Protein AF-A0A7Y2Y3T1-F1 (afdb_monomer)

Sequence (411 aa):
MVDDYSFNKFCELLSDEAILKTSTAFGVAKQFQTYIADIKSQVLKELMNRTENQDVYLDFLINEIEKQEYIKDAGLRYIERWLKEYDTTVEDILERADFSEPIYAVLARHYNDMEPFSEEKDKAFLVQSSFLSYFCKLYADELIDFLKSKKPKPKKQEVIPPTNNKPFKDEYLIAFCKEISNERAIKENTFMQLYDYGITHYGPYLESEITENLLLLNKDKKEDYLNYVLDKINKTPFASIPEDYIDKWLTKYKVDRNEFPNFKNQELNEVLETYYASEHITTYDKQHALLDIQIDFYCYAAMLEVKKIVTFIETKSGKQKETPLTVKQEKSKQLTVNQIVLLLQETGFFNHPNIENASKVKQSELISLLTGLNGKNIKTAIQKLDKKPSELGENYQKDNDKIERILDNLS

Solvent-accessible surface area (backbone atoms only — not comparable to full-atom values): 23590 Å² total; per-residue (Å²): 135,82,85,57,60,44,52,53,51,50,42,52,62,37,47,44,88,61,46,72,80,82,44,26,34,47,54,50,46,55,49,49,58,54,28,51,56,50,39,57,53,50,53,54,53,51,51,72,73,42,93,65,67,57,52,59,54,40,49,49,56,39,51,59,52,73,71,37,73,47,48,85,81,33,48,70,81,58,39,48,67,55,33,63,74,58,75,54,51,71,62,52,61,74,74,62,64,58,72,85,43,78,54,36,68,36,31,62,41,51,46,86,81,40,65,82,98,35,73,66,26,57,50,22,48,52,52,25,52,30,45,32,37,27,43,45,31,52,54,50,51,54,51,41,53,51,45,60,68,66,39,75,74,73,78,86,66,82,89,70,79,98,63,98,69,68,88,52,82,59,68,40,54,51,51,35,50,50,44,45,52,46,64,69,51,51,81,80,36,23,37,53,56,40,43,64,70,36,48,56,50,32,50,66,54,28,56,49,48,53,52,54,33,56,70,72,39,56,83,89,46,41,62,59,49,52,52,50,53,50,53,58,51,62,66,36,86,29,47,79,62,65,93,64,73,51,46,72,55,33,61,73,64,71,51,63,78,88,35,65,92,69,52,91,44,62,70,59,45,49,47,31,63,42,52,46,86,39,91,86,59,88,44,70,71,59,30,49,55,37,44,54,51,30,43,49,52,43,43,52,51,26,21,51,52,44,52,50,53,50,51,53,49,40,72,71,67,72,60,79,76,87,67,90,75,92,61,85,80,76,74,70,93,68,75,50,67,56,38,48,51,49,46,38,51,76,74,44,55,55,73,38,73,77,46,54,75,38,52,62,64,58,46,14,47,53,52,20,72,75,66,75,49,61,39,70,61,35,31,56,39,57,57,50,73,79,49,57,73,91,78,51,58,75,70,57,54,57,38,50,59,50,42,52,55,53,55,58,75,74,106

Secondary structure (DSSP, 8-state):
---THHHHHHHHHHH-TTGGGTS-HHHHHHHHHHHHHHHHHHHHHHHHH-SS-HHHHHHHHHHHHHTS-S-TT--GGGTHHHHHHTT--HHIIIII--TTSTTHHHHTS-GGGSPTT-HHHHHHHHHHHHHHHHHHHHHHHHHHHHHHHHSPPPP-PPP-------SS--HHHHHHHHHTT-GGGGGTS-HHHHIIIIITTSHHHHHHHHHHHHHHS-GGGHHHHHHHHHHHHHTSTTTT--TTTTHHHHHHHT--GGGTTS-S-HHHHHHHHS-TT-TT---HHHHHHHHHHHHHHHHHHHHHHHHHHHHHHHHHH---------S-----SSPPHHHHHHHHHHTTGGGSHHHHTS-HHHHHHHHHHHH---HHHHHHHHHHHTS-GGGS-HHHHHHHHHHHHHHHTT-

Mean predicted aligned error: 20.08 Å

Structure (mmCIF, N/CA/C/O backbone):
data_AF-A0A7Y2Y3T1-F1
#
_entry.id   AF-A0A7Y2Y3T1-F1
#
loop_
_atom_site.group_PDB
_atom_site.id
_atom_site.type_symbol
_atom_site.label_atom_id
_atom_site.label_alt_id
_atom_site.label_comp_id
_atom_site.label_asym_id
_atom_site.label_entity_id
_atom_site.label_seq_id
_atom_site.pdbx_PDB_ins_code
_atom_site.Cartn_x
_atom_site.Cartn_y
_atom_site.Cartn_z
_atom_site.occupancy
_atom_site.B_iso_or_equiv
_atom_site.auth_seq_id
_atom_site.auth_comp_id
_atom_site.auth_asym_id
_atom_site.auth_atom_id
_atom_site.pdbx_PDB_model_num
ATOM 1 N N . MET A 1 1 ? -15.135 15.183 -15.783 1.00 30.02 1 MET A N 1
ATOM 2 C CA . MET A 1 1 ? -13.988 14.304 -16.073 1.00 30.02 1 MET A CA 1
ATOM 3 C C . MET A 1 1 ? -12.773 15.203 -16.047 1.00 30.02 1 MET A C 1
ATOM 5 O O . MET A 1 1 ? -12.708 16.105 -16.871 1.00 30.02 1 MET A O 1
ATOM 9 N N . VAL A 1 2 ? -11.958 15.085 -15.001 1.00 37.22 2 VAL A N 1
ATOM 10 C CA . VAL A 1 2 ? -10.727 15.868 -14.831 1.00 37.22 2 VAL A CA 1
ATOM 11 C C . VAL A 1 2 ? -9.674 15.219 -15.726 1.00 37.22 2 VAL A C 1
ATOM 13 O O . VAL A 1 2 ? -9.600 13.994 -15.790 1.00 37.22 2 VAL A O 1
ATOM 16 N N . ASP A 1 3 ? -8.958 16.023 -16.502 1.00 49.47 3 ASP A N 1
ATOM 17 C CA . ASP A 1 3 ? -7.975 15.541 -17.470 1.00 49.47 3 ASP A CA 1
ATOM 18 C C . ASP A 1 3 ? -6.640 15.272 -16.752 1.00 49.47 3 ASP A C 1
ATOM 20 O O . ASP A 1 3 ? -5.690 16.046 -16.860 1.00 49.47 3 ASP A O 1
ATOM 24 N N . ASP A 1 4 ? -6.592 14.186 -15.970 1.00 60.81 4 ASP A N 1
ATOM 25 C CA . ASP A 1 4 ? -5.420 13.736 -15.190 1.00 60.81 4 ASP A CA 1
ATOM 26 C C . ASP A 1 4 ? -4.299 13.147 -16.077 1.00 60.81 4 ASP A C 1
ATOM 28 O O . ASP A 1 4 ? -3.375 12.486 -15.599 1.00 60.81 4 ASP A O 1
ATOM 32 N N . TYR A 1 5 ? -4.369 13.369 -17.394 1.00 75.56 5 TYR A N 1
ATOM 33 C CA . TYR A 1 5 ? -3.465 12.795 -18.385 1.00 75.56 5 TYR A CA 1
ATOM 34 C C . TYR A 1 5 ? -1.993 13.116 -18.089 1.00 75.56 5 TYR A C 1
ATOM 36 O O . TYR A 1 5 ? -1.168 12.205 -18.051 1.00 75.56 5 TYR A O 1
ATOM 44 N N . SER A 1 6 ? -1.659 14.383 -17.813 1.00 85.12 6 SER A N 1
ATOM 45 C CA . SER A 1 6 ? -0.270 14.794 -17.554 1.00 85.12 6 SER A CA 1
ATOM 46 C C . SER A 1 6 ? 0.275 14.242 -16.232 1.00 85.12 6 SER A C 1
ATOM 48 O O . SER A 1 6 ? 1.450 13.888 -16.171 1.00 85.12 6 SER A O 1
ATOM 50 N N . PHE A 1 7 ? -0.560 14.112 -15.193 1.00 86.75 7 PHE A N 1
ATOM 51 C CA . PHE A 1 7 ? -0.146 13.536 -13.908 1.00 86.75 7 PHE A CA 1
ATOM 52 C C . PHE A 1 7 ? 0.124 12.034 -14.023 1.00 86.75 7 PHE A C 1
ATOM 54 O O . PHE A 1 7 ? 1.184 11.561 -13.619 1.00 86.75 7 PHE A O 1
ATOM 61 N N . ASN A 1 8 ? -0.784 11.295 -14.664 1.00 86.12 8 ASN A N 1
ATOM 62 C CA . ASN A 1 8 ? -0.601 9.864 -14.891 1.00 86.12 8 ASN A CA 1
ATOM 63 C C . ASN A 1 8 ? 0.631 9.592 -15.760 1.00 86.12 8 ASN A C 1
ATOM 65 O O . ASN A 1 8 ? 1.433 8.728 -15.422 1.00 86.12 8 ASN A O 1
ATOM 69 N N . LYS A 1 9 ? 0.841 10.377 -16.827 1.00 91.00 9 LYS A N 1
ATOM 70 C CA . LYS A 1 9 ? 2.032 10.263 -17.684 1.00 91.00 9 LYS A CA 1
ATOM 71 C C . LYS A 1 9 ? 3.327 10.580 -16.945 1.00 91.00 9 LYS A C 1
ATOM 73 O O . LYS A 1 9 ? 4.326 9.905 -17.168 1.00 91.00 9 LYS A O 1
ATOM 78 N N . PHE A 1 10 ? 3.310 11.565 -16.050 1.00 94.00 10 PHE A N 1
ATOM 79 C CA . PHE A 1 10 ? 4.444 11.860 -15.179 1.00 94.00 10 PHE A CA 1
ATOM 80 C C . PHE A 1 10 ? 4.786 10.667 -14.275 1.00 94.00 10 PHE A C 1
ATOM 82 O O . PHE A 1 10 ? 5.941 10.251 -14.221 1.00 94.00 10 PHE A O 1
ATOM 89 N N . CYS A 1 11 ? 3.786 10.078 -13.614 1.00 88.69 11 CYS A N 1
ATOM 90 C CA . CYS A 1 11 ? 3.970 8.908 -12.754 1.00 88.69 11 CYS A CA 1
ATOM 91 C C . CYS A 1 11 ? 4.418 7.658 -13.529 1.00 88.69 11 CYS A C 1
ATOM 93 O O . CYS A 1 11 ? 5.308 6.953 -13.064 1.00 88.69 11 CYS A O 1
ATOM 95 N N . GLU A 1 12 ? 3.847 7.400 -14.711 1.00 90.25 12 GLU A N 1
ATOM 96 C CA . GLU A 1 12 ? 4.283 6.320 -15.610 1.00 90.25 12 GLU A CA 1
ATOM 97 C C . GLU A 1 12 ? 5.767 6.470 -15.965 1.00 90.25 12 GLU A C 1
ATOM 99 O O . GLU A 1 12 ? 6.525 5.510 -15.859 1.00 90.25 12 GLU A O 1
ATOM 104 N N . LEU A 1 13 ? 6.195 7.686 -16.316 1.00 92.12 13 LEU A N 1
ATOM 105 C CA . LEU A 1 13 ? 7.572 7.968 -16.718 1.00 92.12 13 LEU A CA 1
ATOM 106 C C . LEU A 1 13 ? 8.577 7.813 -15.565 1.00 92.12 13 LEU A C 1
ATOM 108 O O . LEU A 1 13 ? 9.720 7.437 -15.803 1.00 92.12 13 LEU A O 1
ATOM 112 N N . LEU A 1 14 ? 8.160 8.064 -14.318 1.00 91.69 14 LEU A N 1
ATOM 113 C CA . LEU A 1 14 ? 8.987 7.809 -13.131 1.00 91.69 14 LEU A CA 1
ATOM 114 C C . LEU A 1 14 ? 9.231 6.315 -12.873 1.00 91.69 14 LEU A C 1
ATOM 116 O O . LEU A 1 14 ? 10.244 5.976 -12.266 1.00 91.69 14 LEU A O 1
ATOM 120 N N . SER A 1 15 ? 8.317 5.443 -13.299 1.00 84.50 15 SER A N 1
ATOM 121 C CA . SER A 1 15 ? 8.386 3.994 -13.057 1.00 84.50 15 SER A CA 1
ATOM 122 C C . SER A 1 15 ? 8.847 3.190 -14.276 1.00 84.50 15 SER A C 1
ATOM 124 O O . SER A 1 15 ? 8.927 1.968 -14.208 1.00 84.50 15 SER A O 1
ATOM 126 N N . ASP A 1 16 ? 9.143 3.841 -15.403 1.00 87.44 16 ASP A N 1
ATOM 127 C CA . ASP A 1 16 ? 9.579 3.147 -16.614 1.00 87.44 16 ASP A CA 1
ATOM 128 C C . ASP A 1 16 ? 11.091 2.868 -16.593 1.00 87.44 16 ASP A C 1
ATOM 130 O O . ASP A 1 16 ? 11.912 3.648 -17.081 1.00 87.44 16 ASP A O 1
ATOM 134 N N . GLU A 1 17 ? 11.461 1.703 -16.061 1.00 76.88 17 GLU A N 1
ATOM 135 C CA . GLU A 1 17 ? 12.846 1.210 -16.041 1.00 76.88 17 GLU A CA 1
ATOM 136 C C . GLU A 1 17 ? 13.438 0.989 -17.445 1.00 76.88 17 GLU A C 1
ATOM 138 O O . GLU A 1 17 ? 14.657 0.927 -17.623 1.00 76.88 17 GLU A O 1
ATOM 143 N N . ALA A 1 18 ? 12.586 0.857 -18.465 1.00 86.12 18 ALA A N 1
ATOM 144 C CA . ALA A 1 18 ? 12.976 0.567 -19.836 1.00 86.12 18 ALA A CA 1
ATOM 145 C C . ALA A 1 18 ? 12.906 1.794 -20.754 1.00 86.12 18 ALA A C 1
ATOM 147 O O . ALA A 1 18 ? 13.165 1.650 -21.953 1.00 86.12 18 ALA A O 1
ATOM 148 N N . ILE A 1 19 ? 12.624 2.990 -20.225 1.00 89.62 19 ILE A N 1
ATOM 149 C CA . ILE A 1 19 ? 12.388 4.197 -21.028 1.00 89.62 19 ILE A CA 1
ATOM 150 C C . ILE A 1 19 ? 13.560 4.526 -21.958 1.00 89.62 19 ILE A C 1
ATOM 152 O O . ILE A 1 19 ? 13.359 4.946 -23.099 1.00 89.62 19 ILE A O 1
ATOM 156 N N . LEU A 1 20 ? 14.794 4.222 -21.539 1.00 88.12 20 LEU A N 1
ATOM 157 C CA . LEU A 1 20 ? 15.994 4.417 -22.358 1.00 88.12 20 LEU A CA 1
ATOM 158 C C . LEU A 1 20 ? 16.054 3.512 -23.597 1.00 88.12 20 LEU A C 1
ATOM 160 O O . LEU A 1 20 ? 16.905 3.697 -24.453 1.00 88.12 20 LEU A O 1
ATOM 164 N N . LYS A 1 21 ? 15.184 2.509 -23.743 1.00 87.25 21 LYS A N 1
ATOM 165 C CA . LYS A 1 21 ? 15.086 1.738 -24.996 1.00 87.25 21 LYS A CA 1
ATOM 166 C C . LYS A 1 21 ? 14.426 2.533 -26.121 1.00 87.25 21 LYS A C 1
ATOM 168 O O . LYS A 1 21 ? 14.582 2.154 -27.281 1.00 87.25 21 LYS A O 1
ATOM 173 N N . THR A 1 22 ? 13.653 3.561 -25.773 1.00 87.56 22 THR A N 1
ATOM 174 C CA . THR A 1 22 ? 12.800 4.307 -26.711 1.00 87.56 22 THR A CA 1
ATOM 175 C C . THR A 1 22 ? 12.986 5.823 -26.643 1.00 87.56 22 THR A C 1
ATOM 177 O O . THR A 1 22 ? 12.526 6.530 -27.537 1.00 87.56 22 THR A O 1
ATOM 180 N N . SER A 1 23 ? 13.661 6.332 -25.613 1.00 90.88 23 SER A N 1
ATOM 181 C CA . SER A 1 23 ? 13.887 7.755 -25.375 1.00 90.88 23 SER A CA 1
ATOM 182 C C . SER A 1 23 ? 15.289 7.997 -24.818 1.00 90.88 23 SER A C 1
ATOM 184 O O . SER A 1 23 ? 15.989 7.072 -24.417 1.00 90.88 23 SER A O 1
ATOM 186 N N . THR A 1 24 ? 15.704 9.259 -24.780 1.00 92.31 24 THR A N 1
ATOM 187 C CA . THR A 1 24 ? 16.965 9.672 -24.158 1.00 92.31 24 THR A CA 1
ATOM 188 C C . THR A 1 24 ? 16.716 10.291 -22.794 1.00 92.31 24 THR A C 1
ATOM 190 O O . THR A 1 24 ? 15.641 10.837 -22.541 1.00 92.31 24 THR A O 1
ATOM 193 N N . ALA A 1 25 ? 17.723 10.283 -21.919 1.00 91.00 25 ALA A N 1
ATOM 194 C CA . ALA A 1 25 ? 17.622 10.953 -20.620 1.00 91.00 25 ALA A CA 1
ATOM 195 C C . ALA A 1 25 ? 17.252 12.443 -20.764 1.00 91.00 25 ALA A C 1
ATOM 197 O O . ALA A 1 25 ? 16.439 12.959 -19.998 1.00 91.00 25 ALA A O 1
ATOM 198 N N . PHE A 1 26 ? 17.788 13.124 -21.786 1.00 91.00 26 PHE A N 1
ATOM 199 C CA . PHE A 1 26 ? 17.416 14.508 -22.084 1.00 91.00 26 PHE A CA 1
ATOM 200 C C . PHE A 1 26 ? 15.965 14.643 -22.566 1.00 91.00 26 PHE A C 1
ATOM 202 O O . PHE A 1 26 ? 15.249 15.550 -22.142 1.00 91.00 26 PHE A O 1
ATOM 209 N N . GLY A 1 27 ? 15.514 13.732 -23.435 1.00 90.38 27 GLY A N 1
ATOM 210 C CA . GLY A 1 27 ? 14.132 13.695 -23.915 1.00 90.38 27 GLY A CA 1
ATOM 211 C C . GLY A 1 27 ? 13.135 13.514 -22.770 1.00 90.38 27 GLY A C 1
ATOM 212 O O . GLY A 1 27 ? 12.155 14.253 -22.682 1.00 90.38 27 GLY A O 1
ATOM 213 N N . VAL A 1 28 ? 13.439 12.602 -21.846 1.00 92.50 28 VAL A N 1
ATOM 214 C CA . VAL A 1 28 ? 12.663 12.372 -20.619 1.00 92.50 28 VAL A CA 1
ATOM 215 C C . VAL A 1 28 ? 12.631 13.625 -19.735 1.00 92.50 28 VAL A C 1
ATOM 217 O O . VAL A 1 28 ? 11.558 14.036 -19.297 1.00 92.50 28 VAL A O 1
ATOM 220 N N . ALA A 1 29 ? 13.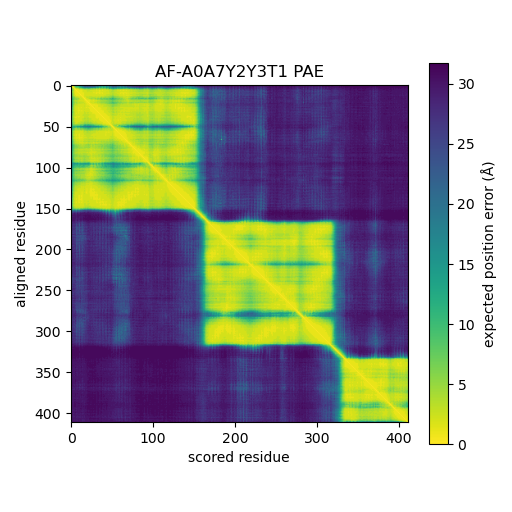763 14.310 -19.540 1.00 92.88 29 ALA A N 1
ATOM 221 C CA . ALA A 1 29 ? 13.795 15.569 -18.791 1.00 92.88 29 ALA A CA 1
ATOM 222 C C . ALA A 1 29 ? 12.873 16.644 -19.401 1.00 92.88 29 ALA A C 1
ATOM 224 O O . ALA A 1 29 ? 12.147 17.326 -18.678 1.00 92.88 29 ALA A O 1
ATOM 225 N N . LYS A 1 30 ? 12.836 16.774 -20.735 1.00 90.81 30 LYS A N 1
ATOM 226 C CA . LYS A 1 30 ? 11.929 17.712 -21.423 1.00 90.81 30 LYS A CA 1
ATOM 227 C C . LYS A 1 30 ? 10.453 17.328 -21.294 1.00 90.81 30 LYS A C 1
ATOM 229 O O . LYS A 1 30 ? 9.603 18.213 -21.155 1.00 90.81 30 LYS A O 1
ATOM 234 N N . GLN A 1 31 ? 10.142 16.033 -21.287 1.00 92.25 31 GLN A N 1
ATOM 235 C CA . GLN A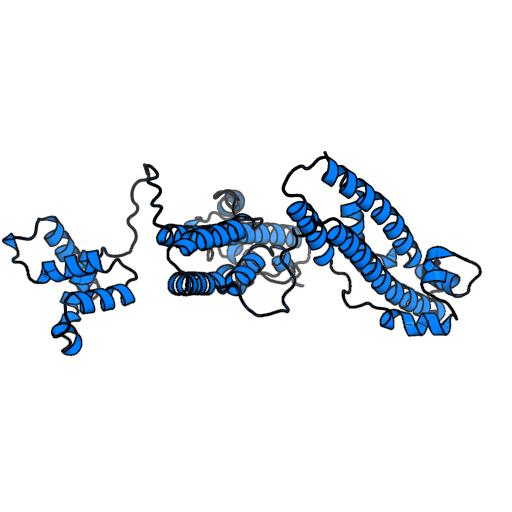 1 31 ? 8.793 15.551 -20.985 1.00 92.25 31 GLN A CA 1
ATOM 236 C C . GLN A 1 31 ? 8.386 15.913 -19.550 1.00 92.25 31 GLN A C 1
ATOM 238 O O . GLN A 1 31 ? 7.317 16.493 -19.361 1.00 92.25 31 GLN A O 1
ATOM 243 N N . PHE A 1 32 ? 9.260 15.693 -18.561 1.00 94.31 32 PHE A N 1
ATOM 244 C CA . PHE A 1 32 ? 9.003 16.097 -17.175 1.00 94.31 32 PHE A CA 1
ATOM 245 C C . PHE A 1 32 ? 8.748 17.600 -17.030 1.00 94.31 32 PHE A C 1
ATOM 247 O O . PHE A 1 32 ? 7.769 17.981 -16.390 1.00 94.31 32 PHE A O 1
ATOM 254 N N . GLN A 1 33 ? 9.558 18.455 -17.669 1.00 91.44 33 GLN A N 1
ATOM 255 C CA . GLN A 1 33 ? 9.355 19.914 -17.660 1.00 91.44 33 GLN A CA 1
ATOM 256 C C . GLN A 1 33 ? 7.957 20.302 -18.166 1.00 91.44 33 GLN A C 1
ATOM 258 O O . GLN A 1 33 ? 7.298 21.167 -17.586 1.00 91.44 33 GLN A O 1
ATOM 263 N N . THR A 1 34 ? 7.490 19.631 -19.222 1.00 90.88 34 THR A N 1
ATOM 264 C CA . THR A 1 34 ? 6.167 19.873 -19.811 1.00 90.88 34 THR A CA 1
ATOM 265 C C . THR A 1 34 ? 5.058 19.417 -18.862 1.00 90.88 34 THR A C 1
ATOM 267 O O . THR A 1 34 ? 4.167 20.199 -18.531 1.00 90.88 34 THR A O 1
ATOM 270 N N . TYR A 1 35 ? 5.141 18.184 -18.349 1.00 92.81 35 TYR A N 1
ATOM 271 C CA . TYR A 1 35 ? 4.124 17.642 -17.449 1.00 92.81 35 TYR A CA 1
ATOM 272 C C . TYR A 1 35 ? 4.032 18.415 -16.138 1.00 92.81 35 TYR A C 1
ATOM 274 O O . TYR A 1 35 ? 2.929 18.717 -15.694 1.00 92.81 35 TYR A O 1
ATOM 282 N N . ILE A 1 36 ? 5.157 18.799 -15.533 1.00 92.56 36 ILE A N 1
ATOM 283 C CA . ILE A 1 36 ? 5.152 19.568 -14.285 1.00 92.56 36 ILE A CA 1
ATOM 284 C C . ILE A 1 36 ? 4.439 20.908 -14.458 1.00 92.56 36 ILE A C 1
ATOM 286 O O . ILE A 1 36 ? 3.665 21.294 -13.579 1.00 92.56 36 ILE A O 1
ATOM 290 N N . ALA A 1 37 ? 4.669 21.621 -15.562 1.00 91.12 37 ALA A N 1
ATOM 291 C CA . ALA A 1 37 ? 3.997 22.893 -15.816 1.00 91.12 37 ALA A CA 1
ATOM 292 C C . ALA A 1 37 ? 2.468 22.718 -15.882 1.00 91.12 37 ALA A C 1
ATOM 294 O O . ALA A 1 37 ? 1.726 23.466 -15.230 1.00 91.12 37 ALA A O 1
ATOM 295 N N . ASP A 1 38 ? 2.007 21.689 -16.594 1.00 92.00 38 ASP A N 1
ATOM 296 C CA . ASP A 1 38 ? 0.587 21.360 -16.721 1.00 92.00 38 ASP A CA 1
ATOM 297 C C . ASP A 1 38 ? -0.023 20.925 -15.384 1.00 92.00 38 ASP A C 1
ATOM 299 O O . ASP A 1 38 ? -1.042 21.480 -14.963 1.00 92.00 38 ASP A O 1
ATOM 303 N N . ILE A 1 39 ? 0.627 19.999 -14.670 1.00 91.88 39 ILE A N 1
ATOM 304 C CA . ILE A 1 39 ? 0.179 19.490 -13.366 1.00 91.88 39 ILE A CA 1
ATOM 305 C C . ILE A 1 39 ? 0.067 20.640 -12.366 1.00 91.88 39 ILE A C 1
ATOM 307 O O . ILE A 1 39 ? -0.963 20.791 -11.711 1.00 91.88 39 ILE A O 1
ATOM 311 N N . LYS A 1 40 ? 1.087 21.504 -12.267 1.00 92.81 40 LYS A N 1
ATOM 312 C CA . LYS A 1 40 ? 1.056 22.673 -11.373 1.00 92.81 40 LYS A CA 1
ATOM 313 C C . LYS A 1 40 ? -0.153 23.565 -11.669 1.00 92.81 40 LYS A C 1
ATOM 315 O O . LYS A 1 40 ? -0.817 24.021 -10.738 1.00 92.81 40 LYS A O 1
ATOM 320 N N . SER A 1 41 ? -0.467 23.790 -12.945 1.00 90.69 41 SER A N 1
ATOM 321 C CA . SER A 1 41 ? -1.633 24.574 -13.371 1.00 90.69 41 SER A CA 1
ATOM 322 C C . SER A 1 41 ? -2.960 23.900 -13.000 1.00 90.69 41 SER A C 1
ATOM 324 O O . SER A 1 41 ? -3.855 24.550 -12.452 1.00 90.69 41 SER A O 1
ATOM 326 N N . GLN A 1 42 ? -3.087 22.594 -13.250 1.00 87.12 42 GLN A N 1
ATOM 327 C CA . GLN A 1 42 ? -4.279 21.805 -12.923 1.00 87.12 42 GLN A CA 1
ATOM 328 C C . GLN A 1 42 ? -4.531 21.750 -11.414 1.00 87.12 42 GLN A C 1
ATOM 330 O O . GLN A 1 42 ? -5.638 22.044 -10.966 1.00 87.12 42 GLN A O 1
ATOM 335 N N . VAL A 1 43 ? -3.493 21.476 -10.621 1.00 87.38 43 VAL A N 1
ATOM 336 C CA . VAL A 1 43 ? -3.573 21.453 -9.156 1.00 87.38 43 VAL A CA 1
ATOM 337 C C . VAL A 1 43 ? -4.060 22.794 -8.618 1.00 87.38 43 VAL A C 1
ATOM 339 O O . VAL A 1 43 ? -4.952 22.821 -7.777 1.00 87.38 43 VAL A O 1
ATOM 342 N N . LEU A 1 44 ? -3.536 23.918 -9.118 1.00 88.69 44 LEU A N 1
ATOM 343 C CA . LEU A 1 44 ? -3.995 25.240 -8.684 1.00 88.69 44 LEU A CA 1
ATOM 344 C C . LEU A 1 44 ? -5.478 25.477 -9.002 1.00 88.69 44 LEU A C 1
ATOM 346 O O . LEU A 1 44 ? -6.195 25.997 -8.149 1.00 88.69 44 LEU A O 1
ATOM 350 N N . LYS A 1 45 ? -5.953 25.068 -10.185 1.00 85.19 45 LYS A N 1
ATOM 351 C CA . LYS A 1 45 ? -7.377 25.161 -10.555 1.00 85.19 45 LYS A CA 1
ATOM 352 C C . LYS A 1 45 ? -8.257 24.298 -9.647 1.00 85.19 45 LYS A C 1
ATOM 354 O O . LYS A 1 45 ? -9.284 24.771 -9.170 1.00 85.19 45 LYS A O 1
ATOM 359 N N . GLU A 1 46 ? -7.842 23.065 -9.371 1.00 80.88 46 GLU A N 1
ATOM 360 C CA . GLU A 1 46 ? -8.560 22.153 -8.474 1.00 80.88 46 GLU A CA 1
ATOM 361 C C . GLU A 1 46 ? -8.633 22.696 -7.045 1.00 80.88 46 GLU A C 1
ATOM 363 O O . GLU A 1 46 ? -9.698 22.684 -6.431 1.00 80.88 46 GLU A O 1
ATOM 368 N N . LEU A 1 47 ? -7.536 23.255 -6.530 1.00 80.38 47 LEU A N 1
ATOM 369 C CA . LEU A 1 47 ? -7.521 23.892 -5.213 1.00 80.38 47 LEU A CA 1
ATOM 370 C C . LEU A 1 47 ? -8.450 25.110 -5.140 1.00 80.38 47 LEU A C 1
ATOM 372 O O . LEU A 1 47 ? -9.065 25.335 -4.105 1.00 80.38 47 LEU A O 1
ATOM 376 N N . MET A 1 48 ? -8.593 25.883 -6.220 1.00 79.12 48 MET A N 1
ATOM 377 C CA . MET A 1 48 ? -9.552 26.994 -6.262 1.00 79.12 48 MET A CA 1
ATOM 378 C C . MET A 1 48 ? -11.011 26.519 -6.243 1.00 79.12 48 MET A C 1
ATOM 380 O O . MET A 1 48 ? -11.862 27.197 -5.671 1.00 79.12 48 MET A O 1
ATOM 384 N N . ASN A 1 49 ? -11.299 25.368 -6.855 1.00 74.25 49 ASN A N 1
ATOM 385 C CA . ASN A 1 49 ? -12.649 24.807 -6.927 1.00 74.25 49 ASN A CA 1
ATOM 386 C C . ASN A 1 49 ? -13.045 24.031 -5.659 1.00 74.25 49 ASN A C 1
ATOM 388 O O . ASN A 1 49 ? -14.233 23.871 -5.379 1.00 74.25 49 ASN A O 1
ATOM 392 N N . ARG A 1 50 ? -12.068 23.541 -4.888 1.00 67.81 50 ARG A N 1
ATOM 393 C CA . ARG A 1 50 ? -12.286 22.765 -3.659 1.00 67.81 50 ARG A CA 1
ATOM 394 C C . ARG A 1 50 ? -12.284 23.677 -2.440 1.00 67.81 50 ARG A C 1
ATOM 396 O O . ARG A 1 50 ? -11.273 24.296 -2.135 1.00 67.81 50 ARG A O 1
ATOM 403 N N . THR A 1 51 ? -13.389 23.725 -1.702 1.00 54.22 51 THR A N 1
ATOM 404 C CA . THR A 1 51 ? -13.502 24.517 -0.462 1.00 54.22 51 THR A CA 1
ATOM 405 C C . THR A 1 51 ? -13.074 23.752 0.795 1.00 54.22 51 THR A C 1
ATOM 407 O O . THR A 1 51 ? -12.769 24.375 1.807 1.00 54.22 51 THR A O 1
ATOM 410 N N . GLU A 1 52 ? -13.021 22.417 0.736 1.00 55.94 52 GLU A N 1
ATOM 411 C CA . GLU A 1 52 ? -12.675 21.512 1.843 1.00 55.94 52 GLU A CA 1
ATOM 412 C C . GLU A 1 52 ? -11.758 20.374 1.344 1.00 55.94 52 GLU A C 1
ATOM 414 O O . GLU A 1 52 ? -11.730 20.083 0.147 1.00 55.94 52 GLU A O 1
ATOM 419 N N . ASN A 1 53 ? -11.012 19.725 2.250 1.00 61.81 53 ASN A N 1
ATOM 420 C CA . ASN A 1 53 ? -10.144 18.560 1.975 1.00 61.81 53 ASN A CA 1
ATOM 421 C C . ASN A 1 53 ? -9.034 18.789 0.923 1.00 61.81 53 ASN A C 1
ATOM 423 O O . ASN A 1 53 ? -8.621 17.868 0.215 1.00 61.81 53 ASN A O 1
ATOM 427 N N . GLN A 1 54 ? -8.549 20.027 0.801 1.00 69.44 54 GLN A N 1
ATOM 428 C CA . GLN A 1 54 ? -7.436 20.380 -0.089 1.00 69.44 54 GLN A CA 1
ATOM 429 C C . GLN A 1 54 ? -6.131 19.668 0.296 1.00 69.44 54 GLN A C 1
ATOM 431 O O . GLN A 1 54 ? -5.359 19.264 -0.567 1.00 69.44 54 GLN A O 1
ATOM 436 N N . ASP A 1 55 ? -5.897 19.501 1.594 1.00 72.69 55 ASP A N 1
ATOM 437 C CA . ASP A 1 55 ? -4.788 18.748 2.173 1.00 72.69 55 ASP A CA 1
ATOM 438 C C . ASP A 1 55 ? -4.832 17.268 1.780 1.00 72.69 55 ASP A C 1
ATOM 440 O O . ASP A 1 55 ? -3.823 16.752 1.312 1.00 72.69 55 ASP A O 1
ATOM 444 N N . VAL A 1 56 ? -6.005 16.630 1.855 1.00 67.75 56 VAL A N 1
ATOM 445 C CA . VAL A 1 56 ? -6.207 15.226 1.449 1.00 67.75 56 VAL A CA 1
ATOM 446 C C . VAL A 1 56 ? -5.914 15.023 -0.039 1.00 67.75 56 VAL A C 1
ATOM 448 O O . VAL A 1 56 ? -5.277 14.045 -0.418 1.00 67.75 56 VAL A O 1
ATOM 451 N N . TYR A 1 57 ? -6.346 15.956 -0.890 1.00 76.44 57 TYR A N 1
ATOM 452 C CA . TYR A 1 57 ? -6.049 15.916 -2.324 1.00 76.44 57 TYR A CA 1
ATOM 453 C C . TYR A 1 57 ? -4.546 16.060 -2.610 1.00 76.44 57 TYR A C 1
ATOM 455 O O . TYR A 1 57 ? -3.991 15.315 -3.414 1.00 76.44 57 TYR A O 1
ATOM 463 N N . LEU A 1 58 ? -3.869 16.986 -1.929 1.00 78.19 58 LEU A N 1
ATOM 464 C CA . LEU A 1 58 ? -2.425 17.172 -2.080 1.00 78.19 58 LEU A CA 1
ATOM 465 C C . LEU A 1 58 ? -1.632 15.980 -1.528 1.00 78.19 58 LEU A C 1
ATOM 467 O O . LEU A 1 58 ? -0.634 15.598 -2.130 1.00 78.19 58 LEU A O 1
ATOM 471 N N . ASP A 1 59 ? -2.077 15.382 -0.421 1.00 77.81 59 ASP A N 1
ATOM 472 C CA . ASP A 1 59 ? -1.506 14.152 0.136 1.00 77.81 59 ASP A CA 1
ATOM 473 C C . ASP A 1 59 ? -1.652 12.974 -0.821 1.00 77.81 59 ASP A C 1
ATOM 475 O O . ASP A 1 59 ? -0.693 12.233 -1.016 1.00 77.81 59 ASP A O 1
ATOM 479 N N . PHE A 1 60 ? -2.815 12.832 -1.463 1.00 78.31 60 PHE A N 1
ATOM 480 C CA . PHE A 1 60 ? -3.021 11.832 -2.505 1.00 78.31 60 PHE A CA 1
ATOM 481 C C . PHE A 1 60 ? -1.981 11.983 -3.621 1.00 78.31 60 PHE A C 1
ATOM 483 O O . PHE A 1 60 ? -1.255 11.035 -3.895 1.00 78.31 60 PHE A O 1
ATOM 490 N N . LEU A 1 61 ? -1.827 13.178 -4.201 1.00 77.38 61 LEU A N 1
ATOM 491 C CA . LEU A 1 61 ? -0.863 13.398 -5.286 1.00 77.38 61 LEU A CA 1
ATOM 492 C C . LEU A 1 61 ? 0.592 13.164 -4.855 1.00 77.38 61 LEU A C 1
ATOM 494 O O . LEU A 1 61 ? 1.373 12.614 -5.623 1.00 77.38 61 LEU A O 1
ATOM 498 N N . ILE A 1 62 ? 0.964 13.560 -3.634 1.00 82.19 62 ILE A N 1
ATOM 499 C CA . ILE A 1 62 ? 2.305 13.293 -3.094 1.00 82.19 62 ILE A CA 1
ATOM 500 C C . ILE A 1 62 ? 2.530 11.784 -2.973 1.00 82.19 62 ILE A C 1
ATOM 502 O O . ILE A 1 62 ? 3.538 11.287 -3.467 1.00 82.19 62 ILE A O 1
ATOM 506 N N . ASN A 1 63 ? 1.577 11.053 -2.390 1.00 75.56 63 ASN A N 1
ATOM 507 C CA . ASN A 1 63 ? 1.668 9.601 -2.246 1.00 75.56 63 ASN A CA 1
ATOM 508 C C . ASN A 1 63 ? 1.742 8.898 -3.610 1.00 75.56 63 ASN A C 1
ATOM 510 O O . ASN A 1 63 ? 2.499 7.944 -3.775 1.00 75.56 63 ASN A O 1
ATOM 514 N N . GLU A 1 64 ? 0.992 9.384 -4.603 1.00 80.81 64 GLU A N 1
ATOM 515 C CA . GLU A 1 64 ? 1.031 8.869 -5.972 1.00 80.81 64 GLU A CA 1
ATOM 516 C C . GLU A 1 64 ? 2.399 9.063 -6.643 1.00 80.81 64 GLU A C 1
ATOM 518 O O . GLU A 1 64 ? 2.770 8.247 -7.482 1.00 80.81 64 GLU A O 1
ATOM 523 N N . ILE A 1 65 ? 3.171 10.090 -6.276 1.00 85.94 65 ILE A N 1
ATOM 524 C CA . ILE A 1 65 ? 4.548 10.280 -6.756 1.00 85.94 65 ILE A CA 1
ATOM 525 C C . ILE A 1 65 ? 5.518 9.415 -5.941 1.00 85.94 65 ILE A C 1
ATOM 527 O O . ILE A 1 65 ? 6.312 8.676 -6.517 1.00 85.94 65 ILE A O 1
ATOM 531 N N . GLU A 1 66 ? 5.443 9.461 -4.607 1.00 86.19 66 GLU A N 1
ATOM 532 C CA . GLU A 1 66 ? 6.376 8.763 -3.706 1.00 86.19 66 GLU A CA 1
ATOM 533 C C . GLU A 1 66 ? 6.332 7.230 -3.868 1.00 86.19 66 GLU A C 1
ATOM 535 O O . GLU A 1 66 ? 7.338 6.555 -3.634 1.00 86.19 66 GLU A O 1
ATOM 540 N N . LYS A 1 67 ? 5.200 6.673 -4.325 1.00 84.06 67 LYS A N 1
ATOM 541 C CA . LYS A 1 67 ? 5.039 5.234 -4.597 1.00 84.06 67 LYS A CA 1
ATOM 542 C C . LYS A 1 67 ? 5.675 4.744 -5.906 1.00 84.06 67 LYS A C 1
ATOM 544 O O . LYS A 1 67 ? 5.652 3.541 -6.152 1.00 84.06 67 LYS A O 1
ATOM 549 N N . GLN A 1 68 ? 6.163 5.636 -6.771 1.00 88.94 68 GLN A N 1
ATOM 550 C CA . GLN A 1 68 ? 6.769 5.254 -8.053 1.00 88.94 68 GLN A CA 1
ATOM 551 C C . GLN A 1 68 ? 8.162 4.630 -7.852 1.00 88.94 68 GLN A C 1
ATOM 553 O O . GLN A 1 68 ? 8.831 4.865 -6.840 1.00 88.94 68 GLN A O 1
ATOM 558 N N . GLU A 1 69 ? 8.617 3.823 -8.808 1.00 86.75 69 GLU A N 1
ATOM 559 C CA . GLU A 1 69 ? 9.800 2.952 -8.661 1.00 86.75 69 GLU A CA 1
ATOM 560 C C . GLU A 1 69 ? 11.144 3.641 -8.974 1.00 86.75 69 GLU A C 1
ATOM 562 O O . GLU A 1 69 ? 12.196 3.011 -8.928 1.00 86.75 69 GLU A O 1
ATOM 567 N N . TYR A 1 70 ? 11.159 4.965 -9.163 1.00 91.12 70 TYR A N 1
ATOM 568 C CA . TYR A 1 70 ? 12.406 5.722 -9.315 1.00 91.12 70 TYR A CA 1
ATOM 569 C C . TYR A 1 70 ? 13.327 5.634 -8.082 1.00 91.12 70 TYR A C 1
ATOM 571 O O . TYR A 1 70 ? 12.904 5.413 -6.937 1.00 91.12 70 TYR A O 1
ATOM 579 N N . ILE A 1 71 ? 14.621 5.865 -8.320 1.00 88.44 71 ILE A N 1
ATOM 580 C CA . ILE A 1 71 ? 15.682 5.817 -7.309 1.00 88.44 71 ILE A CA 1
ATOM 581 C C . ILE A 1 71 ? 15.629 7.079 -6.430 1.00 88.44 71 ILE A C 1
ATOM 583 O O . ILE A 1 71 ? 16.143 8.141 -6.788 1.00 88.44 71 ILE A O 1
ATOM 587 N N . LYS A 1 72 ? 15.014 6.966 -5.247 1.00 89.25 72 LYS A N 1
ATOM 588 C CA . LYS A 1 72 ? 14.769 8.098 -4.332 1.00 89.25 72 LYS A CA 1
ATOM 589 C C . LYS A 1 72 ? 16.039 8.737 -3.777 1.00 89.25 72 LYS A C 1
ATOM 591 O O . LYS A 1 72 ? 15.987 9.870 -3.313 1.00 89.25 72 LYS A O 1
ATOM 596 N N . ASP A 1 73 ? 17.182 8.061 -3.794 1.00 89.75 73 ASP A N 1
ATOM 597 C CA . ASP A 1 73 ? 18.469 8.573 -3.313 1.00 89.75 73 ASP A CA 1
ATOM 598 C C . ASP A 1 73 ? 19.404 9.046 -4.444 1.00 89.75 73 ASP A C 1
ATOM 600 O O . ASP A 1 73 ? 20.530 9.461 -4.157 1.00 89.75 73 ASP A O 1
ATOM 604 N N . ALA A 1 74 ? 18.925 9.095 -5.698 1.00 89.31 74 ALA A N 1
ATOM 605 C CA . ALA A 1 74 ? 19.672 9.524 -6.888 1.00 89.31 74 ALA A CA 1
ATOM 606 C C . ALA A 1 74 ? 20.006 11.029 -6.937 1.00 89.31 74 ALA A C 1
ATOM 608 O O . ALA A 1 74 ? 19.598 11.759 -7.834 1.00 89.31 74 ALA A O 1
ATOM 609 N N . GLY A 1 75 ? 20.733 11.530 -5.937 1.00 87.94 75 GLY A N 1
ATOM 610 C CA . GLY A 1 75 ? 21.199 12.917 -5.877 1.00 87.94 75 GLY A CA 1
ATOM 611 C C . GLY A 1 75 ? 22.409 13.192 -6.778 1.00 87.94 75 GLY A C 1
ATOM 612 O O . GLY A 1 75 ? 22.853 12.334 -7.537 1.00 87.94 75 GLY A O 1
ATOM 613 N N . LEU A 1 76 ? 23.006 14.381 -6.631 1.00 89.44 76 LEU A N 1
ATOM 614 C CA . LEU A 1 76 ? 24.146 14.867 -7.435 1.00 89.44 76 LEU A CA 1
ATOM 615 C C . LEU A 1 76 ? 25.289 13.852 -7.618 1.00 89.44 76 LEU A C 1
ATOM 617 O O . LEU A 1 76 ? 25.888 13.796 -8.688 1.00 89.44 76 LEU A O 1
ATOM 621 N N . ARG A 1 77 ? 25.552 13.000 -6.618 1.00 91.31 77 ARG A N 1
ATOM 622 C CA . ARG A 1 77 ? 26.590 11.952 -6.671 1.00 91.31 77 ARG A CA 1
ATOM 623 C C . ARG A 1 77 ? 26.451 10.998 -7.864 1.00 91.31 77 ARG A C 1
ATOM 625 O O . ARG A 1 77 ? 27.456 10.460 -8.315 1.00 91.31 77 ARG A O 1
ATOM 632 N N . TYR A 1 78 ? 25.236 10.787 -8.377 1.00 90.44 78 TYR A N 1
ATOM 633 C CA . TYR A 1 78 ? 24.987 9.902 -9.522 1.00 90.44 78 TYR A CA 1
ATOM 634 C C . TYR A 1 78 ? 25.545 10.459 -10.834 1.00 90.44 78 TYR A C 1
ATOM 636 O O . TYR A 1 78 ? 25.904 9.687 -11.722 1.00 90.44 78 TYR A O 1
ATOM 644 N N . ILE A 1 79 ? 25.634 11.785 -10.951 1.00 94.69 79 ILE A N 1
ATOM 645 C CA . ILE A 1 79 ? 26.056 12.476 -12.175 1.00 94.69 79 ILE A CA 1
ATOM 646 C C . ILE A 1 79 ? 27.355 13.266 -12.006 1.00 94.69 79 ILE A C 1
ATOM 648 O O . ILE A 1 79 ? 27.938 13.674 -13.000 1.00 94.69 79 ILE A O 1
ATOM 652 N N . GLU A 1 80 ? 27.852 13.438 -10.779 1.00 93.75 80 GLU A N 1
ATOM 653 C CA . GLU A 1 80 ? 29.035 14.248 -10.453 1.00 93.75 80 GLU A CA 1
ATOM 654 C C . GLU A 1 80 ? 30.268 13.887 -11.291 1.00 93.75 80 GLU A C 1
ATOM 656 O O . GLU A 1 80 ? 30.951 14.772 -11.809 1.00 93.75 80 GLU A O 1
ATOM 661 N N . ARG A 1 81 ? 30.528 12.586 -11.491 1.00 94.94 81 ARG A N 1
ATOM 662 C CA . ARG A 1 81 ? 31.622 12.128 -12.361 1.00 94.94 81 ARG A CA 1
ATOM 663 C C . ARG A 1 81 ? 31.462 12.658 -13.785 1.00 94.94 81 ARG A C 1
ATOM 665 O O . ARG A 1 81 ? 32.438 13.118 -14.366 1.00 94.94 81 ARG A O 1
ATOM 672 N N . TRP A 1 82 ? 30.252 12.585 -14.330 1.00 94.38 82 TRP A N 1
ATOM 673 C CA . TRP A 1 82 ? 29.956 12.992 -15.700 1.00 94.38 82 TRP A CA 1
ATOM 674 C C . TRP A 1 82 ? 29.976 14.508 -15.858 1.00 94.38 82 TRP A C 1
ATOM 676 O O . TRP A 1 82 ? 30.592 15.003 -16.791 1.00 94.38 82 TRP A O 1
ATOM 686 N N . LEU A 1 83 ? 29.391 15.249 -14.915 1.00 93.00 83 LEU A N 1
ATOM 687 C CA . LEU A 1 83 ? 29.463 16.712 -14.899 1.00 93.00 83 LEU A CA 1
ATOM 688 C C . LEU A 1 83 ? 30.916 17.198 -14.940 1.00 93.00 83 LEU A C 1
ATOM 690 O O . LEU A 1 83 ? 31.254 18.078 -15.724 1.00 93.00 83 LEU A O 1
ATOM 694 N N . LYS A 1 84 ? 31.794 16.566 -14.150 1.00 93.94 84 LYS A N 1
ATOM 695 C CA . LYS A 1 84 ? 33.228 16.871 -14.137 1.00 93.94 84 LYS A CA 1
ATOM 696 C C . LYS A 1 84 ? 33.935 16.481 -15.435 1.00 93.94 84 LYS A C 1
ATOM 698 O O . LYS A 1 84 ? 34.840 17.183 -15.868 1.00 93.94 84 LYS A O 1
ATOM 703 N N . GLU A 1 85 ? 33.575 15.345 -16.020 1.00 93.94 85 GLU A N 1
ATOM 704 C CA . GLU A 1 85 ? 34.185 14.857 -17.258 1.00 93.94 85 GLU A CA 1
ATOM 705 C C . GLU A 1 85 ? 33.854 15.742 -18.464 1.00 93.94 85 GLU A C 1
ATOM 707 O O . GLU A 1 85 ? 34.711 15.957 -19.317 1.00 93.94 85 GLU A O 1
ATOM 712 N N . TYR A 1 86 ? 32.630 16.265 -18.513 1.00 91.94 86 TYR A N 1
ATOM 713 C CA . TYR A 1 86 ? 32.137 17.109 -19.600 1.00 91.94 86 TYR A CA 1
ATOM 714 C C . TYR A 1 86 ? 32.236 18.616 -19.314 1.00 91.94 86 TYR A C 1
ATOM 716 O O . TYR A 1 86 ? 31.737 19.395 -20.117 1.00 91.94 86 TYR A O 1
ATOM 724 N N . ASP A 1 87 ? 32.855 19.014 -18.196 1.00 91.69 87 ASP A N 1
ATOM 725 C CA . ASP A 1 87 ? 33.014 20.411 -17.756 1.00 91.69 87 ASP A CA 1
ATOM 726 C C . ASP A 1 87 ? 31.708 21.227 -17.831 1.00 91.69 87 ASP A C 1
ATOM 728 O O . ASP A 1 87 ? 31.630 22.288 -18.443 1.00 91.69 87 ASP A O 1
ATOM 732 N N . THR A 1 88 ? 30.637 20.686 -17.240 1.00 90.81 88 THR A N 1
ATOM 733 C CA . THR A 1 88 ? 29.284 21.252 -17.340 1.00 90.81 88 THR A CA 1
ATOM 734 C C . THR A 1 88 ? 28.532 21.208 -16.008 1.00 90.81 88 THR A C 1
ATOM 736 O O . THR A 1 88 ? 28.963 20.568 -15.045 1.00 90.81 88 THR A O 1
ATOM 739 N N . THR A 1 89 ? 27.386 21.887 -15.943 1.00 90.62 89 THR A N 1
ATOM 740 C CA . THR A 1 89 ? 26.517 21.961 -14.760 1.00 90.62 89 THR A CA 1
ATOM 741 C C . THR A 1 89 ? 25.107 21.462 -15.071 1.00 90.62 89 THR A C 1
ATOM 743 O O . THR A 1 89 ? 24.700 21.372 -16.229 1.00 90.62 89 THR A O 1
ATOM 746 N N . VAL A 1 90 ? 24.335 21.124 -14.035 1.00 89.69 90 VAL A N 1
ATOM 747 C CA . VAL A 1 90 ? 22.934 20.707 -14.217 1.00 89.69 90 VAL A CA 1
ATOM 748 C C . VAL A 1 90 ? 22.110 21.855 -14.797 1.00 89.69 90 VAL A C 1
ATOM 750 O O . VAL A 1 90 ? 21.280 21.642 -15.677 1.00 89.69 90 VAL A O 1
ATOM 753 N N . GLU A 1 91 ? 22.369 23.073 -14.334 1.00 86.94 91 GLU A N 1
ATOM 754 C CA . GLU A 1 91 ? 21.712 24.295 -14.779 1.00 86.94 91 GLU A CA 1
ATOM 755 C C . GLU A 1 91 ? 21.964 24.544 -16.272 1.00 86.94 91 GLU A C 1
ATOM 757 O O . GLU A 1 91 ? 21.019 24.770 -17.029 1.00 86.94 91 GLU A O 1
ATOM 762 N N . ASP A 1 92 ? 23.213 24.405 -16.729 1.00 86.81 92 ASP A N 1
ATOM 763 C CA . ASP A 1 92 ? 23.556 24.534 -18.150 1.00 86.81 92 ASP A CA 1
ATOM 764 C C . ASP A 1 92 ? 22.848 23.472 -19.009 1.00 86.81 92 ASP A C 1
ATOM 766 O O . ASP A 1 92 ? 22.386 23.769 -20.118 1.00 86.81 92 ASP A O 1
ATOM 770 N N . ILE A 1 93 ? 22.697 22.249 -18.484 1.00 87.31 93 ILE A N 1
ATOM 771 C CA . ILE A 1 93 ? 21.988 21.160 -19.167 1.00 87.31 93 ILE A CA 1
ATOM 772 C C . ILE A 1 93 ? 20.484 21.457 -19.292 1.00 87.31 93 ILE A C 1
ATOM 774 O O . ILE A 1 93 ? 19.871 21.226 -20.335 1.00 87.31 93 ILE A O 1
ATOM 778 N N . LEU A 1 94 ? 19.852 21.955 -18.230 1.00 84.12 94 LEU A N 1
ATOM 779 C CA . LEU A 1 94 ? 18.396 22.106 -18.188 1.00 84.12 94 LEU A CA 1
ATOM 780 C C . LEU A 1 94 ? 17.898 23.407 -18.833 1.00 84.12 94 LEU A C 1
ATOM 782 O O . LEU A 1 94 ? 16.841 23.384 -19.478 1.00 84.12 94 LEU A O 1
ATOM 786 N N . GLU A 1 95 ? 18.642 24.509 -18.681 1.00 78.94 95 GLU A N 1
ATOM 787 C CA . GLU A 1 95 ? 18.208 25.860 -19.063 1.00 78.94 95 GLU A CA 1
ATOM 788 C C . GLU A 1 95 ? 18.730 26.321 -20.428 1.00 78.94 95 GLU A C 1
ATOM 790 O O . GLU A 1 95 ? 18.000 26.991 -21.160 1.00 78.94 95 GLU A O 1
ATOM 795 N N . ARG A 1 96 ? 19.978 25.987 -20.787 1.00 68.38 96 ARG A N 1
ATOM 796 C CA . ARG A 1 96 ? 20.648 26.580 -21.960 1.00 68.38 96 ARG A CA 1
ATOM 797 C C . ARG A 1 96 ? 20.582 25.719 -23.215 1.00 68.38 96 ARG A C 1
ATOM 799 O O . ARG A 1 96 ? 20.604 26.286 -24.302 1.00 68.38 96 ARG A O 1
ATOM 806 N N . ALA A 1 97 ? 20.441 24.397 -23.074 1.00 68.06 97 ALA A N 1
ATOM 807 C CA . ALA A 1 97 ? 20.278 23.456 -24.190 1.00 68.06 97 ALA A CA 1
ATOM 808 C C . ALA A 1 97 ? 21.229 23.734 -25.374 1.00 68.06 97 ALA A C 1
ATOM 810 O O . ALA A 1 97 ? 20.803 23.736 -26.531 1.00 68.06 97 ALA A O 1
ATOM 811 N N . ASP A 1 98 ? 22.509 24.006 -25.092 1.00 75.00 98 ASP A N 1
ATOM 812 C CA . ASP A 1 98 ? 23.504 24.227 -26.140 1.00 75.00 98 ASP A CA 1
ATOM 813 C C . ASP A 1 98 ? 23.938 22.883 -26.734 1.00 75.00 98 ASP A C 1
ATOM 815 O O . ASP A 1 98 ? 24.877 22.244 -26.269 1.00 75.00 98 ASP A O 1
ATOM 819 N N . PHE A 1 99 ? 23.243 22.445 -27.783 1.00 76.62 99 PHE A N 1
ATOM 820 C CA . PHE A 1 99 ? 23.521 21.182 -28.471 1.00 76.62 99 PHE A CA 1
ATOM 821 C C . PHE A 1 99 ? 24.917 21.102 -29.118 1.00 76.62 99 PHE A C 1
ATOM 823 O O . PHE A 1 99 ? 25.263 20.044 -29.645 1.00 76.62 99 PHE A O 1
ATOM 830 N N . SER A 1 100 ? 25.707 22.185 -29.109 1.00 73.44 100 SER A N 1
ATOM 831 C CA . SER A 1 100 ? 27.114 22.148 -29.516 1.00 73.44 100 SER A CA 1
ATOM 832 C C . SER A 1 100 ? 28.051 21.626 -28.416 1.00 73.44 100 SER A C 1
ATOM 834 O O . SER A 1 100 ? 29.158 21.188 -28.732 1.00 73.44 100 SER A O 1
ATOM 836 N N . GLU A 1 101 ? 27.600 21.592 -27.156 1.00 82.12 101 GLU A N 1
ATOM 837 C CA . GLU A 1 101 ? 28.384 21.078 -26.032 1.00 82.12 101 GLU A CA 1
ATOM 838 C C . GLU A 1 101 ? 28.550 19.544 -26.097 1.00 82.12 101 GLU A C 1
ATOM 840 O O . GLU A 1 101 ? 27.581 18.820 -26.380 1.00 82.12 101 GLU A O 1
ATOM 845 N N . PRO A 1 102 ? 29.741 18.994 -25.773 1.00 84.31 102 PRO A N 1
ATOM 846 C CA . PRO A 1 102 ? 30.042 17.570 -25.948 1.00 84.31 102 PRO A CA 1
ATOM 847 C C . PRO A 1 102 ? 29.112 16.617 -25.189 1.00 84.31 102 PRO A C 1
ATOM 849 O O . PRO A 1 102 ? 28.913 15.477 -25.612 1.00 84.31 102 PRO A O 1
ATOM 852 N N . ILE A 1 103 ? 28.516 17.064 -24.081 1.00 87.06 103 ILE A N 1
ATOM 853 C CA . ILE A 1 103 ? 27.592 16.237 -23.303 1.00 87.06 103 ILE A CA 1
ATOM 854 C C . ILE A 1 103 ? 26.313 15.897 -24.079 1.00 87.06 103 ILE A C 1
ATOM 856 O O . ILE A 1 103 ? 25.799 14.787 -23.946 1.00 87.06 103 ILE A O 1
ATOM 860 N N . TYR A 1 104 ? 25.815 16.784 -24.948 1.00 84.81 104 TYR A N 1
ATOM 861 C CA . TYR A 1 104 ? 24.574 16.542 -25.696 1.00 84.81 104 TYR A CA 1
ATOM 862 C C . TYR A 1 104 ? 24.736 15.520 -26.814 1.00 84.81 104 TYR A C 1
ATOM 864 O O . TYR A 1 104 ? 23.770 14.823 -27.132 1.00 84.81 104 TYR A O 1
ATOM 872 N N . ALA A 1 105 ? 25.955 15.342 -27.333 1.00 83.31 105 ALA A N 1
ATOM 873 C CA . ALA A 1 105 ? 26.269 14.241 -28.244 1.00 83.31 105 ALA A CA 1
ATOM 874 C C . ALA A 1 105 ? 25.966 12.867 -27.617 1.00 83.31 105 ALA A C 1
ATOM 876 O O . ALA A 1 105 ? 25.744 11.893 -28.334 1.00 83.31 105 ALA A O 1
ATOM 877 N N . VAL A 1 106 ? 25.911 12.809 -26.282 1.00 87.19 106 VAL A N 1
ATOM 878 C CA . VAL A 1 106 ? 25.687 11.599 -25.497 1.00 87.19 106 VAL A CA 1
ATOM 879 C C . VAL A 1 106 ? 24.332 11.613 -24.781 1.00 87.19 106 VAL A C 1
ATOM 881 O O . VAL A 1 106 ? 23.688 10.573 -24.694 1.00 87.19 106 VAL A O 1
ATOM 884 N N . LEU A 1 107 ? 23.863 12.768 -24.296 1.00 86.38 107 LEU A N 1
ATOM 885 C CA . LEU A 1 107 ? 22.598 12.893 -23.556 1.00 86.38 107 LEU A CA 1
ATOM 886 C C . LEU A 1 107 ? 21.361 12.964 -24.460 1.00 86.38 107 LEU A C 1
ATOM 888 O O . LEU A 1 107 ? 20.286 12.537 -24.041 1.00 86.38 107 LEU A O 1
ATOM 892 N N . ALA A 1 108 ? 21.496 13.548 -25.657 1.00 83.69 108 ALA A N 1
ATOM 893 C CA . ALA A 1 108 ? 20.382 13.819 -26.568 1.00 83.69 108 ALA A CA 1
ATOM 894 C C . ALA A 1 108 ? 20.330 12.864 -27.771 1.00 83.69 108 ALA A C 1
ATOM 896 O O . ALA A 1 108 ? 19.270 12.718 -28.379 1.00 83.69 108 ALA A O 1
ATOM 897 N N . ARG A 1 109 ? 21.435 12.181 -28.093 1.00 87.00 109 ARG A N 1
ATOM 898 C CA . ARG A 1 109 ? 21.471 11.110 -29.098 1.00 87.00 109 ARG A CA 1
ATOM 899 C C . ARG A 1 109 ? 21.079 9.780 -28.462 1.00 87.00 109 ARG A C 1
ATOM 901 O O . ARG A 1 109 ? 21.595 9.427 -27.405 1.00 87.00 109 ARG A O 1
ATOM 908 N N . HIS A 1 110 ? 20.196 9.016 -29.096 1.00 89.06 110 HIS A N 1
ATOM 909 C CA . HIS A 1 110 ? 19.831 7.697 -28.590 1.00 89.06 110 HIS A CA 1
ATOM 910 C C . HIS A 1 110 ? 21.015 6.730 -28.752 1.00 89.06 110 HIS A C 1
ATOM 912 O O . HIS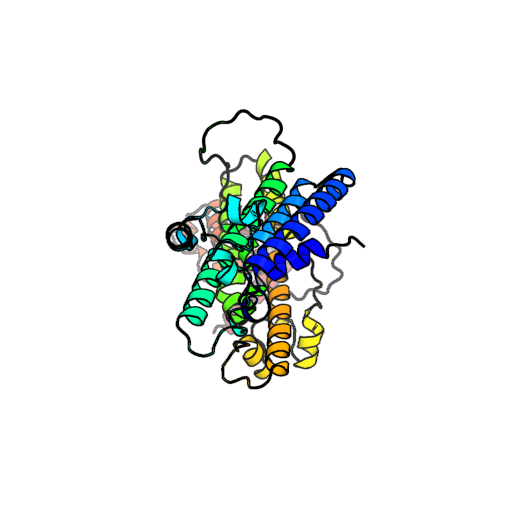 A 1 110 ? 21.597 6.638 -29.831 1.00 89.06 110 HIS A O 1
ATOM 918 N N . TYR A 1 111 ? 21.391 5.986 -27.706 1.00 84.75 111 TYR A N 1
ATOM 919 C CA . TYR A 1 111 ? 22.582 5.116 -27.764 1.00 84.75 111 TYR A CA 1
ATOM 920 C C . TYR A 1 111 ? 22.435 3.970 -28.786 1.00 84.75 111 TYR A C 1
ATOM 922 O O . TYR A 1 111 ? 23.427 3.439 -29.276 1.00 84.75 111 TYR A O 1
ATOM 930 N N . ASN A 1 112 ? 21.205 3.581 -29.144 1.00 85.00 112 ASN A N 1
ATOM 931 C CA . ASN A 1 112 ? 20.964 2.633 -30.246 1.00 85.00 112 ASN A CA 1
ATOM 932 C C . ASN A 1 112 ? 21.294 3.194 -31.637 1.00 85.00 112 ASN A C 1
ATOM 934 O O . ASN A 1 112 ? 21.497 2.397 -32.548 1.00 85.00 112 ASN A O 1
ATOM 938 N N . ASP A 1 113 ? 21.410 4.515 -31.787 1.00 87.00 113 ASP A N 1
ATOM 939 C CA . ASP A 1 113 ? 21.833 5.159 -33.037 1.00 87.00 113 ASP A CA 1
ATOM 940 C C . ASP A 1 113 ? 23.365 5.247 -33.151 1.00 87.00 113 ASP A C 1
ATOM 942 O O . ASP A 1 113 ? 23.894 5.836 -34.098 1.00 87.00 113 ASP A O 1
ATOM 946 N N . MET A 1 114 ? 24.094 4.741 -32.151 1.00 87.69 114 MET A N 1
ATOM 947 C CA . MET A 1 114 ? 25.554 4.660 -32.134 1.00 87.69 114 MET A CA 1
ATOM 948 C C . MET A 1 114 ? 26.031 3.297 -32.644 1.00 87.69 114 MET A C 1
ATOM 950 O O . MET A 1 114 ? 25.284 2.315 -32.635 1.00 87.69 114 MET A O 1
ATOM 954 N N . GLU A 1 115 ? 27.298 3.237 -33.062 1.00 87.88 115 GLU A N 1
ATOM 955 C CA . GLU A 1 115 ? 27.915 2.014 -33.583 1.00 87.88 115 GLU A CA 1
ATOM 956 C C . GLU A 1 115 ? 27.763 0.841 -32.590 1.00 87.88 115 GLU A C 1
ATOM 958 O O . GLU A 1 115 ? 28.102 0.986 -31.404 1.00 87.88 115 GLU A O 1
ATOM 963 N N . PRO A 1 116 ? 27.244 -0.324 -33.029 1.00 87.00 116 PRO A N 1
ATOM 964 C CA . PRO A 1 116 ? 27.119 -1.502 -32.179 1.00 87.00 116 PRO A CA 1
ATOM 965 C C . PRO A 1 116 ? 28.465 -1.939 -31.590 1.00 87.00 116 PRO A C 1
ATOM 967 O O . PRO A 1 116 ? 29.470 -1.976 -32.292 1.00 87.00 116 PRO A O 1
ATOM 970 N N . PHE A 1 117 ? 28.463 -2.331 -30.310 1.00 80.88 117 PHE A N 1
ATOM 971 C CA . PHE A 1 117 ? 29.651 -2.806 -29.581 1.00 80.88 117 PHE A CA 1
ATOM 972 C C . PHE A 1 117 ? 30.809 -1.789 -29.513 1.00 80.88 117 PHE A C 1
ATOM 974 O O . PHE A 1 117 ? 31.973 -2.181 -29.448 1.00 80.88 117 PHE A O 1
ATOM 981 N N . SER A 1 118 ? 30.501 -0.488 -29.541 1.00 87.44 118 SER A N 1
ATOM 982 C CA . SER A 1 118 ? 31.487 0.585 -29.381 1.00 87.44 118 SER A CA 1
ATOM 983 C C . SER A 1 118 ? 31.575 1.084 -27.936 1.00 87.44 118 SER A C 1
ATOM 985 O O . SER A 1 118 ? 30.570 1.151 -27.226 1.00 87.44 118 SER A O 1
ATOM 987 N N . GLU A 1 119 ? 32.769 1.524 -27.524 1.00 87.06 119 GLU A N 1
ATOM 988 C CA . GLU A 1 119 ? 32.974 2.178 -26.221 1.00 87.06 119 GLU A CA 1
ATOM 989 C C . GLU A 1 119 ? 32.101 3.436 -26.066 1.00 87.06 119 GLU A C 1
ATOM 991 O O . GLU A 1 119 ? 31.643 3.754 -24.969 1.00 87.06 119 GLU A O 1
ATOM 996 N N . GLU A 1 120 ? 31.833 4.139 -27.171 1.00 86.75 120 GLU A N 1
ATOM 997 C CA . GLU A 1 120 ? 30.966 5.319 -27.203 1.00 86.75 120 GLU A CA 1
ATOM 998 C C . GLU A 1 120 ? 29.517 4.966 -26.845 1.00 86.75 120 GLU A C 1
ATOM 1000 O O . GLU A 1 120 ? 28.902 5.657 -26.032 1.00 86.75 120 GLU A O 1
ATOM 1005 N N . LYS A 1 121 ? 28.995 3.854 -27.382 1.00 87.38 121 LYS A N 1
ATOM 1006 C CA . LYS A 1 121 ? 27.651 3.356 -27.070 1.00 87.38 121 LYS A CA 1
ATOM 1007 C C . LYS A 1 121 ? 27.514 2.969 -25.599 1.00 87.38 121 LYS A C 1
ATOM 1009 O O . LYS A 1 121 ? 26.549 3.380 -24.951 1.00 87.38 121 LYS A O 1
ATOM 1014 N N . ASP A 1 122 ? 28.470 2.209 -25.071 1.00 86.56 122 ASP A N 1
ATOM 1015 C CA . ASP A 1 122 ? 28.449 1.769 -23.671 1.00 86.56 122 ASP A CA 1
ATOM 1016 C C . ASP A 1 122 ? 28.530 2.968 -22.723 1.00 86.56 122 ASP A C 1
ATOM 1018 O O . ASP A 1 122 ? 27.757 3.087 -21.768 1.00 86.56 122 ASP A O 1
ATOM 1022 N N . LYS A 1 123 ? 29.412 3.923 -23.035 1.00 89.56 123 LYS A N 1
ATOM 1023 C CA . LYS A 1 123 ? 29.513 5.183 -22.304 1.00 89.56 123 LYS A CA 1
ATOM 1024 C C . LYS A 1 123 ? 28.206 5.970 -22.359 1.00 89.56 123 LYS A C 1
ATOM 1026 O O . LYS A 1 123 ? 27.762 6.466 -21.324 1.00 89.56 123 LYS A O 1
ATOM 1031 N N . ALA A 1 124 ? 27.566 6.056 -23.524 1.00 90.06 124 ALA A N 1
ATOM 1032 C CA . ALA A 1 124 ? 26.312 6.778 -23.676 1.00 90.06 124 ALA A CA 1
ATOM 1033 C C . ALA A 1 124 ? 25.174 6.183 -22.861 1.00 90.06 124 ALA A C 1
ATOM 1035 O O . ALA A 1 124 ? 24.449 6.922 -22.194 1.00 90.06 124 ALA A O 1
ATOM 1036 N N . PHE A 1 125 ? 25.067 4.858 -22.843 1.00 90.12 125 PHE A N 1
ATOM 1037 C CA . PHE A 1 125 ? 24.109 4.171 -21.993 1.00 90.12 125 PHE A CA 1
ATOM 1038 C C . PHE A 1 125 ? 24.335 4.484 -20.506 1.00 90.12 125 PHE A C 1
ATOM 1040 O O . PHE A 1 125 ? 23.382 4.804 -19.794 1.00 90.12 125 PHE A O 1
ATOM 1047 N N . LEU A 1 126 ? 25.587 4.455 -20.034 1.00 91.25 126 LEU A N 1
ATOM 1048 C CA . LEU A 1 126 ? 25.908 4.746 -18.634 1.00 91.25 126 LEU A CA 1
ATOM 1049 C C . LEU A 1 126 ? 25.625 6.206 -18.257 1.00 91.25 126 LEU A C 1
ATOM 1051 O O . LEU A 1 126 ? 25.054 6.459 -17.197 1.00 91.25 126 LEU A O 1
ATOM 1055 N N . VAL A 1 127 ? 25.992 7.160 -19.118 1.00 92.50 127 VAL A N 1
ATOM 1056 C CA . VAL A 1 127 ? 25.689 8.585 -18.918 1.00 92.50 127 VAL A CA 1
ATOM 1057 C C . VAL A 1 127 ? 24.176 8.787 -18.852 1.00 92.50 127 VAL A C 1
ATOM 1059 O O . VAL A 1 127 ? 23.676 9.336 -17.872 1.00 92.50 127 VAL A O 1
ATOM 1062 N N . GLN A 1 128 ? 23.427 8.292 -19.840 1.00 93.56 128 GLN A N 1
ATOM 1063 C CA . GLN A 1 128 ? 21.973 8.449 -19.869 1.00 93.56 128 GLN A CA 1
ATOM 1064 C C . GLN A 1 128 ? 21.288 7.765 -18.682 1.00 93.56 128 GLN A C 1
ATOM 1066 O O . GLN A 1 128 ? 20.377 8.349 -18.108 1.00 93.56 128 GLN A O 1
ATOM 1071 N N . SER A 1 129 ? 21.753 6.592 -18.249 1.00 92.00 129 SER A N 1
ATOM 1072 C CA . SER A 1 129 ? 21.213 5.908 -17.064 1.00 92.00 129 SER A CA 1
ATOM 1073 C C . SER A 1 129 ? 21.426 6.722 -15.786 1.00 92.00 129 SER A C 1
ATOM 1075 O O . SER A 1 129 ? 20.488 6.934 -15.022 1.00 92.00 129 SER A O 1
ATOM 1077 N N . SER A 1 130 ? 22.640 7.244 -15.572 1.00 92.81 130 SER A N 1
ATOM 1078 C CA . SER A 1 130 ? 22.944 8.109 -14.427 1.00 92.81 130 SER A CA 1
ATOM 1079 C C . SER A 1 130 ? 22.075 9.369 -14.405 1.00 92.81 130 SER A C 1
ATOM 1081 O O . SER A 1 130 ? 21.534 9.730 -13.359 1.00 92.81 130 SER A O 1
ATOM 1083 N N . PHE A 1 131 ? 21.943 10.035 -15.554 1.00 94.25 131 PHE A N 1
ATOM 1084 C CA . PHE A 1 131 ? 21.158 11.262 -15.669 1.00 94.25 131 PHE A CA 1
ATOM 1085 C C . PHE A 1 131 ? 19.656 11.015 -15.583 1.00 94.25 131 PHE A C 1
ATOM 1087 O O . PHE A 1 131 ? 18.967 11.820 -14.970 1.00 94.25 131 PHE A O 1
ATOM 1094 N N . LEU A 1 132 ? 19.145 9.905 -16.118 1.00 94.38 132 LEU A N 1
ATOM 1095 C CA . LEU A 1 132 ? 17.740 9.534 -15.979 1.00 94.38 132 LEU A CA 1
ATOM 1096 C C . LEU A 1 132 ? 17.357 9.395 -14.505 1.00 94.38 132 LEU A C 1
ATOM 1098 O O . LEU A 1 132 ? 16.419 10.052 -14.064 1.00 94.38 132 LEU A O 1
ATOM 1102 N N . SER A 1 133 ? 18.109 8.608 -13.729 1.00 92.88 133 SER A N 1
ATOM 1103 C CA . SER A 1 133 ? 17.836 8.427 -12.298 1.00 92.88 133 SER A CA 1
ATOM 1104 C C . SER A 1 133 ? 17.864 9.756 -11.544 1.00 92.88 133 SER A C 1
ATOM 1106 O O . SER A 1 133 ? 16.989 10.023 -10.719 1.00 92.88 133 SER A O 1
ATOM 1108 N N . TYR A 1 134 ? 18.836 10.615 -11.869 1.00 95.38 134 TYR A N 1
ATOM 1109 C CA . TYR A 1 134 ? 18.924 11.958 -11.305 1.00 95.38 134 TYR A CA 1
ATOM 1110 C C . TYR A 1 134 ? 17.719 12.831 -11.681 1.00 95.38 134 TYR A C 1
ATOM 1112 O O . TYR A 1 134 ? 17.132 13.461 -10.804 1.00 95.38 134 TYR A O 1
ATOM 1120 N N . PHE A 1 135 ? 17.311 12.855 -12.953 1.00 94.94 135 PHE A N 1
ATOM 1121 C CA . PHE A 1 135 ? 16.173 13.650 -13.415 1.00 94.94 135 PHE A CA 1
ATOM 1122 C C . PHE A 1 135 ? 14.849 13.164 -12.829 1.00 94.94 135 PHE A C 1
ATOM 1124 O O . PHE A 1 135 ? 14.058 13.996 -12.392 1.00 94.94 135 PHE A O 1
ATOM 1131 N N . CYS A 1 136 ? 14.620 11.849 -12.757 1.00 94.69 136 CYS A N 1
ATOM 1132 C CA . CYS A 1 136 ? 13.434 11.288 -12.111 1.00 94.69 136 CYS A CA 1
ATOM 1133 C C . CYS A 1 136 ? 13.323 11.773 -10.664 1.00 94.69 136 CYS A C 1
ATOM 1135 O O . CYS A 1 136 ? 12.277 12.281 -10.265 1.00 94.69 136 CYS A O 1
ATOM 1137 N N . LYS A 1 137 ? 14.420 11.699 -9.896 1.00 95.06 137 LYS A N 1
ATOM 1138 C CA . LYS A 1 137 ? 14.441 12.231 -8.533 1.00 95.06 137 LYS A CA 1
ATOM 1139 C C . LYS A 1 137 ? 14.208 13.743 -8.504 1.00 95.06 137 LYS A C 1
ATOM 1141 O O . LYS A 1 137 ? 13.339 14.196 -7.770 1.00 95.06 137 LYS A O 1
ATOM 1146 N N . LEU A 1 138 ? 14.974 14.510 -9.282 1.00 95.38 138 LEU A N 1
ATOM 1147 C CA . LEU A 1 138 ? 14.915 15.973 -9.304 1.00 95.38 138 LEU A CA 1
ATOM 1148 C C . LEU A 1 138 ? 13.483 16.470 -9.531 1.00 95.38 138 LEU A C 1
ATOM 1150 O O . LEU A 1 138 ? 12.996 17.324 -8.794 1.00 95.38 138 LEU A O 1
ATOM 1154 N N . TYR A 1 139 ? 12.807 15.914 -10.535 1.00 95.69 139 TYR A N 1
ATOM 1155 C CA . TYR A 1 139 ? 11.467 16.337 -10.920 1.00 95.69 139 TYR A CA 1
ATOM 1156 C C . TYR A 1 139 ? 10.374 15.793 -9.996 1.00 95.69 139 TYR A C 1
ATOM 1158 O O . TYR A 1 139 ? 9.386 16.492 -9.755 1.00 95.69 139 TYR A O 1
ATOM 1166 N N . ALA A 1 140 ? 10.549 14.595 -9.431 1.00 95.88 140 ALA A N 1
ATOM 1167 C CA . ALA A 1 140 ? 9.672 14.104 -8.373 1.00 95.88 140 ALA A CA 1
ATOM 1168 C C . ALA A 1 140 ? 9.740 15.009 -7.133 1.00 95.88 140 ALA A C 1
ATOM 1170 O O . ALA A 1 140 ? 8.700 15.464 -6.657 1.00 95.88 140 ALA A O 1
ATOM 1171 N N . ASP A 1 141 ? 10.949 15.336 -6.665 1.00 95.69 141 ASP A N 1
ATOM 1172 C CA . ASP A 1 141 ? 11.173 16.224 -5.521 1.00 95.69 141 ASP A CA 1
ATOM 1173 C C . ASP A 1 141 ? 10.605 17.628 -5.796 1.00 95.69 141 ASP A C 1
ATOM 1175 O O . ASP A 1 141 ? 9.872 18.165 -4.967 1.00 95.69 141 ASP A O 1
ATOM 1179 N N . GLU A 1 142 ? 10.840 18.195 -6.987 1.00 95.44 142 GLU A N 1
ATOM 1180 C CA . GLU A 1 142 ? 10.292 19.500 -7.385 1.00 95.44 142 GLU A CA 1
ATOM 1181 C C . GLU A 1 142 ? 8.757 19.536 -7.293 1.00 95.44 142 GLU A C 1
ATOM 1183 O O . GLU A 1 142 ? 8.165 20.504 -6.792 1.00 95.44 142 GLU A O 1
ATOM 1188 N N . LEU A 1 143 ? 8.092 18.492 -7.796 1.00 95.56 143 LEU A N 1
ATOM 1189 C CA . LEU A 1 143 ? 6.637 18.422 -7.786 1.00 95.56 143 LEU A CA 1
ATOM 1190 C C . LEU A 1 143 ? 6.101 18.176 -6.371 1.00 95.56 143 LEU A C 1
ATOM 1192 O O . LEU A 1 143 ? 5.149 18.842 -5.962 1.00 95.56 143 LEU A O 1
ATOM 1196 N N . ILE A 1 144 ? 6.732 17.292 -5.596 1.00 94.62 144 ILE A N 1
ATOM 1197 C CA . ILE A 1 144 ? 6.388 17.040 -4.191 1.00 94.62 144 ILE A CA 1
ATOM 1198 C C . ILE A 1 144 ? 6.521 18.322 -3.362 1.00 94.62 144 ILE A C 1
ATOM 1200 O O . ILE A 1 144 ? 5.608 18.661 -2.603 1.00 94.62 144 ILE A O 1
ATOM 1204 N N . ASP A 1 145 ? 7.614 19.066 -3.519 1.00 96.56 145 ASP A N 1
ATOM 1205 C CA . ASP A 1 145 ? 7.846 20.323 -2.809 1.00 96.56 145 ASP A CA 1
ATOM 1206 C C . ASP A 1 145 ? 6.812 21.378 -3.192 1.00 96.56 145 ASP A C 1
ATOM 1208 O O . ASP A 1 145 ? 6.259 22.067 -2.325 1.00 96.56 145 ASP A O 1
ATOM 1212 N N . PHE A 1 146 ? 6.467 21.462 -4.479 1.00 96.25 146 PHE A N 1
ATOM 1213 C CA . PHE A 1 146 ? 5.364 22.298 -4.928 1.00 96.25 146 PHE A CA 1
ATOM 1214 C C . PHE A 1 146 ? 4.053 21.913 -4.230 1.00 96.25 146 PHE A C 1
ATOM 1216 O O . PHE A 1 146 ? 3.408 22.788 -3.651 1.00 96.25 146 PHE A O 1
ATOM 1223 N N . LEU A 1 147 ? 3.669 20.635 -4.225 1.00 91.12 147 LEU A N 1
ATOM 1224 C CA . LEU A 1 147 ? 2.430 20.160 -3.599 1.00 91.12 147 LEU A CA 1
ATOM 1225 C C . LEU A 1 147 ? 2.417 20.440 -2.088 1.00 91.12 147 LEU A C 1
ATOM 1227 O O . LEU A 1 147 ? 1.446 20.994 -1.567 1.00 91.12 147 LEU A O 1
ATOM 1231 N N . LYS A 1 148 ? 3.525 20.161 -1.388 1.00 91.12 148 LYS A N 1
ATOM 1232 C CA . LYS A 1 148 ? 3.711 20.478 0.038 1.00 91.12 148 LYS A CA 1
ATOM 1233 C C . LYS A 1 148 ? 3.569 21.979 0.300 1.00 91.12 148 LYS A C 1
ATOM 1235 O O . LYS A 1 148 ? 2.923 22.362 1.273 1.00 91.12 148 LYS A O 1
ATOM 1240 N N . SER A 1 149 ? 4.086 22.834 -0.586 1.00 93.56 149 SER A N 1
ATOM 1241 C CA . SER A 1 149 ? 3.975 24.297 -0.464 1.00 93.56 149 SER A CA 1
ATOM 1242 C C . SER A 1 149 ? 2.541 24.830 -0.587 1.00 93.56 149 SER A C 1
ATOM 1244 O O . SER A 1 149 ? 2.257 25.932 -0.109 1.00 93.56 149 SER A O 1
ATOM 1246 N N . LYS A 1 150 ? 1.642 24.075 -1.237 1.00 90.56 150 LYS A N 1
ATOM 1247 C CA . LYS A 1 150 ? 0.226 24.436 -1.413 1.00 90.56 150 LYS A CA 1
ATOM 1248 C C . LYS A 1 150 ? -0.672 23.942 -0.295 1.00 90.56 150 LYS A C 1
ATOM 1250 O O . LYS A 1 150 ? -1.817 24.385 -0.225 1.00 90.56 150 LYS A O 1
ATOM 1255 N N . LYS A 1 151 ? -0.168 23.082 0.592 1.00 84.19 151 LYS A N 1
ATOM 1256 C CA . LYS A 1 151 ? -0.928 22.683 1.772 1.00 84.19 151 LYS A CA 1
ATOM 1257 C C . LYS A 1 151 ? -1.273 23.930 2.588 1.00 84.19 151 LYS A C 1
ATOM 1259 O O . LYS A 1 151 ? -0.412 24.805 2.752 1.00 84.19 151 LYS A O 1
ATOM 1264 N N . PRO A 1 152 ? -2.513 24.042 3.094 1.00 74.44 152 PRO A N 1
ATOM 1265 C CA . PRO A 1 152 ? -2.882 25.158 3.944 1.00 74.44 152 PRO A CA 1
ATOM 1266 C C . PRO A 1 152 ? -1.884 25.230 5.095 1.00 74.44 152 PRO A C 1
ATOM 1268 O O . PRO A 1 152 ? -1.676 24.250 5.813 1.00 74.44 152 PRO A O 1
ATOM 1271 N N . LYS A 1 153 ? -1.217 26.384 5.237 1.00 60.75 153 LYS A N 1
ATOM 1272 C CA . LYS A 1 153 ? -0.276 26.590 6.339 1.00 60.75 153 LYS A CA 1
ATOM 1273 C C . LYS A 1 153 ? -1.027 26.265 7.629 1.00 60.75 153 LYS A C 1
ATOM 1275 O O . LYS A 1 153 ? -2.111 26.828 7.823 1.00 60.75 153 LYS A O 1
ATOM 1280 N N . PRO A 1 154 ? -0.488 25.396 8.501 1.00 45.19 154 PRO A N 1
ATOM 1281 C CA . PRO A 1 154 ? -1.107 25.171 9.792 1.00 45.19 154 PRO A CA 1
ATOM 1282 C C . PRO A 1 154 ? -1.303 26.542 10.436 1.00 45.19 154 PRO A C 1
ATOM 1284 O O . PRO A 1 154 ? -0.381 27.367 10.448 1.00 45.19 154 PRO A O 1
ATOM 1287 N N . LYS A 1 155 ? -2.525 26.830 10.907 1.00 40.75 155 LYS A N 1
ATOM 1288 C CA . LYS A 1 155 ? -2.753 27.989 11.775 1.00 40.75 155 LYS A CA 1
ATOM 1289 C C . LYS A 1 155 ? -1.664 27.925 12.837 1.00 40.75 155 LYS A C 1
ATOM 1291 O O . LYS A 1 155 ? -1.564 26.896 13.495 1.00 40.75 155 LYS A O 1
ATOM 1296 N N . LYS A 1 156 ? -0.829 28.969 12.928 1.00 33.97 156 LYS A N 1
ATOM 1297 C CA . LYS A 1 156 ? 0.301 29.053 13.862 1.00 33.97 156 LYS A CA 1
ATOM 1298 C C . LYS A 1 156 ? -0.146 28.584 15.250 1.00 33.97 156 LYS A C 1
ATOM 1300 O O . LYS A 1 156 ? -0.751 29.347 15.994 1.00 33.97 156 LYS A O 1
ATOM 1305 N N . GLN A 1 157 ? 0.149 27.337 15.574 1.00 36.53 157 GLN A N 1
ATOM 1306 C CA . GLN A 1 157 ? 0.499 26.941 16.921 1.00 36.53 157 GLN A CA 1
ATOM 1307 C C . GLN A 1 157 ? 2.018 27.024 16.946 1.00 36.53 157 GLN A C 1
ATOM 1309 O O . GLN A 1 157 ? 2.688 26.570 16.017 1.00 36.53 157 GLN A O 1
ATOM 1314 N N . GLU A 1 158 ? 2.531 27.760 17.922 1.00 32.81 158 GLU A N 1
ATOM 1315 C CA . GLU A 1 158 ? 3.951 28.043 18.066 1.00 32.81 158 GLU A CA 1
ATOM 1316 C C . GLU A 1 158 ? 4.774 26.752 18.023 1.00 32.81 158 GLU A C 1
ATOM 1318 O O . GLU A 1 158 ? 4.418 25.735 18.618 1.00 32.81 158 GLU A O 1
ATOM 1323 N N . VAL A 1 159 ? 5.867 26.807 17.264 1.00 33.03 159 VAL A N 1
ATOM 1324 C CA . VAL A 1 159 ? 6.820 25.714 17.090 1.00 33.03 159 VAL A CA 1
ATOM 1325 C C . VAL A 1 159 ? 7.475 25.414 18.437 1.00 33.03 159 VAL A C 1
ATOM 1327 O O . VAL A 1 159 ? 8.164 26.266 18.993 1.00 33.03 159 VAL A O 1
ATOM 1330 N N . ILE A 1 160 ? 7.304 24.186 18.923 1.00 30.70 160 ILE A N 1
ATOM 1331 C CA . ILE A 1 160 ? 8.133 23.578 19.970 1.00 30.70 160 ILE A CA 1
ATOM 1332 C C . ILE A 1 160 ? 8.885 22.400 19.307 1.00 30.70 160 ILE A C 1
ATOM 1334 O O . ILE A 1 160 ? 8.306 21.751 18.433 1.00 30.70 160 ILE A O 1
ATOM 1338 N N . PRO A 1 161 ? 10.169 22.145 19.641 1.00 29.73 161 PRO A N 1
ATOM 1339 C CA . PRO A 1 161 ? 11.005 21.112 19.009 1.00 29.73 161 PRO A CA 1
ATOM 1340 C C . PRO A 1 161 ? 10.401 19.704 19.158 1.00 29.73 161 PRO A C 1
ATOM 1342 O O . PRO A 1 161 ? 9.511 19.526 19.990 1.00 29.73 161 PRO A O 1
ATOM 1345 N N . PRO A 1 162 ? 10.881 18.685 18.411 1.00 35.81 162 PRO A N 1
ATOM 1346 C CA . PRO A 1 162 ? 10.267 17.365 18.406 1.00 35.81 162 PRO A CA 1
ATOM 1347 C C . PRO A 1 162 ? 10.437 16.711 19.779 1.00 35.81 162 PRO A C 1
ATOM 1349 O O . PRO A 1 162 ? 11.487 16.171 20.115 1.00 35.81 162 PRO A O 1
ATOM 1352 N N . THR A 1 163 ? 9.381 16.760 20.580 1.00 34.31 163 THR A N 1
ATOM 1353 C CA . THR A 1 163 ? 9.165 15.861 21.705 1.00 34.31 163 THR A CA 1
ATOM 1354 C C . THR A 1 163 ? 8.003 14.949 21.348 1.00 34.31 163 THR A C 1
ATOM 1356 O O . THR A 1 163 ? 6.921 15.407 20.985 1.00 34.31 163 THR A O 1
ATOM 1359 N N . ASN A 1 164 ? 8.249 13.640 21.435 1.00 42.88 164 ASN A N 1
ATOM 1360 C CA . ASN A 1 164 ? 7.222 12.607 21.536 1.00 42.88 164 ASN A CA 1
ATOM 1361 C C . ASN A 1 164 ? 6.175 13.039 22.570 1.00 42.88 164 ASN A C 1
ATOM 1363 O O . ASN A 1 164 ? 6.409 12.897 23.762 1.00 42.88 164 ASN A O 1
ATOM 1367 N N . ASN A 1 165 ? 5.058 13.600 22.114 1.00 39.97 165 ASN A N 1
ATOM 1368 C CA . ASN A 1 165 ? 3.934 14.008 22.957 1.00 39.97 165 ASN A CA 1
ATOM 1369 C C . ASN A 1 165 ? 2.594 13.806 22.223 1.00 39.97 165 ASN A C 1
ATOM 1371 O O . ASN A 1 165 ? 1.636 14.546 22.442 1.00 39.97 165 ASN A O 1
ATOM 1375 N N . LYS A 1 166 ? 2.480 12.785 21.359 1.00 53.59 166 LYS A N 1
ATOM 1376 C CA . LYS A 1 166 ? 1.154 12.183 21.162 1.00 53.59 166 LYS A CA 1
ATOM 1377 C C . LYS A 1 166 ? 0.809 11.462 22.474 1.00 53.59 166 LYS A C 1
ATOM 1379 O O . LYS A 1 166 ? 1.642 10.700 22.958 1.00 53.59 166 LYS A O 1
ATOM 1384 N N . PRO A 1 167 ? -0.371 11.685 23.079 1.00 64.75 167 PRO A N 1
ATOM 1385 C CA . PRO A 1 167 ? -0.739 11.040 24.343 1.00 64.75 167 PRO A CA 1
ATOM 1386 C C . PRO A 1 167 ? -1.087 9.547 24.182 1.00 64.75 167 PRO A C 1
ATOM 1388 O O . PRO A 1 167 ? -1.567 8.926 25.126 1.00 64.75 167 PRO A O 1
ATOM 1391 N N . PHE A 1 168 ? -0.892 8.987 22.987 1.00 73.94 168 PHE A N 1
ATOM 1392 C CA . PHE A 1 168 ? -1.209 7.617 22.608 1.00 73.94 168 PHE A CA 1
ATOM 1393 C C . PHE A 1 168 ? -0.230 7.133 21.527 1.00 73.94 168 PHE A C 1
ATOM 1395 O O . PHE A 1 168 ? 0.319 7.943 20.776 1.00 73.94 168 PHE A O 1
ATOM 1402 N N . LYS A 1 169 ? -0.017 5.819 21.463 1.00 80.06 169 LYS A N 1
ATOM 1403 C CA . LYS A 1 169 ? 0.771 5.131 20.429 1.00 80.06 169 LYS A CA 1
ATOM 1404 C C . LYS A 1 169 ? -0.037 5.016 19.131 1.00 80.06 169 LYS A C 1
ATOM 1406 O O . LYS A 1 169 ? -1.258 4.914 19.199 1.00 80.06 169 LYS A O 1
ATOM 1411 N N . ASP A 1 170 ? 0.609 5.024 17.972 1.00 89.75 170 ASP A N 1
ATOM 1412 C CA . ASP A 1 170 ? -0.050 4.793 16.675 1.00 89.75 170 ASP A CA 1
ATOM 1413 C C . ASP A 1 170 ? 0.804 3.970 15.697 1.00 89.75 170 ASP A C 1
ATOM 1415 O O . ASP A 1 170 ? 0.583 3.992 14.486 1.00 89.75 170 ASP A O 1
ATOM 1419 N N . GLU A 1 171 ? 1.792 3.244 16.219 1.00 90.19 171 GLU A N 1
ATOM 1420 C CA . GLU A 1 171 ? 2.767 2.480 15.440 1.00 90.19 171 GLU A CA 1
ATOM 1421 C C . GLU A 1 171 ? 2.077 1.339 14.685 1.00 90.19 171 GLU A C 1
ATOM 1423 O O . GLU A 1 171 ? 2.248 1.192 13.470 1.00 90.19 171 GLU A O 1
ATOM 1428 N N . TYR A 1 172 ? 1.239 0.572 15.386 1.00 90.44 172 TYR A N 1
ATOM 1429 C CA . TYR A 1 172 ? 0.512 -0.546 14.798 1.00 90.44 172 TYR A CA 1
ATOM 1430 C C . TYR A 1 172 ? -0.682 -0.094 13.972 1.00 90.44 172 TYR A C 1
ATOM 1432 O O . TYR A 1 172 ? -1.016 -0.768 13.002 1.00 90.44 172 TYR A O 1
ATOM 1440 N N . LEU A 1 173 ? -1.285 1.060 14.271 1.00 94.69 173 LEU A N 1
ATOM 1441 C CA . LEU A 1 173 ? -2.284 1.657 13.385 1.00 94.69 173 LEU A CA 1
ATOM 1442 C C . LEU A 1 173 ? -1.683 1.990 12.017 1.00 94.69 173 LEU A C 1
ATOM 1444 O O . LEU A 1 173 ? -2.280 1.669 10.987 1.00 94.69 173 LEU A O 1
ATOM 1448 N N . ILE A 1 174 ? -0.503 2.613 12.002 1.00 91.31 174 ILE A N 1
ATOM 1449 C CA . ILE A 1 174 ? 0.204 2.959 10.766 1.00 91.31 174 ILE A CA 1
ATOM 1450 C C . ILE A 1 174 ? 0.596 1.690 10.004 1.00 91.31 174 ILE A C 1
ATOM 1452 O O . ILE A 1 174 ? 0.314 1.598 8.809 1.00 91.31 174 ILE A O 1
ATOM 1456 N N . ALA A 1 175 ? 1.201 0.711 10.686 1.00 90.00 175 ALA A N 1
ATOM 1457 C CA . ALA A 1 175 ? 1.605 -0.553 10.071 1.00 90.00 175 ALA A CA 1
ATOM 1458 C C . ALA A 1 175 ? 0.403 -1.316 9.497 1.00 90.00 175 ALA A C 1
ATOM 1460 O O . ALA A 1 175 ? 0.425 -1.699 8.331 1.00 90.00 175 ALA A O 1
ATOM 1461 N N . PHE A 1 176 ? -0.678 -1.443 10.271 1.00 95.44 176 PHE A N 1
ATOM 1462 C CA . PHE A 1 176 ? -1.911 -2.083 9.825 1.00 95.44 176 PHE A CA 1
ATOM 1463 C C . PHE A 1 176 ? -2.462 -1.410 8.569 1.00 95.44 176 PHE A C 1
ATOM 1465 O O . PHE A 1 176 ? -2.630 -2.082 7.558 1.00 95.44 176 PHE A O 1
ATOM 1472 N N . CYS A 1 177 ? -2.671 -0.085 8.591 1.00 94.56 177 CYS A N 1
ATOM 1473 C CA . CYS A 1 177 ? -3.214 0.647 7.440 1.00 94.56 177 CYS A CA 1
ATOM 1474 C C . CYS A 1 177 ? -2.340 0.497 6.192 1.00 94.56 177 CYS A C 1
ATOM 1476 O O . CYS A 1 177 ? -2.869 0.402 5.086 1.00 94.56 177 CYS A O 1
ATOM 1478 N N . LYS A 1 178 ? -1.014 0.482 6.365 1.00 93.06 178 LYS A N 1
ATOM 1479 C CA . LYS A 1 178 ? -0.063 0.282 5.274 1.00 93.06 178 LYS A CA 1
ATOM 1480 C C . LYS A 1 178 ? -0.219 -1.108 4.659 1.00 93.06 178 LYS A C 1
ATOM 1482 O O . LYS A 1 178 ? -0.389 -1.205 3.447 1.00 93.06 178 LYS A O 1
ATOM 1487 N N . GLU A 1 179 ? -0.197 -2.156 5.479 1.00 91.94 179 GLU A N 1
ATOM 1488 C CA . GLU A 1 179 ? -0.229 -3.535 4.987 1.00 91.94 179 GLU A CA 1
ATOM 1489 C C . GLU A 1 179 ? -1.542 -3.911 4.319 1.00 91.94 179 GLU A C 1
ATOM 1491 O O . GLU A 1 179 ? -1.506 -4.665 3.355 1.00 91.94 179 GLU A O 1
ATOM 1496 N N . ILE A 1 180 ? -2.682 -3.381 4.773 1.00 94.44 180 ILE A N 1
ATOM 1497 C CA . ILE A 1 180 ? -3.984 -3.648 4.139 1.00 94.44 180 ILE A CA 1
ATOM 1498 C C . ILE A 1 180 ? -4.251 -2.777 2.905 1.00 94.44 180 ILE A C 1
ATOM 1500 O O . ILE A 1 180 ? -5.263 -2.970 2.243 1.00 94.44 180 ILE A O 1
ATOM 1504 N N . SER A 1 181 ? -3.391 -1.796 2.608 1.00 93.94 181 SER A N 1
ATOM 1505 C CA . SER A 1 181 ? -3.538 -0.899 1.448 1.00 93.94 181 SER A CA 1
ATOM 1506 C C . SER A 1 181 ? -2.576 -1.227 0.301 1.00 93.94 181 SER A C 1
ATOM 1508 O O . SER A 1 181 ? -2.614 -0.551 -0.721 1.00 93.94 181 SER A O 1
ATOM 1510 N N . ASN A 1 182 ? -1.694 -2.213 0.472 1.00 92.06 182 ASN A N 1
ATOM 1511 C CA . ASN A 1 182 ? -0.604 -2.540 -0.445 1.00 92.06 182 ASN A CA 1
ATOM 1512 C C . ASN A 1 182 ? -0.928 -3.762 -1.326 1.00 92.06 182 ASN A C 1
ATOM 1514 O O . ASN A 1 182 ? -0.256 -4.791 -1.250 1.00 92.06 182 ASN A O 1
ATOM 1518 N N . GLU A 1 183 ? -1.944 -3.665 -2.187 1.00 91.44 183 GLU A N 1
ATOM 1519 C CA . GLU A 1 183 ? -2.337 -4.767 -3.081 1.00 91.44 183 GLU A CA 1
ATOM 1520 C C . GLU A 1 183 ? -1.228 -5.146 -4.063 1.00 91.44 183 GLU A C 1
ATOM 1522 O O . GLU A 1 183 ? -1.099 -6.303 -4.464 1.00 91.44 183 GLU A O 1
ATOM 1527 N N . ARG A 1 184 ? -0.379 -4.172 -4.418 1.00 86.38 184 ARG A N 1
ATOM 1528 C CA . ARG A 1 184 ? 0.760 -4.377 -5.320 1.00 86.38 184 ARG A CA 1
ATOM 1529 C C . ARG A 1 184 ? 1.788 -5.353 -4.775 1.00 86.38 184 ARG A C 1
ATOM 1531 O O . ARG A 1 184 ? 2.524 -5.914 -5.580 1.00 86.38 184 ARG A O 1
ATOM 1538 N N . ALA A 1 185 ? 1.812 -5.618 -3.469 1.00 87.75 185 ALA A N 1
ATOM 1539 C CA . ALA A 1 185 ? 2.690 -6.632 -2.895 1.00 87.75 185 ALA A CA 1
ATOM 1540 C C . ALA A 1 185 ? 2.450 -8.035 -3.488 1.00 87.75 185 ALA A C 1
ATOM 1542 O O . ALA A 1 185 ? 3.364 -8.859 -3.461 1.00 87.75 185 ALA A O 1
ATOM 1543 N N . ILE A 1 186 ? 1.276 -8.294 -4.087 1.00 88.44 186 ILE A N 1
ATOM 1544 C CA . ILE A 1 186 ? 0.969 -9.525 -4.842 1.00 88.44 186 ILE A CA 1
ATOM 1545 C C . ILE A 1 186 ? 1.887 -9.691 -6.075 1.00 88.44 186 ILE A C 1
ATOM 1547 O O . ILE A 1 186 ? 2.083 -10.791 -6.586 1.00 88.44 186 ILE A O 1
ATOM 1551 N N . LYS A 1 187 ? 2.513 -8.610 -6.560 1.00 86.38 187 LYS A N 1
ATOM 1552 C CA . LYS A 1 187 ? 3.519 -8.679 -7.631 1.00 86.38 187 LYS A CA 1
ATOM 1553 C C . LYS A 1 187 ? 4.881 -9.190 -7.169 1.00 86.38 187 LYS A C 1
ATOM 1555 O O . LYS A 1 187 ? 5.742 -9.435 -8.003 1.00 86.38 187 LYS A O 1
ATOM 1560 N N . GLU A 1 188 ? 5.102 -9.324 -5.873 1.00 85.94 188 GLU A N 1
ATOM 1561 C CA . GLU A 1 188 ? 6.369 -9.809 -5.316 1.00 85.94 188 GLU A CA 1
ATOM 1562 C C . GLU A 1 188 ? 6.156 -11.022 -4.403 1.00 85.94 188 GLU A C 1
ATOM 1564 O O . GLU A 1 188 ? 7.107 -11.707 -4.041 1.00 85.94 188 GLU A O 1
ATOM 1569 N N . ASN A 1 189 ? 4.902 -11.308 -4.047 1.00 87.69 189 ASN A N 1
ATOM 1570 C CA . ASN A 1 189 ? 4.508 -12.332 -3.091 1.00 87.69 189 ASN A CA 1
ATOM 1571 C C . ASN A 1 189 ? 3.222 -13.017 -3.548 1.00 87.69 189 ASN A C 1
ATOM 1573 O O . ASN A 1 189 ? 2.470 -12.502 -4.366 1.00 87.69 189 ASN A O 1
ATOM 1577 N N . THR A 1 190 ? 2.940 -14.174 -2.971 1.00 90.94 190 THR A N 1
ATOM 1578 C CA . THR A 1 190 ? 1.657 -14.858 -3.162 1.00 90.94 190 THR A CA 1
ATOM 1579 C C . THR A 1 190 ? 0.596 -14.271 -2.234 1.00 90.94 190 THR A C 1
ATOM 1581 O O . THR A 1 190 ? 0.921 -13.738 -1.167 1.00 90.94 190 THR A O 1
ATOM 1584 N N . PHE A 1 191 ? -0.682 -14.409 -2.591 1.00 95.00 191 PHE A N 1
ATOM 1585 C CA . PHE A 1 191 ? -1.783 -14.030 -1.708 1.00 95.00 191 PHE A CA 1
ATOM 1586 C C . PHE A 1 191 ? -1.654 -14.693 -0.335 1.00 95.00 191 PHE A C 1
ATOM 1588 O O . PHE A 1 191 ? -1.748 -13.995 0.671 1.00 95.00 191 PHE A O 1
ATOM 1595 N N . MET A 1 192 ? -1.389 -16.002 -0.279 1.00 93.38 192 MET A N 1
ATOM 1596 C CA . MET A 1 192 ? -1.305 -16.716 1.001 1.00 93.38 192 MET A CA 1
ATOM 1597 C C . MET A 1 192 ? -0.171 -16.195 1.894 1.00 93.38 192 MET A C 1
ATOM 1599 O O . MET A 1 192 ? -0.376 -15.996 3.088 1.00 93.38 192 MET A O 1
ATOM 1603 N N . GLN A 1 193 ? 0.996 -15.871 1.324 1.00 89.81 193 GLN A N 1
ATOM 1604 C CA . GLN A 1 193 ? 2.086 -15.254 2.091 1.00 89.81 193 GLN A CA 1
ATOM 1605 C C . GLN A 1 193 ? 1.690 -13.888 2.658 1.00 89.81 193 GLN A C 1
ATOM 1607 O O . GLN A 1 193 ? 1.947 -13.606 3.828 1.00 89.81 193 GLN A O 1
ATOM 1612 N N . LEU A 1 194 ? 1.054 -13.034 1.854 1.00 91.62 194 LEU A N 1
ATOM 1613 C CA . LEU A 1 194 ? 0.609 -11.726 2.333 1.00 91.62 194 LEU A CA 1
ATOM 1614 C C . LEU A 1 194 ? -0.518 -11.839 3.350 1.00 91.62 194 LEU A C 1
ATOM 1616 O O . LEU A 1 194 ? -0.570 -11.045 4.285 1.00 91.62 194 LEU A O 1
ATOM 1620 N N . TYR A 1 195 ? -1.405 -12.817 3.192 1.00 92.12 195 TYR A N 1
ATOM 1621 C CA . TYR A 1 195 ? -2.476 -13.075 4.138 1.00 92.12 195 TYR A CA 1
ATOM 1622 C C . TYR A 1 195 ? -1.917 -13.408 5.528 1.00 92.12 195 TYR A C 1
ATOM 1624 O O . TYR A 1 195 ? -2.307 -12.771 6.511 1.00 92.12 195 TYR A O 1
ATOM 1632 N N . ASP A 1 196 ? -0.954 -14.331 5.600 1.00 85.62 196 ASP A N 1
ATOM 1633 C CA . ASP A 1 196 ? -0.371 -14.804 6.861 1.00 85.62 196 ASP A CA 1
ATOM 1634 C C . ASP A 1 196 ? 0.590 -13.792 7.506 1.00 85.62 196 ASP A C 1
ATOM 1636 O O . ASP A 1 196 ? 0.574 -13.604 8.725 1.00 85.62 196 ASP A O 1
ATOM 1640 N N . TYR A 1 197 ? 1.432 -13.127 6.707 1.00 82.44 197 TYR A N 1
ATOM 1641 C CA . TYR A 1 197 ? 2.533 -12.303 7.228 1.00 82.44 197 TYR A CA 1
ATOM 1642 C C . TYR A 1 197 ? 2.304 -10.791 7.128 1.00 82.44 197 TYR A C 1
ATOM 1644 O O . TYR A 1 197 ? 3.012 -10.035 7.790 1.00 82.44 197 TYR A O 1
ATOM 1652 N N . GLY A 1 198 ? 1.324 -10.344 6.341 1.00 85.12 198 GLY A N 1
ATOM 1653 C CA . GLY A 1 198 ? 0.990 -8.929 6.167 1.00 85.12 198 GLY A CA 1
ATOM 1654 C C . GLY A 1 198 ? -0.388 -8.592 6.729 1.00 85.12 198 GLY A C 1
ATOM 1655 O O . GLY A 1 198 ? -0.508 -7.999 7.802 1.00 85.12 198 GLY A O 1
ATOM 1656 N N . ILE A 1 199 ? -1.436 -9.008 6.012 1.00 89.88 199 ILE A N 1
ATOM 1657 C CA . ILE A 1 199 ? -2.834 -8.600 6.223 1.00 89.88 199 ILE A CA 1
ATOM 1658 C C . ILE A 1 199 ? -3.313 -8.939 7.638 1.00 89.88 199 ILE A C 1
ATOM 1660 O O . ILE A 1 199 ? -3.824 -8.070 8.342 1.00 89.88 199 ILE A O 1
ATOM 1664 N N . THR A 1 200 ? -3.135 -10.188 8.080 1.00 89.25 200 THR A N 1
ATOM 1665 C CA . THR A 1 200 ? -3.624 -10.635 9.398 1.00 89.25 200 THR A CA 1
ATOM 1666 C C . THR A 1 200 ? -2.626 -10.404 10.532 1.00 89.25 200 THR A C 1
ATOM 1668 O O . THR A 1 200 ? -3.009 -10.419 11.705 1.00 89.25 200 THR A O 1
ATOM 1671 N N . HIS A 1 201 ? -1.357 -10.144 10.202 1.00 88.75 201 HIS A N 1
ATOM 1672 C CA . HIS A 1 201 ? -0.274 -10.053 11.176 1.00 88.75 201 HIS A CA 1
ATOM 1673 C C . HIS A 1 201 ? -0.469 -8.888 12.151 1.00 88.75 201 HIS A C 1
ATOM 1675 O O . HIS A 1 201 ? -0.352 -9.069 13.361 1.00 88.75 201 HIS A O 1
ATOM 1681 N N . TYR A 1 202 ? -0.811 -7.697 11.645 1.00 87.38 202 TYR A N 1
ATOM 1682 C CA . TYR A 1 202 ? -0.859 -6.475 12.456 1.00 87.38 202 TYR A CA 1
ATOM 1683 C C . TYR A 1 202 ? -2.162 -6.265 13.241 1.00 87.38 202 TYR A C 1
ATOM 1685 O O . TYR A 1 202 ? -2.177 -5.469 14.183 1.00 87.38 202 TYR A O 1
ATOM 1693 N N . GLY A 1 203 ? -3.236 -6.991 12.918 1.00 89.31 203 GLY A N 1
ATOM 1694 C CA . GLY A 1 203 ? -4.543 -6.846 13.572 1.00 89.31 203 GLY A CA 1
ATOM 1695 C C . GLY A 1 203 ? -4.496 -7.003 15.104 1.00 89.31 203 GLY A C 1
ATOM 1696 O O . GLY A 1 203 ? -4.895 -6.079 15.815 1.00 89.31 203 GLY A O 1
ATOM 1697 N N . PRO A 1 204 ? -3.952 -8.109 15.652 1.00 88.00 204 PRO A N 1
ATOM 1698 C CA . PRO A 1 204 ? -3.857 -8.316 17.103 1.00 88.00 204 PRO A CA 1
ATOM 1699 C C . PRO A 1 204 ? -3.009 -7.262 17.833 1.00 88.00 204 PRO A C 1
ATOM 1701 O O . PRO A 1 204 ? -3.309 -6.880 18.971 1.00 88.00 204 PRO A O 1
ATOM 1704 N N . TYR A 1 205 ? -1.951 -6.767 17.186 1.00 84.69 205 TYR A N 1
ATOM 1705 C CA . TYR A 1 205 ? -1.107 -5.717 17.755 1.00 84.69 205 TYR A CA 1
ATOM 1706 C C . TYR A 1 205 ? -1.834 -4.374 17.788 1.00 84.69 205 TYR A C 1
ATOM 1708 O O . TYR A 1 205 ? -1.749 -3.663 18.786 1.00 84.69 205 TYR A O 1
ATOM 1716 N N . LEU A 1 206 ? -2.621 -4.064 16.754 1.00 94.12 206 LEU A N 1
ATOM 1717 C CA . LEU A 1 206 ? -3.476 -2.884 16.737 1.00 94.12 206 LEU A CA 1
ATOM 1718 C C . LEU A 1 206 ? -4.578 -2.958 17.807 1.00 94.12 206 LEU A C 1
ATOM 1720 O O . LEU A 1 206 ? -4.810 -1.982 18.516 1.00 94.12 206 LEU A O 1
ATOM 1724 N N . GLU A 1 207 ? -5.224 -4.111 17.998 1.00 89.44 207 GLU A N 1
ATOM 1725 C CA . GLU A 1 207 ? -6.191 -4.299 19.095 1.00 89.44 207 GLU A CA 1
ATOM 1726 C C . GLU A 1 207 ? -5.557 -4.048 20.475 1.00 89.44 207 GLU A C 1
ATOM 1728 O O . GLU A 1 207 ? -6.163 -3.413 21.354 1.00 89.44 207 GLU A O 1
ATOM 1733 N N . SER A 1 208 ? -4.317 -4.512 20.655 1.00 78.94 208 SER A N 1
ATOM 1734 C CA . SER A 1 208 ? -3.528 -4.298 21.872 1.00 78.94 208 SER A CA 1
ATOM 1735 C C . SER A 1 208 ? -3.176 -2.821 22.053 1.00 78.94 208 SER A C 1
ATOM 1737 O O . SER A 1 208 ? -3.452 -2.257 23.111 1.00 78.94 208 SER A O 1
ATOM 1739 N N . GLU A 1 209 ? -2.677 -2.162 21.004 1.00 88.00 209 GLU A N 1
ATOM 1740 C CA . GLU A 1 209 ? -2.366 -0.727 20.983 1.00 88.00 209 GLU A CA 1
ATOM 1741 C C . GLU A 1 209 ? -3.593 0.130 21.325 1.00 88.00 209 GLU A C 1
ATOM 1743 O O . GLU A 1 209 ? -3.529 1.005 22.189 1.00 88.00 209 GLU A O 1
ATOM 1748 N N . ILE A 1 210 ? -4.749 -0.166 20.721 1.00 87.00 210 ILE A N 1
ATOM 1749 C CA . ILE A 1 210 ? -6.023 0.496 21.031 1.00 87.00 210 ILE A CA 1
ATOM 1750 C C . ILE A 1 210 ? -6.383 0.304 22.502 1.00 87.00 210 ILE A C 1
ATOM 1752 O O . ILE A 1 210 ? -6.762 1.266 23.168 1.00 87.00 210 ILE A O 1
ATOM 1756 N N . THR A 1 211 ? -6.259 -0.915 23.025 1.00 82.56 211 THR A N 1
ATOM 1757 C CA . THR A 1 211 ? -6.579 -1.205 24.427 1.00 82.56 211 THR A CA 1
ATOM 1758 C C . THR A 1 211 ? -5.659 -0.446 25.379 1.00 82.56 211 THR A C 1
ATOM 1760 O O . THR A 1 211 ? -6.148 0.183 26.318 1.00 82.56 211 THR A O 1
ATOM 1763 N N . GLU A 1 212 ? -4.351 -0.446 25.127 1.00 75.88 212 GLU A N 1
ATOM 1764 C CA . GLU A 1 212 ? -3.367 0.295 25.919 1.00 75.88 212 GLU A CA 1
ATOM 1765 C C . GLU A 1 212 ? -3.653 1.798 25.908 1.00 75.88 212 GLU A C 1
ATOM 1767 O O . GLU A 1 212 ? -3.738 2.429 26.964 1.00 75.88 212 GLU A O 1
ATOM 1772 N N . ASN A 1 213 ? -3.895 2.369 24.730 1.00 82.62 213 ASN A N 1
ATOM 1773 C CA . ASN A 1 213 ? -4.215 3.784 24.593 1.00 82.62 213 ASN A CA 1
ATOM 1774 C C . ASN A 1 213 ? -5.509 4.147 25.331 1.00 82.62 213 ASN A C 1
ATOM 1776 O O . ASN A 1 213 ? -5.564 5.149 26.043 1.00 82.62 213 ASN A O 1
ATOM 1780 N N . LEU A 1 214 ? -6.540 3.302 25.258 1.00 80.00 214 LEU A N 1
ATOM 1781 C CA . LEU A 1 214 ? -7.776 3.500 26.014 1.00 80.00 214 LEU A CA 1
ATOM 1782 C C . LEU A 1 214 ? -7.584 3.417 27.534 1.00 80.00 214 LEU A C 1
ATOM 1784 O O . LEU A 1 214 ? -8.403 3.980 28.264 1.00 80.00 214 LEU A O 1
ATOM 1788 N N . LEU A 1 215 ? -6.563 2.718 28.034 1.00 69.06 215 LEU A N 1
ATOM 1789 C CA . LEU A 1 215 ? -6.239 2.680 29.464 1.00 69.06 215 LEU A CA 1
ATOM 1790 C C . LEU A 1 215 ? -5.524 3.956 29.920 1.00 69.06 215 LEU A C 1
ATOM 1792 O O . LEU A 1 215 ? -5.798 4.434 31.020 1.00 69.06 215 LEU A O 1
ATOM 1796 N N . LEU A 1 216 ? -4.648 4.506 29.077 1.00 73.94 216 LEU A N 1
ATOM 1797 C CA . LEU A 1 216 ? -3.831 5.682 29.390 1.00 73.94 216 LEU A CA 1
ATOM 1798 C C . LEU A 1 216 ? -4.585 7.006 29.209 1.00 73.94 216 LEU A C 1
ATOM 1800 O O . LEU A 1 216 ? -4.322 7.972 29.924 1.00 73.94 216 LEU A O 1
ATOM 1804 N N . LEU A 1 217 ? -5.524 7.066 28.264 1.00 72.44 217 LEU A N 1
ATOM 1805 C CA . LEU A 1 217 ? -6.245 8.293 27.942 1.00 72.44 217 LEU A CA 1
ATOM 1806 C C . LEU A 1 217 ? -7.308 8.657 28.988 1.00 72.44 217 LEU A C 1
ATOM 1808 O O . LEU A 1 217 ? -8.051 7.811 29.501 1.00 72.44 217 LEU A O 1
ATOM 1812 N N . ASN A 1 218 ? -7.455 9.964 29.224 1.00 71.44 218 ASN A N 1
ATOM 1813 C CA . ASN A 1 218 ? -8.553 10.513 30.016 1.00 71.44 218 ASN A CA 1
ATOM 1814 C C . ASN A 1 218 ? -9.909 10.171 29.380 1.00 71.44 218 ASN A C 1
ATOM 1816 O O . ASN A 1 218 ? -10.035 10.052 28.160 1.00 71.44 218 ASN A O 1
ATOM 1820 N N . LYS A 1 219 ? -10.949 10.024 30.211 1.00 73.81 219 LYS A N 1
ATOM 1821 C CA . LYS A 1 219 ? -12.287 9.575 29.782 1.00 73.81 219 LYS A CA 1
ATOM 1822 C C . LYS A 1 219 ? -12.884 10.429 28.656 1.00 73.81 219 LYS A C 1
ATOM 1824 O O . LYS A 1 219 ? -13.543 9.880 27.782 1.00 73.81 219 LYS A O 1
ATOM 1829 N N . ASP A 1 220 ? -12.637 11.734 28.670 1.00 73.94 220 ASP A N 1
ATOM 1830 C CA . ASP A 1 220 ? -13.086 12.702 27.665 1.00 73.94 220 ASP A CA 1
ATOM 1831 C C . ASP A 1 220 ? -12.360 12.578 26.313 1.00 73.94 220 ASP A C 1
ATOM 1833 O O . ASP A 1 220 ? -12.850 13.107 25.325 1.00 73.94 220 ASP A O 1
ATOM 1837 N N . LYS A 1 221 ? -11.230 11.858 26.247 1.00 75.94 221 LYS A N 1
ATOM 1838 C CA . LYS A 1 221 ? -10.410 11.676 25.032 1.00 75.94 221 LYS A CA 1
ATOM 1839 C C . LYS A 1 221 ? -10.519 10.301 24.387 1.00 75.94 221 LYS A C 1
ATOM 1841 O O . LYS A 1 221 ? -10.026 10.107 23.280 1.00 75.94 221 LYS A O 1
ATOM 1846 N N . LYS A 1 222 ? -11.168 9.345 25.055 1.00 80.81 222 LYS A N 1
ATOM 1847 C CA . LYS A 1 222 ? -11.303 7.970 24.548 1.00 80.81 222 LYS A CA 1
ATOM 1848 C C . LYS A 1 222 ? -12.121 7.912 23.263 1.00 80.81 222 LYS A C 1
ATOM 1850 O O . LYS A 1 222 ? -11.723 7.238 22.324 1.00 80.81 222 LYS A O 1
ATOM 1855 N N . GLU A 1 223 ? -13.231 8.642 23.215 1.00 84.06 223 GLU A N 1
ATOM 1856 C CA . GLU A 1 223 ? -14.106 8.677 22.041 1.00 84.06 223 GLU A CA 1
ATOM 1857 C C . GLU A 1 223 ? -13.422 9.361 20.847 1.00 84.06 223 GLU A C 1
ATOM 1859 O O . GLU A 1 223 ? -13.468 8.841 19.736 1.00 84.06 223 GLU A O 1
ATOM 1864 N N . ASP A 1 224 ? -12.722 10.476 21.080 1.00 82.44 224 ASP A N 1
ATOM 1865 C CA . ASP A 1 224 ? -11.927 11.162 20.052 1.00 82.44 224 ASP A CA 1
ATOM 1866 C C . ASP A 1 224 ? -10.865 10.226 19.456 1.00 82.44 224 ASP A C 1
ATOM 1868 O O . ASP A 1 224 ? -10.709 10.153 18.238 1.00 82.44 224 ASP A O 1
ATOM 1872 N N . TYR A 1 225 ? -10.170 9.467 20.310 1.00 87.12 225 TYR A N 1
ATOM 1873 C CA . TYR A 1 225 ? -9.184 8.479 19.881 1.00 87.12 225 TYR A CA 1
ATOM 1874 C C . TYR A 1 225 ? -9.814 7.349 19.059 1.00 87.12 225 TYR A C 1
ATOM 1876 O O . TYR A 1 225 ? -9.320 7.033 17.981 1.00 87.12 225 TYR A O 1
ATOM 1884 N N . LEU A 1 226 ? -10.925 6.762 19.512 1.00 88.56 226 LEU A N 1
ATOM 1885 C CA . LEU A 1 226 ? -11.597 5.704 18.752 1.00 88.56 226 LEU A CA 1
ATOM 1886 C C . LEU A 1 226 ? -12.079 6.194 17.384 1.00 88.56 226 LEU A C 1
ATOM 1888 O O . LEU A 1 226 ? -11.904 5.491 16.391 1.00 88.56 226 LEU A O 1
ATOM 1892 N N . ASN A 1 227 ? -12.625 7.410 17.311 1.00 87.25 227 ASN A N 1
ATOM 1893 C CA . ASN A 1 227 ? -13.023 8.015 16.041 1.00 87.25 227 ASN A CA 1
ATOM 1894 C C . ASN A 1 227 ? -11.813 8.305 15.142 1.00 87.25 227 ASN A C 1
ATOM 1896 O O . ASN A 1 227 ? -11.908 8.113 13.934 1.00 87.25 227 ASN A O 1
ATOM 1900 N N . TYR A 1 228 ? -10.672 8.704 15.711 1.00 89.56 228 TYR A N 1
ATOM 1901 C CA . TYR A 1 228 ? -9.417 8.856 14.970 1.00 89.56 228 TYR A CA 1
ATOM 1902 C C . TYR A 1 228 ? -8.954 7.532 14.345 1.00 89.56 228 TYR A C 1
ATOM 1904 O O . TYR A 1 228 ? -8.626 7.497 13.159 1.00 89.56 228 TYR A O 1
ATOM 1912 N N . VAL A 1 229 ? -8.972 6.437 15.111 1.00 92.12 229 VAL A N 1
ATOM 1913 C CA . VAL A 1 229 ? -8.605 5.108 14.601 1.00 92.12 229 VAL A CA 1
ATOM 1914 C C . VAL A 1 229 ? -9.577 4.667 13.501 1.00 92.12 229 VAL A C 1
ATOM 1916 O O . VAL A 1 229 ? -9.142 4.250 12.429 1.00 92.12 229 VAL A O 1
ATOM 1919 N N . LEU A 1 230 ? -10.889 4.811 13.726 1.00 92.12 230 LEU A N 1
ATOM 1920 C CA . LEU A 1 230 ? -11.916 4.486 12.730 1.00 92.12 230 LEU A CA 1
ATOM 1921 C C . LEU A 1 230 ? -11.749 5.290 11.440 1.00 92.12 230 LEU A C 1
ATOM 1923 O O . LEU A 1 230 ? -11.855 4.724 10.357 1.00 92.12 230 LEU A O 1
ATOM 1927 N N . ASP A 1 231 ? -11.497 6.594 11.541 1.00 90.38 231 ASP A N 1
ATOM 1928 C CA . ASP A 1 231 ? -11.284 7.464 10.383 1.00 90.38 231 ASP A CA 1
ATOM 1929 C C . ASP A 1 231 ? -10.093 6.989 9.544 1.00 90.38 231 ASP A C 1
ATOM 1931 O O . ASP A 1 231 ? -10.193 6.896 8.322 1.00 90.38 231 ASP A O 1
ATOM 1935 N N . LYS A 1 232 ? -8.986 6.618 10.195 1.00 90.62 232 LYS A N 1
ATOM 1936 C CA . LYS A 1 232 ? -7.789 6.115 9.512 1.00 90.62 232 LYS A CA 1
ATOM 1937 C C . LYS A 1 232 ? -8.044 4.804 8.780 1.00 90.62 232 LYS A C 1
ATOM 1939 O O . LYS A 1 232 ? -7.700 4.696 7.607 1.00 90.62 232 LYS A O 1
ATOM 1944 N N . ILE A 1 233 ? -8.681 3.844 9.443 1.00 94.00 233 ILE A N 1
ATOM 1945 C CA . ILE A 1 233 ? -8.939 2.522 8.864 1.00 94.00 233 ILE A CA 1
ATOM 1946 C C . ILE A 1 233 ? -9.969 2.611 7.731 1.00 94.00 233 ILE A C 1
ATOM 1948 O O . ILE A 1 233 ? -9.760 2.035 6.666 1.00 94.00 233 ILE A O 1
ATOM 1952 N N . ASN A 1 234 ? -11.052 3.372 7.911 1.00 89.62 234 ASN A N 1
ATOM 1953 C CA . ASN A 1 234 ? -12.104 3.506 6.895 1.00 89.62 234 ASN A CA 1
ATOM 1954 C C . ASN A 1 234 ? -11.648 4.265 5.640 1.00 89.62 234 ASN A C 1
ATOM 1956 O O . ASN A 1 234 ? -12.297 4.167 4.602 1.00 89.62 234 ASN A O 1
ATOM 1960 N N . LYS A 1 235 ? -10.545 5.016 5.723 1.00 91.12 235 LYS A N 1
ATOM 1961 C CA . LYS A 1 235 ? -9.917 5.684 4.576 1.00 91.12 235 LYS A CA 1
ATOM 1962 C C . LYS A 1 235 ? -9.003 4.770 3.758 1.00 91.12 235 LYS A C 1
ATOM 1964 O O . LYS A 1 235 ? -8.489 5.218 2.736 1.00 91.12 235 LYS A O 1
ATOM 1969 N N . THR A 1 236 ? -8.781 3.524 4.180 1.00 90.19 236 THR A N 1
ATOM 1970 C CA . THR A 1 236 ? -8.006 2.568 3.377 1.00 90.19 236 THR A CA 1
ATOM 1971 C C . THR A 1 236 ? -8.782 2.149 2.120 1.00 90.19 236 THR A C 1
ATOM 1973 O O . THR A 1 236 ? -10.016 2.094 2.157 1.00 90.19 236 THR A O 1
ATOM 1976 N N . PRO A 1 237 ? -8.101 1.850 0.994 1.00 88.06 237 PRO A N 1
ATOM 1977 C CA . PRO A 1 237 ? -8.749 1.689 -0.313 1.00 88.06 237 PRO A CA 1
ATOM 1978 C C . PRO A 1 237 ? -9.817 0.592 -0.360 1.00 88.06 237 PRO A C 1
ATOM 1980 O O . PRO A 1 237 ? -10.788 0.699 -1.109 1.00 88.06 237 PRO A O 1
ATOM 1983 N N . PHE A 1 238 ? -9.653 -0.453 0.454 1.00 91.81 238 PHE A N 1
ATOM 1984 C CA . PHE A 1 238 ? -10.495 -1.648 0.413 1.00 91.81 238 PHE A CA 1
ATOM 1985 C C . PHE A 1 238 ? -11.488 -1.738 1.578 1.00 91.81 238 PHE A C 1
ATOM 1987 O O . PHE A 1 238 ? -12.247 -2.697 1.660 1.00 91.81 238 PHE A O 1
ATOM 1994 N N . ALA A 1 239 ? -11.558 -0.728 2.452 1.00 89.06 239 ALA A N 1
ATOM 1995 C CA . ALA A 1 239 ? -12.434 -0.744 3.627 1.00 89.06 239 ALA A CA 1
ATOM 1996 C C . ALA A 1 239 ? -13.929 -0.929 3.300 1.00 89.06 239 ALA A C 1
ATOM 1998 O O . ALA A 1 239 ? -14.681 -1.457 4.116 1.00 89.06 239 ALA A O 1
ATOM 1999 N N . SER A 1 240 ? -14.367 -0.469 2.122 1.00 91.44 240 SER A N 1
ATOM 2000 C CA . SER A 1 240 ? -15.786 -0.390 1.737 1.00 91.44 240 SER A CA 1
ATOM 2001 C C . SER A 1 240 ? -16.144 -1.206 0.491 1.00 91.44 240 SER A C 1
ATOM 2003 O O . SER A 1 240 ? -17.163 -0.927 -0.143 1.00 91.44 240 SER A O 1
ATOM 2005 N N . ILE A 1 241 ? -15.331 -2.195 0.108 1.00 89.75 241 ILE A N 1
ATOM 2006 C CA . ILE A 1 241 ? -15.701 -3.067 -1.016 1.00 89.75 241 ILE A CA 1
ATOM 2007 C C . ILE A 1 241 ? -16.868 -4.003 -0.632 1.00 89.75 241 ILE A C 1
ATOM 2009 O O . ILE A 1 241 ? -17.033 -4.337 0.548 1.00 89.75 241 ILE A O 1
ATOM 2013 N N . PRO A 1 242 ? -17.689 -4.437 -1.605 1.00 90.44 242 PRO A N 1
ATOM 2014 C CA . PRO A 1 242 ? -18.814 -5.339 -1.355 1.00 90.44 242 PRO A CA 1
ATOM 2015 C C . PRO A 1 242 ? -18.406 -6.713 -0.790 1.00 90.44 242 PRO A C 1
ATOM 2017 O O . PRO A 1 242 ? -17.306 -7.204 -1.029 1.00 90.44 242 PRO A O 1
ATOM 2020 N N . GLU A 1 243 ? -19.301 -7.382 -0.056 1.00 88.12 243 GLU A N 1
ATOM 2021 C CA . GLU A 1 243 ? -19.029 -8.735 0.472 1.00 88.12 243 GLU A CA 1
ATOM 2022 C C . GLU A 1 243 ? -19.025 -9.828 -0.599 1.00 88.12 243 GLU A C 1
ATOM 2024 O O . GLU A 1 243 ? -18.431 -10.883 -0.393 1.00 88.12 243 GLU A O 1
ATOM 2029 N N . ASP A 1 244 ? -19.690 -9.580 -1.722 1.00 91.25 244 ASP A N 1
ATOM 2030 C CA . ASP A 1 244 ? -19.762 -10.443 -2.901 1.00 91.25 244 ASP A CA 1
ATOM 2031 C C . ASP A 1 244 ? -18.608 -10.210 -3.891 1.00 91.25 244 ASP A C 1
ATOM 2033 O O . ASP A 1 244 ? -18.596 -10.783 -4.979 1.00 91.25 244 ASP A O 1
ATOM 2037 N N . TYR A 1 245 ? -17.599 -9.414 -3.515 1.00 92.44 245 TYR A N 1
ATOM 2038 C CA . TYR A 1 245 ? -16.491 -9.017 -4.391 1.00 92.44 245 TYR A CA 1
ATOM 2039 C C . TYR A 1 245 ? -15.749 -10.203 -5.042 1.00 92.44 245 TYR A C 1
ATOM 2041 O O . TYR A 1 245 ? -15.343 -10.124 -6.202 1.00 92.44 245 TYR A O 1
ATOM 2049 N N . ILE A 1 246 ? -15.635 -11.335 -4.336 1.00 96.50 246 ILE A N 1
ATOM 2050 C CA . ILE A 1 246 ? -14.969 -12.555 -4.829 1.00 96.50 246 ILE A CA 1
ATOM 2051 C C . ILE A 1 246 ? -15.936 -13.629 -5.354 1.00 96.50 246 ILE A C 1
ATOM 2053 O O . ILE A 1 246 ? -15.492 -14.709 -5.746 1.00 96.50 246 ILE A O 1
ATOM 2057 N N . ASP A 1 247 ? -17.247 -13.371 -5.415 1.00 96.31 247 ASP A N 1
ATOM 2058 C CA . ASP A 1 247 ? -18.254 -14.400 -5.727 1.00 96.31 247 ASP A CA 1
ATOM 2059 C C . ASP A 1 247 ? -18.090 -14.997 -7.126 1.00 96.31 247 ASP A C 1
ATOM 2061 O O . ASP A 1 247 ? -18.381 -16.179 -7.343 1.00 96.31 247 ASP A O 1
ATOM 2065 N N . LYS A 1 248 ? -17.550 -14.217 -8.072 1.00 96.12 248 LYS A N 1
ATOM 2066 C CA . LYS A 1 248 ? -17.185 -14.721 -9.404 1.00 96.12 248 LYS A CA 1
ATOM 2067 C C . LYS A 1 248 ? -16.165 -15.866 -9.313 1.00 96.12 248 LYS A C 1
ATOM 2069 O O . LYS A 1 248 ? -16.284 -16.852 -10.041 1.00 96.12 248 LYS A O 1
ATOM 2074 N N . TRP A 1 249 ? -15.208 -15.779 -8.387 1.00 96.31 249 TRP A N 1
ATOM 2075 C CA . TRP A 1 249 ? -14.193 -16.806 -8.161 1.00 96.31 249 TRP A CA 1
ATOM 2076 C C . TRP A 1 249 ? -14.744 -17.974 -7.354 1.00 96.31 249 TRP A C 1
ATOM 2078 O O . TRP A 1 249 ? -14.542 -19.121 -7.748 1.00 96.31 249 TRP A O 1
ATOM 2088 N N . LEU A 1 250 ? -15.524 -17.700 -6.306 1.00 96.12 250 LEU A N 1
ATOM 2089 C CA . LEU A 1 250 ? -16.191 -18.752 -5.532 1.00 96.12 250 LEU A CA 1
ATOM 2090 C C . LEU A 1 250 ? -17.076 -19.630 -6.432 1.00 96.12 250 LEU A C 1
ATOM 2092 O O . LEU A 1 250 ? -17.016 -20.858 -6.370 1.00 96.12 250 LEU A O 1
ATOM 2096 N N . THR A 1 251 ? -17.814 -19.005 -7.355 1.00 96.81 251 THR A N 1
ATOM 2097 C CA . THR A 1 251 ? -18.636 -19.698 -8.357 1.00 96.81 251 THR A CA 1
ATOM 2098 C C . THR A 1 251 ? -17.780 -20.495 -9.343 1.00 96.81 251 THR A C 1
ATOM 2100 O O . THR A 1 251 ? -18.083 -21.659 -9.613 1.00 96.81 251 THR A O 1
ATOM 2103 N N . LYS A 1 252 ? -16.695 -19.901 -9.868 1.00 95.75 252 LYS A N 1
ATOM 2104 C CA . LYS A 1 252 ? -15.778 -20.556 -10.819 1.00 95.75 252 LYS A CA 1
ATOM 2105 C C . LYS A 1 252 ? -15.171 -21.835 -10.236 1.00 95.75 252 LYS A C 1
ATOM 2107 O O . LYS A 1 252 ? -15.177 -22.866 -10.905 1.00 95.75 252 LYS A O 1
ATOM 2112 N N . TYR A 1 253 ? -14.689 -21.775 -8.996 1.00 95.69 253 TYR A N 1
ATOM 2113 C CA . TYR A 1 253 ? -14.014 -22.889 -8.323 1.00 95.69 253 TYR A CA 1
ATOM 2114 C C . TYR A 1 253 ? -14.962 -23.783 -7.507 1.00 95.69 253 TYR A C 1
ATOM 2116 O O . TYR A 1 253 ? -14.527 -24.800 -6.967 1.00 95.69 253 TYR A O 1
ATOM 2124 N N . LYS A 1 254 ? -16.264 -23.458 -7.467 1.00 96.12 254 LYS A N 1
ATOM 2125 C CA . LYS A 1 254 ? -17.315 -24.204 -6.749 1.00 96.12 254 LYS A CA 1
ATOM 2126 C C . LYS A 1 254 ? -16.993 -24.396 -5.263 1.00 96.12 254 LYS A C 1
ATOM 2128 O O . LYS A 1 254 ? -17.099 -25.503 -4.738 1.00 96.12 254 LYS A O 1
ATOM 2133 N N . VAL A 1 255 ? -16.593 -23.313 -4.608 1.00 95.50 255 VAL A N 1
ATOM 2134 C CA . VAL A 1 255 ? -16.243 -23.285 -3.182 1.00 95.50 255 VAL A CA 1
ATOM 2135 C C . VAL A 1 255 ? -17.183 -22.377 -2.402 1.00 95.50 255 VAL A C 1
ATOM 2137 O O . VAL A 1 255 ? -17.800 -21.471 -2.963 1.00 95.50 255 VAL A O 1
ATOM 2140 N N . ASP A 1 256 ? -17.290 -22.626 -1.101 1.00 94.31 256 ASP A N 1
ATOM 2141 C CA . ASP A 1 256 ? -18.074 -21.795 -0.191 1.00 94.31 256 ASP A CA 1
ATOM 2142 C C . ASP A 1 256 ? -17.202 -20.686 0.415 1.00 94.31 256 ASP A C 1
ATOM 2144 O O . ASP A 1 256 ? -16.037 -20.903 0.753 1.00 94.31 256 ASP A O 1
ATOM 2148 N N . ARG A 1 257 ? -17.775 -19.491 0.582 1.00 92.62 257 ARG A N 1
ATOM 2149 C CA . ARG A 1 257 ? -17.094 -18.333 1.180 1.00 92.62 257 ARG A CA 1
ATOM 2150 C C . ARG A 1 257 ? -16.555 -18.630 2.583 1.00 92.62 257 ARG A C 1
ATOM 2152 O O . ARG A 1 257 ? -15.505 -18.116 2.947 1.00 92.62 257 ARG A O 1
ATOM 2159 N N . ASN A 1 258 ? -17.245 -19.470 3.355 1.00 92.81 258 ASN A N 1
ATOM 2160 C CA . ASN A 1 258 ? -16.856 -19.847 4.716 1.00 92.81 258 ASN A CA 1
ATOM 2161 C C . ASN A 1 258 ? -15.583 -20.706 4.768 1.00 92.81 258 ASN A C 1
ATOM 2163 O O . ASN A 1 258 ? -15.066 -20.954 5.855 1.00 92.81 258 ASN A O 1
ATOM 2167 N N . GLU A 1 259 ? -15.097 -21.192 3.623 1.00 91.88 259 GLU A N 1
ATOM 2168 C CA . GLU A 1 259 ? -13.824 -21.910 3.534 1.00 91.88 259 GLU A CA 1
ATOM 2169 C C . GLU A 1 259 ? -12.619 -20.962 3.440 1.00 91.88 259 GLU A C 1
ATOM 2171 O O . GLU A 1 259 ? -11.487 -21.403 3.603 1.00 91.88 259 GLU A O 1
ATOM 2176 N N . PHE A 1 260 ? -12.834 -19.662 3.219 1.00 93.81 260 PHE A N 1
ATOM 2177 C CA . PHE A 1 260 ? -11.751 -18.685 3.158 1.00 93.81 260 PHE A CA 1
ATOM 2178 C C . PHE A 1 260 ? -10.910 -18.675 4.458 1.00 93.81 260 PHE A C 1
ATOM 2180 O O . PHE A 1 260 ? -11.476 -18.716 5.554 1.00 93.81 260 PHE A O 1
ATOM 2187 N N . PRO A 1 261 ? -9.568 -18.565 4.372 1.00 92.50 261 PRO A N 1
ATOM 2188 C CA . PRO A 1 261 ? -8.748 -18.467 3.154 1.00 92.50 261 PRO A CA 1
ATOM 2189 C C . PRO A 1 261 ? -8.345 -19.833 2.565 1.00 92.50 261 PRO A C 1
ATOM 2191 O O . PRO A 1 261 ? -7.820 -19.883 1.460 1.00 92.50 261 PRO A O 1
ATOM 2194 N N . ASN A 1 262 ? -8.582 -20.930 3.296 1.00 92.12 262 ASN A N 1
ATOM 2195 C CA . ASN A 1 262 ? -8.097 -22.276 2.982 1.00 92.12 262 ASN A CA 1
ATOM 2196 C C . ASN A 1 262 ? -9.216 -23.136 2.384 1.00 92.12 262 ASN A C 1
ATOM 2198 O O . ASN A 1 262 ? -9.941 -23.842 3.095 1.00 92.12 262 ASN A O 1
ATOM 2202 N N . PHE A 1 263 ? -9.346 -23.097 1.063 1.00 93.62 263 PHE A N 1
ATOM 2203 C CA . PHE A 1 263 ? -10.442 -23.745 0.354 1.00 93.62 263 PHE A CA 1
ATOM 2204 C C . PHE A 1 263 ? -10.258 -25.260 0.249 1.00 93.62 263 PHE A C 1
ATOM 2206 O O . PHE A 1 263 ? -9.148 -25.783 0.276 1.00 93.62 263 PHE A O 1
ATOM 2213 N N . LYS A 1 264 ? -11.347 -26.013 0.067 1.00 91.31 264 LYS A N 1
ATOM 2214 C CA . LYS A 1 264 ? -11.233 -27.448 -0.263 1.00 91.31 264 LYS A CA 1
ATOM 2215 C C . LYS A 1 264 ? -10.785 -27.685 -1.704 1.00 91.31 264 LYS A C 1
ATOM 2217 O O . LYS A 1 264 ? -10.287 -28.763 -2.023 1.00 91.31 264 LYS A O 1
ATOM 2222 N N . ASN A 1 265 ? -11.010 -26.711 -2.585 1.00 95.75 265 ASN A N 1
ATOM 2223 C CA . ASN A 1 265 ? -10.588 -26.796 -3.974 1.00 95.75 265 ASN A CA 1
ATOM 2224 C C . ASN A 1 265 ? -9.068 -26.586 -4.068 1.00 95.75 265 ASN A C 1
ATOM 2226 O O . ASN A 1 265 ? -8.573 -25.488 -3.826 1.00 95.75 265 ASN A O 1
ATOM 2230 N N . GLN A 1 266 ? -8.349 -27.648 -4.440 1.00 94.94 266 GLN A N 1
ATOM 2231 C CA . GLN A 1 266 ? -6.890 -27.627 -4.566 1.00 94.94 266 GLN A CA 1
ATOM 2232 C C . GLN A 1 266 ? -6.404 -26.673 -5.661 1.00 94.94 266 GLN A C 1
ATOM 2234 O O . GLN A 1 266 ? -5.426 -25.976 -5.441 1.00 94.94 266 GLN A O 1
ATOM 2239 N N . GLU A 1 267 ? -7.112 -26.575 -6.789 1.00 93.94 267 GLU A N 1
ATOM 2240 C CA . GLU A 1 267 ? -6.744 -25.673 -7.889 1.00 93.94 267 GLU A CA 1
ATOM 2241 C C . GLU A 1 267 ? -6.791 -24.203 -7.447 1.00 93.94 267 GLU A C 1
ATOM 2243 O O . GLU A 1 267 ? -5.911 -23.421 -7.792 1.00 93.94 267 GLU A O 1
ATOM 2248 N N . LEU A 1 268 ? -7.795 -23.814 -6.651 1.00 95.19 268 LEU A N 1
ATOM 2249 C CA . LEU A 1 268 ? -7.864 -22.456 -6.112 1.00 95.19 268 LEU A CA 1
ATOM 2250 C C . LEU A 1 268 ? -6.728 -22.192 -5.121 1.00 95.19 268 LEU A C 1
ATOM 2252 O O . LEU A 1 268 ? -6.093 -21.147 -5.212 1.00 95.19 268 LEU A O 1
ATOM 2256 N N . ASN A 1 269 ? -6.442 -23.126 -4.211 1.00 94.25 269 ASN A N 1
ATOM 2257 C CA . ASN A 1 269 ? -5.321 -22.961 -3.281 1.00 94.25 269 ASN A CA 1
ATOM 2258 C C . ASN A 1 269 ? -3.988 -22.854 -4.027 1.00 94.25 269 ASN A C 1
ATOM 2260 O O . ASN A 1 269 ? -3.211 -21.952 -3.744 1.00 94.25 269 ASN A O 1
ATOM 2264 N N . GLU A 1 270 ? -3.762 -23.693 -5.041 1.00 93.06 270 GLU A N 1
ATOM 2265 C CA . GLU A 1 270 ? -2.580 -23.600 -5.902 1.00 93.06 270 GLU A CA 1
ATOM 2266 C C . GLU A 1 270 ? -2.485 -22.222 -6.566 1.00 93.06 270 GLU A C 1
ATOM 2268 O O . GLU A 1 270 ? -1.415 -21.618 -6.569 1.00 93.06 270 GLU A O 1
ATOM 2273 N N . VAL A 1 271 ? -3.593 -21.672 -7.077 1.00 93.44 271 VAL A N 1
ATOM 2274 C CA . VAL A 1 271 ? -3.626 -20.312 -7.643 1.00 93.44 271 VAL A CA 1
ATOM 2275 C C . VAL A 1 271 ? -3.263 -19.251 -6.603 1.00 93.44 271 VAL A C 1
ATOM 2277 O O . VAL A 1 271 ? -2.565 -18.301 -6.947 1.00 93.44 271 VAL A O 1
ATOM 2280 N N . LEU A 1 272 ? -3.714 -19.395 -5.357 1.00 94.75 272 LEU A N 1
ATOM 2281 C CA . LEU A 1 272 ? -3.460 -18.449 -4.266 1.00 94.75 272 LEU A CA 1
ATOM 2282 C C . LEU A 1 272 ? -2.049 -18.570 -3.656 1.00 94.75 272 LEU A C 1
ATOM 2284 O O . LEU A 1 272 ? -1.554 -17.605 -3.070 1.00 94.75 272 LEU A O 1
ATOM 2288 N N . GLU A 1 273 ? -1.400 -19.725 -3.816 1.00 93.81 273 GLU A N 1
ATOM 2289 C CA . GLU A 1 273 ? -0.042 -20.035 -3.336 1.00 93.81 273 GLU A CA 1
ATOM 2290 C C . GLU A 1 273 ? 1.037 -19.931 -4.426 1.00 93.81 273 GLU A C 1
ATOM 2292 O O . GLU A 1 273 ? 2.228 -20.033 -4.138 1.00 93.81 273 GLU A O 1
ATOM 2297 N N . THR A 1 274 ? 0.658 -19.742 -5.689 1.00 90.12 274 THR A N 1
ATOM 2298 C CA . THR A 1 274 ? 1.616 -19.696 -6.800 1.00 90.12 274 THR A CA 1
ATOM 2299 C C . THR A 1 274 ? 2.044 -18.266 -7.098 1.00 90.12 274 THR A C 1
ATOM 2301 O O . THR A 1 274 ? 1.219 -17.377 -7.283 1.00 90.12 274 THR A O 1
ATOM 2304 N N . TYR A 1 275 ? 3.349 -18.025 -7.208 1.00 87.31 275 TYR A N 1
ATOM 2305 C CA . TYR A 1 275 ? 3.869 -16.723 -7.622 1.00 87.31 275 TYR A CA 1
ATOM 2306 C C . TYR A 1 275 ? 3.604 -16.479 -9.116 1.00 87.31 275 TYR A C 1
ATOM 2308 O O . TYR A 1 275 ? 3.999 -17.289 -9.958 1.00 87.31 275 TYR A O 1
ATOM 2316 N N . TYR A 1 276 ? 2.954 -15.363 -9.463 1.00 79.38 276 TYR A N 1
ATOM 2317 C CA . TYR A 1 276 ? 2.484 -15.111 -10.835 1.00 79.38 276 TYR A CA 1
ATOM 2318 C C . TYR A 1 276 ? 3.603 -15.020 -11.881 1.00 79.38 276 TYR A C 1
ATOM 2320 O O . TYR A 1 276 ? 3.387 -15.399 -13.029 1.00 79.38 276 TYR A O 1
ATOM 2328 N N . ALA A 1 277 ? 4.800 -14.574 -11.491 1.00 76.81 277 ALA A N 1
ATOM 2329 C CA . ALA A 1 277 ? 5.977 -14.516 -12.355 1.00 76.81 277 ALA A CA 1
ATOM 2330 C C . ALA A 1 277 ? 6.904 -15.737 -12.179 1.00 76.81 277 ALA A C 1
ATOM 2332 O O . ALA A 1 277 ? 8.097 -15.664 -12.467 1.00 76.81 277 ALA A O 1
ATOM 2333 N N . SER A 1 278 ? 6.374 -16.869 -11.698 1.00 73.88 278 SER A N 1
ATOM 2334 C CA . SER A 1 278 ? 7.116 -18.132 -11.633 1.00 73.88 278 SER A CA 1
ATOM 2335 C C . SER A 1 278 ? 7.578 -18.582 -13.025 1.00 73.88 278 SER A C 1
ATOM 2337 O O . SER A 1 278 ? 6.806 -18.547 -13.986 1.00 73.88 278 SER A O 1
ATOM 2339 N N . GLU A 1 279 ? 8.812 -19.095 -13.115 1.00 63.94 279 GLU A N 1
ATOM 2340 C CA . GLU A 1 279 ? 9.414 -19.642 -14.345 1.00 63.94 279 GLU A CA 1
ATOM 2341 C C . GLU A 1 279 ? 8.586 -20.780 -14.977 1.00 63.94 279 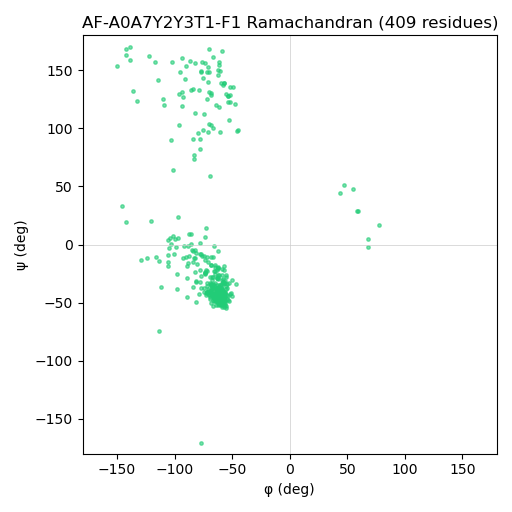GLU A C 1
ATOM 2343 O O . GLU A 1 279 ? 8.742 -21.098 -16.156 1.00 63.94 279 GLU A O 1
ATOM 2348 N N . HIS A 1 280 ? 7.676 -21.390 -14.212 1.00 68.38 280 HIS A N 1
ATOM 2349 C CA . HIS A 1 280 ? 6.801 -22.468 -14.669 1.00 68.38 280 HIS A CA 1
ATOM 2350 C C . HIS A 1 280 ? 5.546 -21.984 -15.417 1.00 68.38 280 HIS A C 1
ATOM 2352 O O . HIS A 1 280 ? 4.861 -22.795 -16.047 1.00 68.38 280 HIS A O 1
ATOM 2358 N N . ILE A 1 281 ? 5.233 -20.682 -15.391 1.00 72.44 281 ILE A N 1
ATOM 2359 C CA . ILE A 1 281 ? 4.077 -20.115 -16.096 1.00 72.44 281 ILE A CA 1
ATOM 2360 C C . ILE A 1 281 ? 4.534 -19.551 -17.442 1.00 72.44 281 ILE A C 1
ATOM 2362 O O . ILE A 1 281 ? 5.098 -18.468 -17.538 1.00 72.44 281 ILE A O 1
ATOM 2366 N N . THR A 1 282 ? 4.253 -20.297 -18.508 1.00 66.25 282 THR A N 1
ATOM 2367 C CA . THR A 1 282 ? 4.818 -20.060 -19.847 1.00 66.25 282 THR A CA 1
ATOM 2368 C C . THR A 1 282 ? 4.025 -19.090 -20.726 1.00 66.25 282 THR A C 1
ATOM 2370 O O . THR A 1 282 ? 4.431 -18.820 -21.855 1.00 66.25 282 THR A O 1
ATOM 2373 N N . THR A 1 283 ? 2.892 -18.565 -20.248 1.00 77.94 283 THR A N 1
ATOM 2374 C CA . THR A 1 283 ? 2.018 -17.676 -21.034 1.00 77.94 283 THR A CA 1
ATOM 2375 C C . THR A 1 283 ? 1.548 -16.480 -20.217 1.00 77.94 283 THR A C 1
ATOM 2377 O O . THR A 1 283 ? 0.995 -16.667 -19.132 1.00 77.94 283 THR A O 1
ATOM 2380 N N . TYR A 1 284 ? 1.663 -15.287 -20.800 1.00 74.56 284 TYR A N 1
ATOM 2381 C CA . TYR A 1 284 ? 1.210 -14.012 -20.235 1.00 74.56 284 TYR A CA 1
ATOM 2382 C C . TYR A 1 284 ? -0.244 -14.054 -19.735 1.00 74.56 284 TYR A C 1
ATOM 2384 O O . TYR A 1 284 ? -0.515 -13.661 -18.606 1.00 74.56 284 TYR A O 1
ATOM 2392 N N . ASP A 1 285 ? -1.161 -14.647 -20.505 1.00 77.56 285 ASP A N 1
ATOM 2393 C CA . ASP A 1 285 ? -2.580 -14.750 -20.126 1.00 77.56 285 ASP A CA 1
ATOM 2394 C C . ASP A 1 285 ? -2.801 -15.520 -18.814 1.00 77.56 285 ASP A C 1
ATOM 2396 O O . ASP A 1 285 ? -3.685 -15.186 -18.027 1.00 77.56 285 ASP A O 1
ATOM 2400 N N . LYS A 1 286 ? -1.980 -16.544 -18.547 1.00 79.50 286 LYS A N 1
ATOM 2401 C CA . LYS A 1 286 ? -2.046 -17.306 -17.289 1.00 79.50 286 LYS A CA 1
ATOM 2402 C C . LYS A 1 286 ? -1.473 -16.517 -16.117 1.00 79.50 286 LYS A C 1
ATOM 2404 O O . LYS A 1 286 ? -2.026 -16.606 -15.027 1.00 79.50 286 LYS A O 1
ATOM 2409 N N . GLN A 1 287 ? -0.404 -15.753 -16.344 1.00 82.31 287 GLN A N 1
ATOM 2410 C CA . GLN A 1 287 ? 0.174 -14.874 -15.324 1.00 82.31 287 GLN A CA 1
ATOM 2411 C C . GLN A 1 287 ? -0.833 -13.792 -14.925 1.00 82.31 287 GLN A C 1
ATOM 2413 O O . GLN A 1 287 ? -1.081 -13.598 -13.740 1.00 82.31 287 GLN A O 1
ATOM 2418 N N . HIS A 1 288 ? -1.480 -13.164 -15.912 1.00 82.44 288 HIS A N 1
ATOM 2419 C CA . HIS A 1 288 ? -2.531 -12.173 -15.687 1.00 82.44 288 HIS A CA 1
ATOM 2420 C C . HIS A 1 288 ? -3.739 -12.747 -14.957 1.00 82.44 288 HIS A C 1
ATOM 2422 O O . HIS A 1 288 ? -4.156 -12.187 -13.951 1.00 82.44 288 HIS A O 1
ATOM 2428 N N . ALA A 1 289 ? -4.268 -13.887 -15.406 1.00 86.19 289 ALA A N 1
ATOM 2429 C CA . ALA A 1 289 ? -5.423 -14.500 -14.757 1.00 86.19 289 ALA A CA 1
ATOM 2430 C C . ALA A 1 289 ? -5.154 -14.856 -13.286 1.00 86.19 289 ALA A C 1
ATOM 2432 O O . ALA A 1 289 ? -6.041 -14.725 -12.447 1.00 86.19 289 ALA A O 1
ATOM 2433 N N . LEU A 1 290 ? -3.943 -15.314 -12.972 1.00 90.62 290 LEU A N 1
ATOM 2434 C CA . LEU A 1 290 ? -3.546 -15.650 -11.611 1.00 90.62 290 LEU A CA 1
ATOM 2435 C C . LEU A 1 290 ? -3.341 -14.390 -10.757 1.00 90.62 290 LEU A C 1
ATOM 2437 O O . LEU A 1 290 ? -3.823 -14.350 -9.626 1.00 90.62 290 LEU A O 1
ATOM 2441 N N . LEU A 1 291 ? -2.717 -13.347 -11.316 1.00 90.00 291 LEU A N 1
ATOM 2442 C CA . LEU A 1 291 ? -2.568 -12.051 -10.656 1.00 90.00 291 LEU A CA 1
ATOM 2443 C C . LEU A 1 291 ? -3.934 -11.423 -10.330 1.00 90.00 291 LEU A C 1
ATOM 2445 O O . LEU A 1 291 ? -4.155 -11.001 -9.199 1.00 90.00 291 LEU A O 1
ATOM 2449 N N . ASP A 1 292 ? -4.865 -11.426 -11.286 1.00 92.31 292 ASP A N 1
ATOM 2450 C CA . ASP A 1 292 ? -6.216 -10.878 -11.118 1.00 92.31 292 ASP A CA 1
ATOM 2451 C C . ASP A 1 292 ? -6.979 -11.573 -9.983 1.00 92.31 292 ASP A C 1
ATOM 2453 O O . ASP A 1 292 ? -7.605 -10.915 -9.151 1.00 92.31 292 ASP A O 1
ATOM 2457 N N . ILE A 1 293 ? -6.910 -12.910 -9.921 1.00 95.50 293 ILE A N 1
ATOM 2458 C CA . ILE A 1 293 ? -7.538 -13.681 -8.841 1.00 95.50 293 ILE A CA 1
ATOM 2459 C C . ILE A 1 293 ? -6.923 -13.278 -7.499 1.00 95.50 293 ILE A C 1
ATOM 2461 O O . ILE A 1 293 ? -7.648 -12.936 -6.569 1.00 95.50 293 ILE A O 1
ATOM 2465 N N . GLN A 1 294 ? -5.595 -13.288 -7.394 1.00 96.44 294 GLN A N 1
ATOM 2466 C CA . GLN A 1 294 ? -4.909 -13.000 -6.137 1.00 96.44 294 GLN A CA 1
ATOM 2467 C C . GLN A 1 294 ? -5.135 -11.569 -5.633 1.00 96.44 294 GLN A C 1
ATOM 2469 O O . GLN A 1 294 ? -5.327 -11.385 -4.431 1.00 96.44 294 GLN A O 1
ATOM 2474 N N . ILE A 1 295 ? -5.183 -10.572 -6.524 1.00 95.19 295 ILE A N 1
ATOM 2475 C CA . ILE A 1 295 ? -5.539 -9.191 -6.166 1.00 95.19 295 ILE A CA 1
ATOM 2476 C C . ILE A 1 295 ? -6.955 -9.141 -5.589 1.00 95.19 295 ILE A C 1
ATOM 2478 O O . ILE A 1 295 ? -7.170 -8.529 -4.543 1.00 95.19 295 ILE A O 1
ATOM 2482 N N . ASP A 1 296 ? -7.919 -9.820 -6.215 1.00 96.31 296 ASP A N 1
ATOM 2483 C CA . ASP A 1 296 ? -9.295 -9.795 -5.723 1.00 96.31 296 ASP A CA 1
ATOM 2484 C C . ASP A 1 296 ? -9.423 -10.417 -4.322 1.00 96.31 296 ASP A C 1
ATOM 2486 O O . ASP A 1 296 ? -10.117 -9.873 -3.456 1.00 96.31 296 ASP A O 1
ATOM 2490 N N . PHE A 1 297 ? -8.720 -11.527 -4.078 1.00 97.62 297 PHE A N 1
ATOM 2491 C CA . PHE A 1 297 ? -8.655 -12.155 -2.757 1.00 97.62 297 PHE A CA 1
ATOM 2492 C C . PHE A 1 297 ? -7.915 -11.285 -1.732 1.00 97.62 297 PHE A C 1
ATOM 2494 O O . PHE A 1 297 ? -8.363 -11.201 -0.588 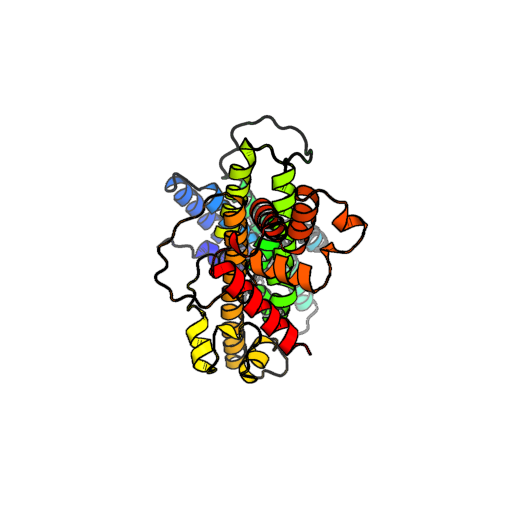1.00 97.62 297 PHE A O 1
ATOM 2501 N N . TYR A 1 298 ? -6.850 -10.583 -2.131 1.00 97.44 298 TYR A N 1
ATOM 2502 C CA . TYR A 1 298 ? -6.155 -9.611 -1.284 1.00 97.44 298 TYR A CA 1
ATOM 2503 C C . TYR A 1 298 ? -7.101 -8.492 -0.831 1.00 97.44 298 TYR A C 1
ATOM 2505 O O . TYR A 1 298 ? -7.240 -8.246 0.369 1.00 97.44 298 TYR A O 1
ATOM 2513 N N . CYS A 1 299 ? -7.800 -7.845 -1.770 1.00 95.38 299 CYS A N 1
ATOM 2514 C CA . CYS A 1 299 ? -8.726 -6.756 -1.460 1.00 95.38 299 CYS A CA 1
ATOM 2515 C C . CYS A 1 299 ? -9.838 -7.234 -0.516 1.00 95.38 299 CYS A C 1
ATOM 2517 O O . CYS A 1 299 ? -10.183 -6.549 0.449 1.00 95.38 299 CYS A O 1
ATOM 2519 N N . TYR A 1 300 ? -10.366 -8.436 -0.765 1.00 97.38 300 TYR A N 1
ATOM 2520 C CA . TYR A 1 300 ? -11.359 -9.070 0.096 1.00 97.38 300 TYR A CA 1
ATOM 2521 C C . TYR A 1 300 ? -10.840 -9.330 1.514 1.00 97.38 300 TYR A C 1
ATOM 2523 O O . TYR A 1 300 ? -11.513 -8.986 2.485 1.00 97.38 300 TYR A O 1
ATOM 2531 N N . ALA A 1 301 ? -9.630 -9.871 1.649 1.00 96.88 301 ALA A N 1
ATOM 2532 C CA . ALA A 1 301 ? -8.998 -10.111 2.941 1.00 96.88 301 ALA A CA 1
ATOM 2533 C C . ALA A 1 301 ? -8.762 -8.810 3.727 1.00 96.88 301 ALA A C 1
ATOM 2535 O O . ALA A 1 301 ? -9.084 -8.736 4.913 1.00 96.88 301 ALA A O 1
ATOM 2536 N N . ALA A 1 302 ? -8.265 -7.768 3.054 1.00 96.75 302 ALA A N 1
ATOM 2537 C CA . ALA A 1 302 ? -8.075 -6.443 3.637 1.00 96.75 302 ALA A CA 1
ATOM 2538 C C . ALA A 1 302 ? -9.394 -5.877 4.191 1.00 96.75 302 ALA A C 1
ATOM 2540 O O . ALA A 1 302 ? -9.447 -5.413 5.330 1.00 96.75 302 ALA A O 1
ATOM 2541 N N . MET A 1 303 ? -10.484 -5.986 3.425 1.00 96.88 303 MET A N 1
ATOM 2542 C CA . MET A 1 303 ? -11.822 -5.580 3.865 1.00 96.88 303 MET A CA 1
ATOM 2543 C C . MET A 1 303 ? -12.300 -6.350 5.106 1.00 96.88 303 MET A C 1
ATOM 2545 O O . MET A 1 303 ? -12.872 -5.750 6.020 1.00 96.88 303 MET A O 1
ATOM 2549 N N . LEU A 1 304 ? -12.055 -7.663 5.173 1.00 95.94 304 LEU A N 1
ATOM 2550 C CA . LEU A 1 304 ? -12.426 -8.473 6.337 1.00 95.94 304 LEU A CA 1
ATOM 2551 C C . LEU A 1 304 ? -11.669 -8.049 7.602 1.00 95.94 304 LEU A C 1
ATOM 2553 O O . LEU A 1 304 ? -12.294 -7.882 8.654 1.00 95.94 304 LEU A O 1
ATOM 2557 N N . GLU A 1 305 ? -10.358 -7.814 7.513 1.00 96.00 305 GLU A N 1
ATOM 2558 C CA . GLU A 1 305 ? -9.578 -7.349 8.668 1.00 96.00 305 GLU A CA 1
ATOM 2559 C C . GLU A 1 305 ? -9.977 -5.926 9.091 1.00 96.00 305 GLU A C 1
ATOM 2561 O O . GLU A 1 305 ? -10.087 -5.653 10.288 1.00 96.00 305 GLU A O 1
ATOM 2566 N N . VAL A 1 306 ? -10.315 -5.035 8.149 1.00 96.31 306 VAL A N 1
ATOM 2567 C CA . VAL A 1 306 ? -10.924 -3.732 8.473 1.00 96.31 306 VAL A CA 1
ATOM 2568 C C . VAL A 1 306 ? -12.200 -3.919 9.292 1.00 96.31 306 VAL A C 1
ATOM 2570 O O . VAL A 1 306 ? -12.329 -3.337 10.372 1.00 96.31 306 VAL A O 1
ATOM 2573 N N . LYS A 1 307 ? -13.138 -4.754 8.824 1.00 95.25 307 LYS A N 1
ATOM 2574 C CA . LYS A 1 307 ? -14.404 -5.013 9.530 1.00 95.25 307 LYS A CA 1
ATOM 2575 C C . LYS A 1 307 ? -14.184 -5.567 10.930 1.00 95.25 307 LYS A C 1
ATOM 2577 O O . LYS A 1 307 ? -14.899 -5.182 11.857 1.00 95.25 307 LYS A O 1
ATOM 2582 N N . LYS A 1 308 ? -13.199 -6.445 11.101 1.00 95.31 308 LYS A N 1
ATOM 2583 C CA . LYS A 1 308 ? -12.829 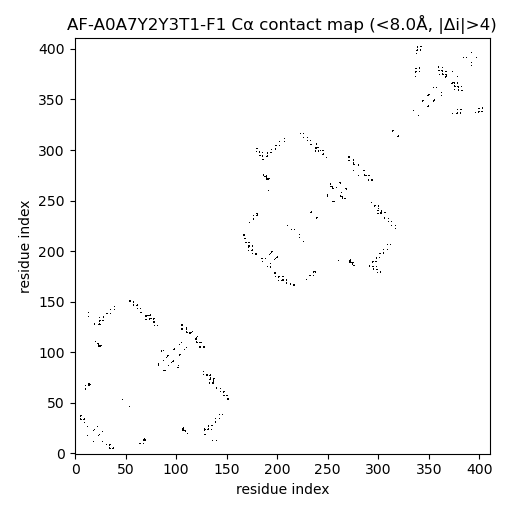-7.013 12.399 1.00 95.31 308 LYS A CA 1
ATOM 2584 C C . LYS A 1 308 ? -12.353 -5.934 13.372 1.00 95.31 308 LYS A C 1
ATOM 2586 O O . LYS A 1 308 ? -12.888 -5.854 14.478 1.00 95.31 308 LYS A O 1
ATOM 2591 N N . ILE A 1 309 ? -11.447 -5.047 12.950 1.00 96.56 309 ILE A N 1
ATOM 2592 C CA . ILE A 1 309 ? -10.970 -3.950 13.807 1.00 96.56 309 ILE A CA 1
ATOM 2593 C C . ILE A 1 309 ? -12.074 -2.917 14.075 1.00 96.56 309 ILE A C 1
ATOM 2595 O O . ILE A 1 309 ? -12.218 -2.456 15.207 1.00 96.56 309 ILE A O 1
ATOM 2599 N N . VAL A 1 310 ? -12.907 -2.588 13.084 1.00 94.62 310 VAL A N 1
ATOM 2600 C CA . VAL A 1 310 ? -14.078 -1.714 13.284 1.00 94.62 310 VAL A CA 1
ATOM 2601 C C . VAL A 1 310 ? -15.019 -2.313 14.329 1.00 94.62 310 VAL A C 1
ATOM 2603 O O . VAL A 1 310 ? -15.371 -1.631 15.289 1.00 94.62 310 VAL A O 1
ATOM 2606 N N . THR A 1 311 ? -15.355 -3.600 14.203 1.00 94.06 311 THR A N 1
ATOM 2607 C CA . THR A 1 311 ? -16.193 -4.322 15.175 1.00 94.06 311 THR A CA 1
ATOM 2608 C C . THR A 1 311 ? -15.572 -4.266 16.568 1.00 94.06 311 THR A C 1
ATOM 2610 O O . THR A 1 311 ? -16.256 -3.961 17.547 1.00 94.06 311 THR A O 1
ATOM 2613 N N . PHE A 1 312 ? -14.261 -4.503 16.672 1.00 93.06 312 PHE A N 1
ATOM 2614 C CA . PHE A 1 312 ? -13.528 -4.386 17.926 1.00 93.06 312 PHE A CA 1
ATOM 2615 C C . PHE A 1 312 ? -13.665 -2.983 18.531 1.00 93.06 312 PHE A C 1
ATOM 2617 O O . PHE A 1 312 ? -14.031 -2.865 19.701 1.00 93.06 312 PHE A O 1
ATOM 2624 N N . ILE A 1 313 ? -13.458 -1.919 17.752 1.00 92.31 313 ILE A N 1
ATOM 2625 C CA . ILE A 1 313 ? -13.599 -0.531 18.214 1.00 92.31 313 ILE A CA 1
ATOM 2626 C C . ILE A 1 313 ? -15.033 -0.236 18.664 1.00 92.31 313 ILE A C 1
ATOM 2628 O O . ILE A 1 313 ? -15.236 0.369 19.722 1.00 92.31 313 ILE A O 1
ATOM 2632 N N . GLU A 1 314 ? -16.037 -0.699 17.920 1.00 89.50 314 GLU A N 1
ATOM 2633 C CA . GLU A 1 314 ? -17.445 -0.541 18.286 1.00 89.50 314 GLU A CA 1
ATOM 2634 C C . GLU A 1 314 ? -17.730 -1.156 19.663 1.00 89.50 314 GLU A C 1
ATOM 2636 O O . GLU A 1 314 ? -18.363 -0.501 20.499 1.00 89.50 314 GLU A O 1
ATOM 2641 N N . THR A 1 315 ? -17.153 -2.329 19.974 1.00 88.31 315 THR A N 1
ATOM 2642 C CA . THR A 1 315 ? -17.268 -2.933 21.317 1.00 88.31 315 THR A CA 1
ATOM 2643 C C . THR A 1 315 ? -16.670 -2.068 22.431 1.00 88.31 315 THR A C 1
ATOM 2645 O O . THR A 1 315 ? -17.110 -2.160 23.580 1.00 88.31 315 THR A O 1
ATOM 2648 N N . LYS A 1 316 ? -15.687 -1.212 22.116 1.00 84.19 316 LYS A N 1
ATOM 2649 C CA . LYS A 1 316 ? -15.031 -0.311 23.079 1.00 84.19 316 LYS A CA 1
ATOM 2650 C C . LYS A 1 316 ? -15.727 1.044 23.205 1.00 84.19 316 LYS A C 1
ATOM 2652 O O . LYS A 1 316 ? -15.681 1.638 24.279 1.00 84.19 316 LYS A O 1
ATOM 2657 N N . SER A 1 317 ? -16.386 1.515 22.146 1.00 72.56 317 SER A N 1
ATOM 2658 C CA . SER A 1 317 ? -17.039 2.835 22.087 1.00 72.56 317 SER A CA 1
ATOM 2659 C C . SER A 1 317 ? -18.354 2.930 22.876 1.00 72.56 317 SER A C 1
ATOM 2661 O O . SER A 1 317 ? -18.918 4.009 23.037 1.00 72.56 317 SER A O 1
ATOM 2663 N N . GLY A 1 318 ? -18.898 1.810 23.364 1.00 61.50 318 GLY A N 1
ATOM 2664 C CA . GLY A 1 318 ? -20.205 1.784 24.033 1.00 61.50 318 GLY A CA 1
ATOM 2665 C C . GLY A 1 318 ? -21.397 2.082 23.108 1.00 61.50 318 GLY A C 1
ATOM 2666 O O . GLY A 1 318 ? -22.539 2.000 23.559 1.00 61.50 318 GLY A O 1
ATOM 2667 N N . LYS A 1 319 ? -21.165 2.374 21.818 1.00 49.31 319 LYS A N 1
ATOM 2668 C CA . LYS A 1 319 ? -22.198 2.484 20.784 1.00 49.31 319 LYS A CA 1
ATOM 2669 C C . LYS A 1 319 ? -22.617 1.081 20.342 1.00 49.31 319 LYS A C 1
ATOM 2671 O O . LYS A 1 319 ? -22.164 0.575 19.323 1.00 49.31 319 LYS A O 1
ATOM 2676 N N . GLN A 1 320 ? -23.513 0.444 21.091 1.00 39.53 320 GLN A N 1
ATOM 2677 C CA . GLN A 1 320 ? -24.312 -0.637 20.515 1.00 39.53 320 GLN A CA 1
ATOM 2678 C C . GLN A 1 320 ? -25.265 -0.015 19.489 1.00 39.53 320 GLN A C 1
ATOM 2680 O O . GLN A 1 320 ? -26.264 0.599 19.859 1.00 39.53 320 GLN A O 1
ATOM 2685 N N . LYS A 1 321 ? -24.963 -0.144 18.193 1.00 38.41 321 LYS A N 1
ATOM 2686 C CA . LYS A 1 321 ? -25.994 0.008 17.164 1.00 38.41 321 LYS A CA 1
ATOM 2687 C C . LYS A 1 321 ? -26.919 -1.202 17.267 1.00 38.41 321 LYS A C 1
ATOM 2689 O O . LYS A 1 321 ? -26.573 -2.296 16.826 1.00 38.41 321 LYS A O 1
ATOM 2694 N N . GLU A 1 322 ? -28.100 -1.001 17.847 1.00 36.84 322 GLU A N 1
ATOM 2695 C CA . GLU A 1 322 ? -29.243 -1.877 17.602 1.00 36.84 322 GLU A CA 1
ATOM 2696 C C . GLU A 1 322 ? -29.552 -1.822 16.102 1.00 36.84 322 GLU A C 1
ATOM 2698 O O . GLU A 1 322 ? -30.183 -0.894 15.603 1.00 36.84 322 GLU A O 1
ATOM 2703 N N . THR A 1 323 ? -29.045 -2.803 15.363 1.00 28.05 323 THR A N 1
ATOM 2704 C CA . THR A 1 323 ? -29.468 -3.048 13.985 1.00 28.05 323 THR A CA 1
ATOM 2705 C C . THR A 1 323 ? -30.538 -4.141 14.053 1.00 28.05 323 THR A C 1
ATOM 2707 O O . THR A 1 323 ? -30.290 -5.160 14.707 1.00 28.05 323 THR A O 1
ATOM 2710 N N . PRO A 1 324 ? -31.725 -3.983 13.436 1.00 32.56 324 PRO A N 1
ATOM 2711 C CA . PRO A 1 324 ? -32.760 -5.008 13.481 1.00 32.56 324 PRO A CA 1
ATOM 2712 C C . PRO A 1 324 ? -32.315 -6.204 12.632 1.00 32.56 324 PRO A C 1
ATOM 2714 O O . PRO A 1 324 ? -32.452 -6.216 11.412 1.00 32.56 324 PRO A O 1
ATOM 2717 N N . LEU A 1 325 ? -31.750 -7.220 13.281 1.00 31.39 325 LEU A N 1
ATOM 2718 C CA . LEU A 1 325 ? -31.429 -8.498 12.659 1.00 31.39 325 LEU A CA 1
ATOM 2719 C C . LEU A 1 325 ? -32.696 -9.353 12.573 1.00 31.39 325 LEU A C 1
ATOM 2721 O O . LEU A 1 325 ? -33.023 -10.108 13.486 1.00 31.39 325 LEU A O 1
ATOM 2725 N N . THR A 1 326 ? -33.365 -9.317 11.425 1.00 33.41 326 THR A N 1
ATOM 2726 C CA . THR A 1 326 ? -33.957 -10.541 10.868 1.00 33.41 326 THR A CA 1
ATOM 2727 C C . THR A 1 326 ? -32.869 -11.293 10.113 1.00 33.41 326 THR A C 1
ATOM 2729 O O . THR A 1 326 ? -32.811 -11.271 8.890 1.00 33.41 326 THR A O 1
ATOM 2732 N N . VAL A 1 327 ? -31.997 -11.968 10.857 1.00 29.12 327 VAL A N 1
ATOM 2733 C CA . VAL A 1 327 ? -31.181 -13.072 10.346 1.00 29.12 327 VAL A CA 1
ATOM 2734 C C . VAL A 1 327 ? -31.307 -14.188 11.369 1.00 29.12 327 VAL A C 1
ATOM 2736 O O . VAL A 1 327 ? -31.087 -13.988 12.564 1.00 29.12 327 VAL A O 1
ATOM 2739 N N . LYS A 1 328 ? -31.756 -15.354 10.904 1.00 29.52 328 LYS A N 1
ATOM 2740 C CA . LYS A 1 328 ? -31.835 -16.570 11.711 1.00 29.52 328 LYS A CA 1
ATOM 2741 C C . LYS A 1 328 ? -30.472 -16.804 12.361 1.00 29.52 328 LYS A C 1
ATOM 2743 O O . LYS A 1 328 ? -29.469 -16.895 11.667 1.00 29.52 328 LYS A O 1
ATOM 2748 N N . GLN A 1 329 ? -30.471 -16.887 13.688 1.00 26.84 329 GLN A N 1
ATOM 2749 C CA . GLN A 1 329 ? -29.314 -17.255 14.492 1.00 26.84 329 GLN A CA 1
ATOM 2750 C C . GLN A 1 329 ? -28.714 -18.573 13.987 1.00 26.84 329 GLN A C 1
ATOM 2752 O O . GLN A 1 329 ? -29.253 -19.642 14.277 1.00 26.84 329 GLN A O 1
ATOM 2757 N N . GLU A 1 330 ? -27.559 -18.518 13.336 1.00 32.50 330 GLU A N 1
ATOM 2758 C CA . GLU A 1 330 ? -26.561 -19.550 13.584 1.00 32.50 330 GLU A CA 1
ATOM 2759 C C . GLU A 1 330 ? -25.817 -19.148 14.854 1.00 32.50 330 GLU A C 1
ATOM 2761 O O . GLU A 1 330 ? -25.196 -18.090 14.954 1.00 32.50 330 GLU A O 1
ATOM 2766 N N . LYS A 1 331 ? -26.015 -19.959 15.896 1.00 36.19 331 LYS A N 1
ATOM 2767 C CA . LYS A 1 331 ? -25.434 -19.762 17.222 1.00 36.19 331 LYS A CA 1
ATOM 2768 C C . LYS A 1 331 ? -23.919 -19.665 17.082 1.00 36.19 331 LYS A C 1
ATOM 2770 O O . LYS A 1 331 ? -23.301 -20.569 16.521 1.00 36.19 331 LYS A O 1
ATOM 2775 N N . SER A 1 332 ? -23.326 -18.623 17.666 1.00 40.34 332 SER A N 1
ATOM 2776 C CA . SER A 1 332 ? -21.889 -18.616 17.911 1.00 40.34 332 SER A CA 1
ATOM 2777 C C . SER A 1 332 ? -21.509 -19.931 18.602 1.00 40.34 332 SER A C 1
ATOM 2779 O O . SER A 1 332 ? -22.197 -20.401 19.513 1.00 40.34 332 SER A O 1
ATOM 2781 N N . LYS A 1 333 ? -20.420 -20.563 18.155 1.00 58.62 333 LYS A N 1
ATOM 2782 C CA . LYS A 1 333 ? -19.895 -21.798 18.767 1.00 58.62 333 LYS A CA 1
ATOM 2783 C C . LYS A 1 333 ? -19.383 -21.579 20.203 1.00 58.62 333 LYS A C 1
ATOM 2785 O O . LYS A 1 333 ? -18.934 -22.522 20.844 1.00 58.62 333 LYS A O 1
ATOM 2790 N N . GLN A 1 334 ? -19.446 -20.351 20.717 1.00 69.38 334 GLN A N 1
ATOM 2791 C CA . GLN A 1 334 ? -18.978 -19.978 22.043 1.00 69.38 334 GLN A CA 1
ATOM 2792 C C . GLN A 1 334 ? -20.050 -20.269 23.104 1.00 69.38 334 GLN A C 1
ATOM 2794 O O . GLN A 1 334 ? -21.227 -19.945 22.940 1.00 69.38 334 GLN A O 1
ATOM 2799 N N . LEU A 1 335 ? -19.638 -20.883 24.214 1.00 85.25 335 LEU A N 1
ATOM 2800 C CA . LEU A 1 335 ? -20.496 -21.084 25.381 1.00 85.25 335 LEU A CA 1
ATOM 2801 C C . LEU A 1 335 ? -20.940 -19.735 25.969 1.00 85.25 335 LEU A C 1
ATOM 2803 O O . LEU A 1 335 ? -20.195 -18.756 25.959 1.00 85.25 335 LEU A O 1
ATOM 2807 N N . THR A 1 336 ? -22.161 -19.676 26.502 1.00 90.19 336 THR A N 1
ATOM 2808 C CA . THR A 1 336 ? -22.636 -18.480 27.215 1.00 90.19 336 THR A CA 1
ATOM 2809 C C . THR A 1 336 ? -21.843 -18.270 28.509 1.00 90.19 336 THR A C 1
ATOM 2811 O O . THR A 1 336 ? -21.254 -19.205 29.042 1.00 90.19 336 THR A O 1
ATOM 2814 N N . VAL A 1 337 ? -21.879 -17.059 29.081 1.00 90.25 337 VAL A N 1
ATOM 2815 C CA . VAL A 1 337 ? -21.241 -16.765 30.385 1.00 90.25 337 VAL A CA 1
ATOM 2816 C C . VAL A 1 337 ? -21.649 -17.778 31.462 1.00 90.25 337 VAL A C 1
ATOM 2818 O O . VAL A 1 337 ? -20.814 -18.225 32.241 1.00 90.25 337 VAL A O 1
ATOM 2821 N N . ASN A 1 338 ? -22.931 -18.152 31.499 1.00 92.75 338 ASN A N 1
ATOM 2822 C CA . ASN A 1 338 ? -23.448 -19.110 32.473 1.00 92.75 338 ASN A CA 1
ATOM 2823 C C . ASN A 1 338 ? -22.907 -20.522 32.201 1.00 92.75 338 ASN A C 1
ATOM 2825 O O . ASN A 1 338 ? -22.418 -21.163 33.121 1.00 92.75 338 ASN A O 1
ATOM 2829 N N . GLN A 1 339 ? -22.907 -20.956 30.937 1.00 93.19 339 GLN A N 1
ATOM 2830 C CA . GLN A 1 339 ? -22.335 -22.237 30.509 1.00 93.19 339 GLN A CA 1
ATOM 2831 C C . GLN A 1 339 ? -20.831 -22.329 30.811 1.00 93.19 339 GLN A C 1
ATOM 2833 O O . GLN A 1 339 ? -20.367 -23.361 31.272 1.00 93.19 339 GLN A O 1
ATOM 2838 N N . ILE A 1 340 ? -20.069 -21.249 30.617 1.00 93.94 340 ILE A N 1
ATOM 2839 C CA . ILE A 1 340 ? -18.637 -21.212 30.948 1.00 93.94 340 ILE A CA 1
ATOM 2840 C C . ILE A 1 340 ? -18.418 -21.351 32.453 1.00 93.94 340 ILE A C 1
ATOM 2842 O O . ILE A 1 340 ? -17.578 -22.135 32.876 1.00 93.94 340 ILE A O 1
ATOM 2846 N N . VAL A 1 341 ? -19.174 -20.614 33.273 1.00 94.81 341 VAL A N 1
ATOM 2847 C CA . VAL A 1 341 ? -19.060 -20.713 34.736 1.00 94.81 341 VAL A CA 1
ATOM 2848 C C . VAL A 1 341 ? -19.431 -22.114 35.229 1.00 94.81 341 VAL A C 1
ATOM 2850 O O . VAL A 1 341 ? -18.758 -22.633 36.113 1.00 94.81 341 VAL A O 1
ATOM 2853 N N . LEU A 1 342 ? -20.448 -22.738 34.634 1.00 94.50 342 LEU A N 1
ATOM 2854 C CA . LEU A 1 342 ? -20.837 -24.116 34.931 1.00 94.50 342 LEU A CA 1
ATOM 2855 C C . LEU A 1 342 ? -19.762 -25.123 34.523 1.00 94.50 342 LEU A C 1
ATOM 2857 O O . LEU A 1 342 ? -19.386 -25.967 35.324 1.00 94.50 342 LEU A O 1
ATOM 2861 N N . LEU A 1 343 ? -19.196 -24.987 33.324 1.00 94.06 343 LEU A N 1
ATOM 2862 C CA . LEU A 1 343 ? -18.088 -25.832 32.886 1.00 94.06 343 LEU A CA 1
ATOM 2863 C C . LEU A 1 343 ? -16.889 -25.712 33.835 1.00 94.06 343 LEU A C 1
ATOM 2865 O O . LEU A 1 343 ? -16.339 -26.722 34.253 1.00 94.06 343 LEU A O 1
ATOM 2869 N N . LEU A 1 344 ? -16.522 -24.487 34.224 1.00 94.69 344 LEU A N 1
ATOM 2870 C CA . LEU A 1 344 ? -15.437 -24.244 35.177 1.00 94.69 344 LEU A CA 1
ATOM 2871 C C . LEU A 1 344 ? -15.718 -24.875 36.549 1.00 94.69 344 LEU A C 1
ATOM 2873 O O . LEU A 1 344 ? -14.793 -25.390 37.180 1.00 94.69 344 LEU A O 1
ATOM 2877 N N . GLN A 1 345 ? -16.976 -24.858 36.999 1.00 93.56 345 GLN A N 1
ATOM 2878 C CA . GLN A 1 345 ? -17.405 -25.540 38.219 1.00 93.56 345 GLN A CA 1
ATOM 2879 C C . GLN A 1 345 ? -17.196 -27.054 38.116 1.00 93.56 345 GLN A C 1
ATOM 2881 O O . GLN A 1 345 ? -16.541 -27.622 38.988 1.00 93.56 345 GLN A O 1
ATOM 2886 N N . GLU A 1 346 ? -17.671 -27.680 37.040 1.00 92.12 346 GLU A N 1
ATOM 2887 C CA . GLU A 1 346 ? -17.543 -29.128 36.829 1.00 92.12 346 GLU A CA 1
ATOM 2888 C C . GLU A 1 346 ? -16.083 -29.570 36.654 1.00 92.12 346 GLU A C 1
ATOM 2890 O O . GLU A 1 346 ? -15.674 -30.610 37.164 1.00 92.12 346 GLU A O 1
ATOM 2895 N N . THR A 1 347 ? -15.239 -28.747 36.024 1.00 90.06 347 THR A N 1
ATOM 2896 C CA . THR A 1 347 ? -13.797 -29.030 35.900 1.00 90.06 347 THR A CA 1
ATOM 2897 C C . THR A 1 347 ? -12.999 -28.738 37.180 1.00 90.06 347 THR A C 1
ATOM 2899 O O . THR A 1 347 ? -11.776 -28.868 37.186 1.00 90.06 347 THR A O 1
ATOM 2902 N N . GLY A 1 348 ? -13.651 -28.300 38.263 1.00 90.38 348 GLY A N 1
ATOM 2903 C CA . GLY A 1 348 ? -13.018 -28.056 39.562 1.00 90.38 348 GLY A CA 1
ATOM 2904 C C . GLY A 1 348 ? -12.208 -26.759 39.673 1.00 90.38 348 GLY A C 1
ATOM 2905 O O . GLY A 1 348 ? -11.433 -26.607 40.615 1.00 90.38 348 GLY A O 1
ATOM 2906 N N . PHE A 1 349 ? -12.389 -25.795 38.763 1.00 94.12 349 PHE A N 1
ATOM 2907 C CA . PHE A 1 349 ? -11.655 -24.521 38.764 1.00 94.12 349 PHE A CA 1
ATOM 2908 C C . PHE A 1 349 ? -11.834 -23.747 40.078 1.00 94.12 349 PHE A C 1
ATOM 2910 O O . PHE A 1 349 ? -10.873 -23.219 40.639 1.00 94.12 349 PHE A O 1
ATOM 2917 N N . PHE A 1 350 ? -13.062 -23.708 40.603 1.00 92.62 350 PHE A N 1
ATOM 2918 C CA . PHE A 1 350 ? -13.368 -22.998 41.846 1.00 92.62 350 PHE A CA 1
ATOM 2919 C C . PHE A 1 350 ? -12.852 -23.708 43.106 1.00 92.62 350 PHE A C 1
ATOM 2921 O O . PHE A 1 350 ? -12.779 -23.064 44.148 1.00 92.62 350 PHE A O 1
ATOM 2928 N N . ASN A 1 351 ? -12.435 -24.976 43.007 1.00 91.69 351 ASN A N 1
ATOM 2929 C CA . ASN A 1 351 ? -11.926 -25.764 44.136 1.00 91.69 351 ASN A CA 1
ATOM 2930 C C . ASN A 1 351 ? -10.430 -25.518 44.403 1.00 91.69 351 ASN A C 1
ATOM 2932 O O . ASN A 1 351 ? -9.867 -26.051 45.358 1.00 91.69 351 ASN A O 1
ATOM 2936 N N . HIS A 1 352 ? -9.747 -24.741 43.558 1.00 91.94 352 HIS A N 1
ATOM 2937 C CA . HIS A 1 352 ? -8.353 -24.388 43.803 1.00 91.94 352 HIS A CA 1
ATOM 2938 C C . HIS A 1 352 ? -8.256 -23.451 45.027 1.00 91.94 352 HIS A C 1
ATOM 2940 O O . HIS A 1 352 ? -8.922 -22.412 45.018 1.00 91.94 352 HIS A O 1
ATOM 2946 N N . PRO A 1 353 ? -7.381 -23.697 46.028 1.00 89.50 353 PRO A N 1
ATOM 2947 C CA . PRO A 1 353 ? -7.376 -22.948 47.296 1.00 89.50 353 PRO A CA 1
ATOM 2948 C C . PRO A 1 353 ? -7.281 -21.423 47.140 1.00 89.50 353 PRO A C 1
ATOM 2950 O O . PRO A 1 353 ? -7.918 -20.664 47.868 1.00 89.50 353 PRO A O 1
ATOM 2953 N N . ASN A 1 354 ? -6.507 -20.949 46.160 1.00 88.38 354 ASN A N 1
ATOM 2954 C CA . ASN A 1 354 ? -6.367 -19.511 45.891 1.00 88.38 354 ASN A CA 1
ATOM 2955 C C . ASN A 1 354 ? -7.606 -18.888 45.225 1.00 88.38 354 ASN A C 1
ATOM 2957 O O . ASN A 1 354 ? -7.802 -17.679 45.321 1.00 88.38 354 ASN A O 1
ATOM 2961 N N . ILE A 1 355 ? -8.409 -19.692 44.525 1.00 90.75 355 ILE A N 1
ATOM 2962 C CA . ILE A 1 355 ? -9.613 -19.249 43.814 1.00 90.75 355 ILE A CA 1
ATOM 2963 C C . ILE A 1 355 ? -10.808 -19.326 44.758 1.00 90.75 355 ILE A C 1
ATOM 2965 O O . ILE A 1 355 ? -11.550 -18.353 44.860 1.00 90.75 355 ILE A O 1
ATOM 2969 N N . GLU A 1 356 ? -10.944 -20.422 45.504 1.00 90.12 356 GLU A N 1
ATOM 2970 C CA . GLU A 1 356 ? -11.994 -20.628 46.504 1.00 90.12 356 GLU A CA 1
ATOM 2971 C C . GLU A 1 356 ? -12.025 -19.489 47.537 1.00 90.12 356 GLU A C 1
ATOM 2973 O O . GLU A 1 356 ? -13.074 -18.894 47.783 1.00 90.12 356 GLU A O 1
ATOM 2978 N N . ASN A 1 357 ? -10.852 -19.108 48.061 1.00 88.50 357 ASN A N 1
ATOM 2979 C CA . ASN A 1 357 ? -10.707 -18.036 49.053 1.00 88.50 357 ASN A CA 1
ATOM 2980 C C . ASN A 1 357 ? -10.789 -16.614 48.464 1.00 88.50 357 ASN A C 1
ATOM 2982 O O . ASN A 1 357 ? -10.793 -15.626 49.205 1.00 88.50 357 ASN A O 1
ATOM 2986 N N . ALA A 1 358 ? -10.817 -16.470 47.137 1.00 91.38 358 ALA A N 1
ATOM 2987 C CA . ALA A 1 358 ? -10.929 -15.166 46.499 1.00 91.38 358 ALA A CA 1
ATOM 2988 C C . ALA A 1 358 ? -12.373 -14.644 46.551 1.00 91.38 358 ALA A C 1
ATOM 2990 O O . ALA A 1 358 ? -13.345 -15.390 46.466 1.00 91.38 358 ALA A O 1
ATOM 2991 N N . SER A 1 359 ? -12.538 -13.320 46.634 1.00 93.56 359 SER A N 1
ATOM 2992 C CA . SER A 1 359 ? -13.873 -12.722 46.544 1.00 93.56 359 SER A CA 1
ATOM 2993 C C . SER A 1 359 ? -14.502 -13.011 45.176 1.00 93.56 359 SER A C 1
ATOM 2995 O O . SER A 1 359 ? -13.803 -13.057 44.165 1.00 93.56 359 SER A O 1
ATOM 2997 N N . LYS A 1 360 ? -15.837 -13.104 45.102 1.00 91.62 360 LYS A N 1
ATOM 2998 C CA . LYS A 1 360 ? -16.554 -13.304 43.825 1.00 91.62 360 LYS A CA 1
ATOM 2999 C C . LYS A 1 360 ? -16.217 -12.234 42.771 1.00 91.62 360 LYS A C 1
ATOM 3001 O O . LYS A 1 360 ? -16.313 -12.493 41.579 1.00 91.62 360 LYS A O 1
ATOM 3006 N N . VAL A 1 361 ? -15.812 -11.033 43.208 1.00 90.44 361 VAL A N 1
ATOM 3007 C CA . VAL A 1 361 ? -15.290 -9.972 42.327 1.00 90.44 361 VAL A CA 1
ATOM 3008 C C . VAL A 1 361 ? -13.959 -10.398 41.710 1.00 90.44 361 VAL A C 1
ATOM 3010 O O . VAL A 1 361 ? -13.864 -10.445 40.489 1.00 90.44 361 VAL A O 1
ATOM 3013 N N . LYS A 1 362 ? -12.984 -10.815 42.524 1.00 88.81 362 LYS A N 1
ATOM 3014 C CA . LYS A 1 362 ? -11.680 -11.299 42.044 1.00 88.81 362 LYS A CA 1
ATOM 3015 C C . LYS A 1 362 ? -11.797 -12.563 41.187 1.00 88.81 362 LYS A C 1
ATOM 3017 O O . LYS A 1 362 ? -11.131 -12.672 40.167 1.00 88.81 362 LYS A O 1
ATOM 3022 N N . GLN A 1 363 ? -12.684 -13.490 41.554 1.00 90.69 363 GLN A N 1
ATOM 3023 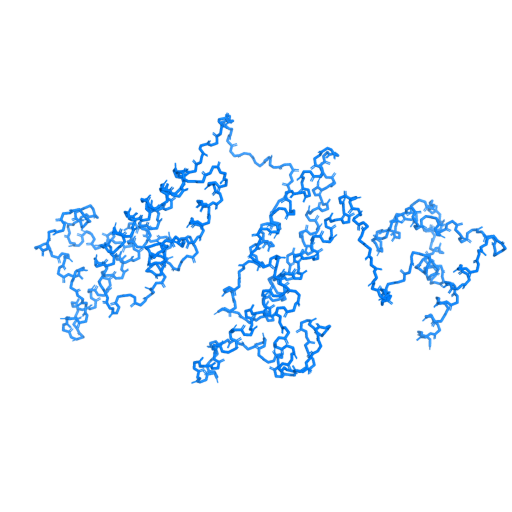C CA . GLN A 1 363 ? -12.993 -14.663 40.728 1.00 90.69 363 GLN A CA 1
ATOM 3024 C C . GLN A 1 363 ? -13.567 -14.244 39.366 1.00 90.69 363 GLN A C 1
ATOM 3026 O O . GLN A 1 363 ? -13.160 -14.764 38.330 1.00 90.69 363 GLN A O 1
ATOM 3031 N N . SER A 1 364 ? -14.482 -13.266 39.351 1.00 91.38 364 SER A N 1
ATOM 3032 C CA . SER A 1 364 ? -15.059 -12.762 38.103 1.00 91.38 364 SER A CA 1
ATOM 3033 C C . SER A 1 364 ? -14.060 -12.000 37.238 1.00 91.38 364 SER A C 1
ATOM 3035 O O . SER A 1 364 ? -14.133 -12.110 36.021 1.00 91.38 364 SER A O 1
ATOM 3037 N N . GLU A 1 365 ? -13.117 -11.274 37.843 1.00 88.75 365 GLU A N 1
ATOM 3038 C CA . GLU A 1 365 ? -12.015 -10.608 37.143 1.00 88.75 365 GLU A CA 1
ATOM 3039 C C . GLU A 1 365 ? -11.084 -11.640 36.502 1.00 88.75 365 GLU A C 1
ATOM 3041 O O . GLU A 1 365 ? -10.780 -11.525 35.319 1.00 88.75 365 GLU A O 1
ATOM 3046 N N . LEU A 1 366 ? -10.716 -12.698 37.234 1.00 90.25 366 LEU A N 1
ATOM 3047 C CA . LEU A 1 366 ? -9.890 -13.786 36.710 1.00 90.25 366 LEU A CA 1
ATOM 3048 C C . LEU A 1 366 ? -10.551 -14.489 35.514 1.00 90.25 366 LEU A C 1
ATOM 3050 O O . LEU A 1 366 ? -9.920 -14.682 34.480 1.00 90.25 366 LEU A O 1
ATOM 3054 N N . ILE A 1 367 ? -11.836 -14.829 35.614 1.00 89.31 367 ILE A N 1
ATOM 3055 C CA . ILE A 1 367 ? -12.565 -15.467 34.505 1.00 89.31 367 ILE A CA 1
ATOM 3056 C C . ILE A 1 367 ? -12.781 -14.481 33.348 1.00 89.31 367 ILE A C 1
ATOM 3058 O O . ILE A 1 367 ? -12.756 -14.879 32.185 1.00 89.31 367 ILE A O 1
ATOM 3062 N N . SER A 1 368 ? -12.955 -13.190 33.636 1.00 89.06 368 SER A N 1
ATOM 3063 C CA . SER A 1 368 ? -13.048 -12.139 32.617 1.00 89.06 368 SER A CA 1
ATOM 3064 C C . SER A 1 368 ? -11.742 -12.009 31.832 1.00 89.06 368 SER A C 1
ATOM 3066 O O . SER A 1 368 ? -11.792 -11.908 30.611 1.00 89.06 368 SER A O 1
ATOM 3068 N N . LEU A 1 369 ? -10.589 -12.126 32.501 1.00 85.69 369 LEU A N 1
ATOM 3069 C CA . LEU A 1 369 ? -9.275 -12.195 31.853 1.00 85.69 369 LEU A CA 1
ATOM 3070 C C . LEU A 1 369 ? -9.127 -13.437 30.962 1.00 85.69 369 LEU A C 1
ATOM 3072 O O . LEU A 1 369 ? -8.576 -13.331 29.874 1.00 85.69 369 LEU A O 1
ATOM 3076 N N . LEU A 1 370 ? -9.643 -14.595 31.389 1.00 81.94 370 LEU A N 1
ATOM 3077 C CA . LEU A 1 370 ? -9.568 -15.843 30.612 1.00 81.94 370 LEU A CA 1
ATOM 3078 C C . LEU A 1 370 ? -10.489 -15.857 29.385 1.00 81.94 370 LEU A C 1
ATOM 3080 O O . LEU A 1 370 ? -10.184 -16.502 28.389 1.00 81.94 370 LEU A O 1
ATOM 3084 N N . THR A 1 371 ? -11.645 -15.199 29.474 1.00 82.62 371 THR A N 1
ATOM 3085 C CA . THR A 1 371 ? -12.738 -15.364 28.497 1.00 82.62 371 THR A CA 1
ATOM 3086 C C . THR A 1 371 ? -13.015 -14.118 27.663 1.00 82.62 371 THR A C 1
ATOM 3088 O O . THR A 1 371 ? -13.761 -14.194 26.689 1.00 82.62 371 THR A O 1
ATOM 3091 N N . GLY A 1 372 ? -12.492 -12.957 28.065 1.00 80.12 372 GLY A N 1
ATOM 3092 C CA . GLY A 1 372 ? -12.845 -11.656 27.494 1.00 80.12 372 GLY A CA 1
ATOM 3093 C C . GLY A 1 372 ? -14.284 -11.206 27.791 1.00 80.12 372 GLY A C 1
ATOM 3094 O O . GLY A 1 372 ? -14.723 -10.172 27.287 1.00 80.12 372 GLY A O 1
ATOM 3095 N N . LEU A 1 373 ? -15.051 -11.959 28.592 1.00 84.44 373 LEU A N 1
ATOM 3096 C CA . LEU A 1 373 ? -16.466 -11.687 28.853 1.00 84.44 373 LEU A CA 1
ATOM 3097 C C . LEU A 1 373 ? -16.657 -10.701 30.007 1.00 84.44 373 LEU A C 1
ATOM 3099 O O . LEU A 1 373 ? -15.804 -10.536 30.876 1.00 84.44 373 LEU A O 1
ATOM 3103 N N . ASN A 1 374 ? -17.819 -10.045 30.040 1.00 87.50 374 ASN A N 1
ATOM 3104 C CA . ASN A 1 374 ? -18.119 -9.000 31.015 1.00 87.50 374 ASN A CA 1
ATOM 3105 C C . ASN A 1 374 ? -18.090 -9.523 32.469 1.00 87.50 374 ASN A C 1
ATOM 3107 O O . ASN A 1 374 ? -18.929 -10.340 32.862 1.00 87.50 374 ASN A O 1
ATOM 3111 N N . GLY A 1 375 ? -17.189 -8.971 33.290 1.00 81.56 375 GLY A N 1
ATOM 3112 C CA . GLY A 1 375 ? -17.012 -9.344 34.698 1.00 81.56 375 GLY A CA 1
ATOM 3113 C C . GLY A 1 375 ? -18.273 -9.222 35.563 1.00 81.56 375 GLY A C 1
ATOM 3114 O O . GLY A 1 375 ? -18.480 -10.039 36.454 1.00 81.56 375 GLY A O 1
ATOM 3115 N N . LYS A 1 376 ? -19.188 -8.283 35.283 1.00 87.00 376 LYS A N 1
ATOM 3116 C CA . LYS A 1 376 ? -20.468 -8.164 36.010 1.00 87.00 376 LYS A CA 1
ATOM 3117 C C . LYS A 1 376 ? -21.397 -9.344 35.712 1.00 87.00 376 LYS A C 1
ATOM 3119 O O . LYS A 1 376 ? -22.028 -9.875 36.630 1.00 87.00 376 LYS A O 1
ATOM 3124 N N . ASN A 1 377 ? -21.461 -9.774 34.452 1.00 88.31 377 ASN A N 1
ATOM 3125 C CA . ASN A 1 377 ? -22.259 -10.934 34.048 1.00 88.31 377 ASN A CA 1
ATOM 3126 C C . ASN A 1 377 ? -21.657 -12.224 34.608 1.00 88.31 377 ASN A C 1
ATOM 3128 O O . ASN A 1 377 ? -22.391 -13.054 35.141 1.00 88.31 377 ASN A O 1
ATOM 3132 N N . ILE A 1 378 ? -20.328 -12.351 34.559 1.00 92.56 378 ILE A N 1
ATOM 3133 C CA . ILE A 1 378 ? -19.598 -13.472 35.157 1.00 92.56 378 ILE A CA 1
ATOM 3134 C C . ILE A 1 378 ? -19.848 -13.515 36.663 1.00 92.56 378 ILE A C 1
ATOM 3136 O O . ILE A 1 378 ? -20.280 -14.538 37.174 1.00 92.56 378 ILE A O 1
ATOM 3140 N N . LYS A 1 379 ? -19.670 -12.399 37.379 1.00 93.69 379 LYS A N 1
ATOM 3141 C CA . LYS A 1 379 ? -19.940 -12.308 38.820 1.00 93.69 379 LYS A CA 1
ATOM 3142 C C . LYS A 1 379 ? -21.358 -12.761 39.152 1.00 93.69 379 LYS A C 1
ATOM 3144 O O . LYS A 1 379 ? -21.550 -13.519 40.096 1.00 93.69 379 LYS A O 1
ATOM 3149 N N . THR A 1 380 ? -22.338 -12.324 38.361 1.00 91.88 380 THR A N 1
ATOM 3150 C CA . THR A 1 380 ? -23.739 -12.730 38.529 1.00 91.88 380 THR A CA 1
ATOM 3151 C C . THR A 1 380 ? -23.916 -14.233 38.310 1.00 91.88 380 THR A C 1
ATOM 3153 O O . THR A 1 380 ? -24.666 -14.864 39.045 1.00 91.88 380 THR A O 1
ATOM 3156 N N . ALA A 1 381 ? -23.232 -14.822 37.326 1.00 92.88 381 ALA A N 1
ATOM 3157 C CA . ALA A 1 381 ? -23.257 -16.262 37.082 1.00 92.88 381 ALA A CA 1
ATOM 3158 C C . ALA A 1 381 ? -22.566 -17.056 38.205 1.00 92.88 381 ALA A C 1
ATOM 3160 O O . ALA A 1 381 ? -23.137 -18.032 38.675 1.00 92.88 381 ALA A O 1
ATOM 3161 N N . ILE A 1 382 ? -21.420 -16.599 38.720 1.00 93.62 382 ILE A N 1
ATOM 3162 C CA . ILE A 1 382 ? -20.757 -17.228 39.875 1.00 93.62 382 ILE A CA 1
ATOM 3163 C C . ILE A 1 382 ? -21.666 -17.168 41.111 1.00 93.62 382 ILE A C 1
ATOM 3165 O O . ILE A 1 382 ? -21.787 -18.145 41.836 1.00 93.62 382 ILE A O 1
ATOM 3169 N N . GLN A 1 383 ? -22.362 -16.050 41.339 1.00 92.50 383 GLN A N 1
ATOM 3170 C CA . GLN A 1 383 ? -23.329 -15.928 42.438 1.00 92.50 383 GLN A CA 1
ATOM 3171 C C . GLN A 1 383 ? -24.520 -16.890 42.312 1.00 92.50 383 GLN A C 1
ATOM 3173 O O . GLN A 1 383 ? -25.182 -17.155 43.310 1.00 92.50 383 GLN A O 1
ATOM 3178 N N . LYS A 1 384 ? -24.831 -17.398 41.110 1.00 91.75 384 LYS A N 1
ATOM 3179 C CA . LYS A 1 384 ? -25.873 -18.422 40.939 1.00 91.75 384 LYS A CA 1
ATOM 3180 C C . LYS A 1 384 ? -25.427 -19.793 41.439 1.00 91.75 384 LYS A C 1
ATOM 3182 O O . LYS A 1 384 ? -26.300 -20.552 41.833 1.00 91.75 384 LYS A O 1
ATOM 3187 N N . LEU A 1 385 ? -24.122 -20.080 41.468 1.00 89.88 385 LEU A N 1
ATOM 3188 C CA . LEU A 1 385 ? -23.592 -21.332 42.027 1.00 89.88 385 LEU A CA 1
ATOM 3189 C C . LEU A 1 385 ? -23.914 -21.468 43.523 1.00 89.88 385 LEU A C 1
ATOM 3191 O O . LEU A 1 385 ? -24.079 -22.575 44.018 1.00 89.88 385 LEU A O 1
ATOM 3195 N N . ASP A 1 386 ? -24.054 -20.342 44.230 1.00 87.75 386 ASP A N 1
ATOM 3196 C CA . ASP A 1 386 ? -24.368 -20.321 45.663 1.00 87.75 386 ASP A CA 1
ATOM 3197 C C . ASP A 1 386 ? -25.887 -20.418 45.948 1.00 87.75 386 ASP A C 1
ATOM 3199 O O . ASP A 1 386 ? -26.302 -20.445 47.109 1.00 87.75 386 ASP A O 1
ATOM 3203 N N . LYS A 1 387 ? -26.740 -20.418 44.912 1.00 89.38 387 LYS A N 1
ATOM 3204 C CA . LYS A 1 387 ? -28.206 -20.448 45.053 1.00 89.38 387 LYS A CA 1
ATOM 3205 C C . LYS A 1 387 ? -28.743 -21.871 45.075 1.00 89.38 387 LYS A C 1
ATOM 3207 O O . LYS A 1 387 ? -28.182 -22.780 44.470 1.00 89.38 387 LYS A O 1
ATOM 3212 N N . LYS A 1 388 ? -29.896 -22.059 45.720 1.00 82.50 388 LYS A N 1
ATOM 3213 C CA . LYS A 1 388 ? -30.580 -23.360 45.695 1.00 82.50 388 LYS A CA 1
ATOM 3214 C C . LYS A 1 388 ? -31.189 -23.617 44.310 1.00 82.50 388 LYS A C 1
ATOM 3216 O O . LYS A 1 388 ? -31.681 -22.669 43.698 1.00 82.50 388 LYS A O 1
ATOM 3221 N N . PRO A 1 389 ? -31.288 -24.880 43.851 1.00 75.19 389 PRO A N 1
ATOM 3222 C CA . PRO A 1 389 ? -31.946 -25.217 42.584 1.00 75.19 389 PRO A CA 1
ATOM 3223 C C . PRO A 1 389 ? -33.368 -24.652 42.448 1.00 75.19 389 PRO A C 1
ATOM 3225 O O . PRO A 1 389 ? -33.761 -24.229 41.370 1.00 75.19 389 PRO A O 1
ATOM 3228 N N . SER A 1 390 ? -34.118 -24.546 43.552 1.00 77.56 390 SER A N 1
ATOM 3229 C CA . SER A 1 390 ? -35.464 -23.949 43.585 1.00 77.56 390 SER A CA 1
ATOM 3230 C C . SER A 1 390 ? -35.508 -22.449 43.258 1.00 77.56 390 SER A C 1
ATOM 3232 O O . SER A 1 390 ? -36.575 -21.915 42.976 1.00 77.56 390 SER A O 1
ATOM 3234 N N . GLU A 1 391 ? -34.373 -21.754 43.337 1.00 77.94 391 GLU A N 1
ATOM 3235 C CA . GLU A 1 391 ? -34.227 -20.319 43.049 1.00 77.94 391 GLU A CA 1
ATOM 3236 C C . GLU A 1 391 ? -33.684 -20.064 41.633 1.00 77.94 391 GLU A C 1
ATOM 3238 O O . GLU A 1 391 ? -33.505 -18.913 41.217 1.00 77.94 391 GLU A O 1
ATOM 3243 N N . LEU A 1 392 ? -33.391 -21.135 40.894 1.00 79.81 392 LEU A N 1
ATOM 3244 C CA . LEU A 1 392 ? -32.805 -21.113 39.565 1.00 79.81 392 LEU A CA 1
ATOM 3245 C C . LEU A 1 392 ? -33.881 -21.556 38.563 1.00 79.81 392 LEU A C 1
ATOM 3247 O O . LEU A 1 392 ? -34.459 -22.629 38.675 1.00 79.81 392 LEU A O 1
ATOM 3251 N N . GLY A 1 393 ? -34.213 -20.687 37.605 1.00 80.06 393 GLY A N 1
ATOM 3252 C CA . GLY A 1 393 ? -35.254 -20.977 36.612 1.00 80.06 393 GLY A CA 1
ATOM 3253 C C . GLY A 1 393 ? -34.840 -22.053 35.601 1.00 80.06 393 GLY A C 1
ATOM 3254 O O . GLY A 1 393 ? -33.657 -22.357 35.457 1.00 80.06 393 GLY A O 1
ATOM 3255 N N . GLU A 1 394 ? -35.803 -22.555 34.820 1.00 78.75 394 GLU A N 1
ATOM 3256 C CA . GLU A 1 394 ? -35.618 -23.639 33.831 1.00 78.75 394 GLU A CA 1
ATOM 3257 C C . GLU A 1 394 ? -34.444 -23.430 32.861 1.00 78.75 394 GLU A C 1
ATOM 3259 O O . GLU A 1 394 ? -33.815 -24.384 32.409 1.00 78.75 394 GLU A O 1
ATOM 3264 N N . ASN A 1 395 ? -34.117 -22.177 32.537 1.00 78.75 395 ASN A N 1
ATOM 3265 C CA . ASN A 1 395 ? -33.003 -21.859 31.643 1.00 78.75 395 ASN A CA 1
ATOM 3266 C C . ASN A 1 395 ? -31.632 -22.209 32.238 1.00 78.75 395 ASN A C 1
ATOM 3268 O O . ASN A 1 395 ? -30.713 -22.504 31.485 1.00 78.75 395 ASN A O 1
ATOM 3272 N N . TYR A 1 396 ? -31.490 -22.195 33.565 1.00 85.88 396 TYR A N 1
ATOM 3273 C CA . TYR A 1 396 ? -30.251 -22.601 34.224 1.00 85.88 396 TYR A CA 1
ATOM 3274 C C . TYR A 1 396 ? -30.049 -24.116 34.134 1.00 85.88 396 TYR A C 1
ATOM 3276 O O . TYR A 1 396 ? -28.955 -24.564 33.810 1.00 85.88 396 TYR A O 1
ATOM 3284 N N . GLN A 1 397 ? -31.121 -24.896 34.317 1.00 84.06 397 GLN A N 1
ATOM 3285 C CA . GLN A 1 397 ? -31.063 -26.348 34.152 1.00 84.06 397 GLN A CA 1
ATOM 3286 C C . GLN A 1 397 ? -30.706 -26.738 32.712 1.00 84.06 397 GLN A C 1
ATOM 3288 O O . GLN A 1 397 ? -29.850 -27.585 32.502 1.00 84.06 397 GLN A O 1
ATOM 3293 N N . LYS A 1 398 ? -31.262 -26.046 31.710 1.00 85.69 398 LYS A N 1
ATOM 3294 C CA . LYS A 1 398 ? -30.887 -26.264 30.300 1.00 85.69 398 LYS A CA 1
ATOM 3295 C C . LYS A 1 398 ? -29.403 -26.005 30.023 1.00 85.69 398 LYS A C 1
ATOM 3297 O O . LYS A 1 398 ? -28.831 -26.651 29.147 1.00 85.69 398 LYS A O 1
ATOM 3302 N N . ASP A 1 399 ? -28.796 -25.043 30.719 1.00 89.69 399 ASP A N 1
ATOM 3303 C CA . ASP A 1 399 ? -27.359 -24.790 30.608 1.00 89.69 399 ASP A CA 1
ATOM 3304 C C . ASP A 1 399 ? -26.543 -25.913 31.268 1.00 89.69 399 ASP A C 1
ATOM 3306 O O . ASP A 1 399 ? -25.560 -26.342 30.668 1.00 89.69 399 ASP A O 1
ATOM 3310 N N . ASN A 1 400 ? -26.974 -26.430 32.427 1.00 88.19 400 ASN A N 1
ATOM 3311 C CA . ASN A 1 400 ? -26.366 -27.603 33.074 1.00 88.19 400 ASN A CA 1
ATOM 3312 C C . ASN A 1 400 ? -26.399 -28.829 32.159 1.00 88.19 400 ASN A C 1
ATOM 3314 O O . ASN A 1 400 ? -25.345 -29.370 31.840 1.00 88.19 400 ASN A O 1
ATOM 3318 N N . ASP A 1 401 ? -27.581 -29.195 31.652 1.00 86.94 401 ASP A N 1
ATOM 3319 C CA . ASP A 1 401 ? -27.760 -30.363 30.778 1.00 86.94 401 ASP A CA 1
ATOM 3320 C C . ASP A 1 401 ? -26.880 -30.265 29.518 1.00 86.94 401 ASP A C 1
ATOM 3322 O O . ASP A 1 401 ? -26.427 -31.263 28.958 1.00 86.94 401 ASP A O 1
ATOM 3326 N N . LYS A 1 402 ? -26.646 -29.042 29.024 1.00 89.62 402 LYS A N 1
ATOM 3327 C CA . LYS A 1 402 ? -25.770 -28.808 27.874 1.00 89.62 402 LYS A CA 1
ATOM 3328 C C . LYS A 1 402 ? -24.297 -29.009 28.232 1.00 89.62 402 LYS A C 1
ATOM 3330 O O . LYS A 1 402 ? -23.570 -29.548 27.403 1.00 89.62 402 LYS A O 1
ATOM 3335 N N . ILE A 1 403 ? -23.854 -28.548 29.402 1.00 92.25 403 ILE A N 1
ATOM 3336 C CA . ILE A 1 403 ? -22.472 -28.739 29.863 1.00 92.25 403 ILE A CA 1
ATOM 3337 C C . ILE A 1 403 ? -22.191 -30.211 30.148 1.00 92.25 403 ILE A C 1
ATOM 3339 O O . ILE A 1 403 ? -21.174 -30.712 29.679 1.00 92.25 403 ILE A O 1
ATOM 3343 N N . GLU A 1 404 ? -23.115 -30.913 30.802 1.00 89.12 404 GLU A N 1
ATOM 3344 C CA . GLU A 1 404 ? -23.015 -32.355 31.049 1.00 89.12 404 GLU A CA 1
ATOM 3345 C C . GLU A 1 404 ? -22.838 -33.122 29.733 1.00 89.12 404 GLU A C 1
ATOM 3347 O O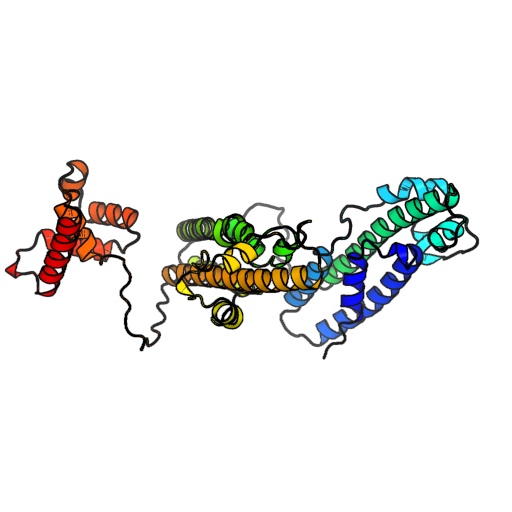 . GLU A 1 404 ? -21.839 -33.806 29.550 1.00 89.12 404 GLU A O 1
ATOM 3352 N N . ARG A 1 405 ? -23.685 -32.860 28.725 1.00 87.69 405 ARG A N 1
ATOM 3353 C CA . ARG A 1 405 ? -23.521 -33.455 27.383 1.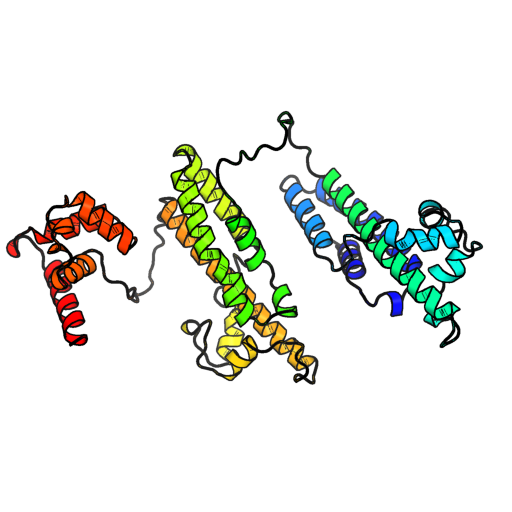00 87.69 405 ARG A CA 1
ATOM 3354 C C . ARG A 1 405 ? -22.179 -33.145 26.723 1.00 87.69 405 ARG A C 1
ATOM 3356 O O . ARG A 1 405 ? -21.705 -33.936 25.916 1.00 87.69 405 ARG A O 1
ATOM 3363 N N . ILE A 1 406 ? -21.602 -31.966 26.958 1.00 87.12 406 ILE A N 1
ATOM 3364 C CA . ILE A 1 406 ? -20.287 -31.619 26.397 1.00 87.12 406 ILE A CA 1
ATOM 3365 C C . ILE A 1 406 ? -19.198 -32.447 27.075 1.00 87.12 406 ILE A C 1
ATOM 3367 O O . ILE A 1 406 ? -18.329 -32.957 26.376 1.00 87.12 406 ILE A O 1
ATOM 3371 N N . LEU A 1 407 ? -19.257 -32.592 28.398 1.00 86.25 407 LEU A N 1
ATOM 3372 C CA . LEU A 1 407 ? -18.301 -33.384 29.171 1.00 86.25 407 LEU A CA 1
ATOM 3373 C C . LEU A 1 407 ? -18.427 -34.886 28.875 1.00 86.25 407 LEU A C 1
ATOM 3375 O O . LEU A 1 407 ? -17.409 -35.550 28.690 1.00 86.25 407 LEU A O 1
ATOM 3379 N N . ASP A 1 408 ? -19.650 -35.394 28.722 1.00 87.38 408 ASP A N 1
ATOM 3380 C CA . ASP A 1 408 ? -19.914 -36.784 28.333 1.00 87.38 408 ASP A CA 1
ATOM 3381 C C . ASP A 1 408 ? -19.330 -37.114 26.956 1.00 87.38 408 ASP A C 1
ATOM 3383 O O . ASP A 1 408 ? -18.784 -38.190 26.762 1.00 87.38 408 ASP A O 1
ATOM 3387 N N . ASN A 1 409 ? -19.388 -36.179 26.000 1.00 80.06 409 ASN A N 1
ATOM 3388 C CA . ASN A 1 409 ? -18.804 -36.368 24.666 1.00 80.06 409 ASN A CA 1
ATOM 3389 C C . ASN A 1 409 ? -17.263 -36.327 24.649 1.00 80.06 409 ASN A C 1
ATOM 3391 O O . ASN A 1 409 ? -16.666 -36.595 23.605 1.00 80.06 409 ASN A O 1
ATOM 3395 N N . LEU A 1 410 ? -16.620 -35.923 25.749 1.00 73.19 410 LEU A N 1
ATOM 3396 C CA . LEU A 1 410 ? -15.161 -35.945 25.900 1.00 73.19 410 LEU A CA 1
ATOM 3397 C C . LEU A 1 410 ? -14.655 -37.238 26.558 1.00 73.19 410 LEU A C 1
ATOM 3399 O O . LEU A 1 410 ? -13.443 -37.462 26.564 1.00 73.19 410 LEU A O 1
ATOM 3403 N N . SER A 1 411 ? -15.562 -38.042 27.120 1.00 54.47 411 SER A N 1
ATOM 3404 C CA . SER A 1 411 ? -15.290 -39.333 27.768 1.00 54.47 411 SER A CA 1
ATOM 3405 C C . SER A 1 411 ? -15.504 -40.480 26.787 1.00 54.47 411 SER A C 1
ATOM 3407 O O . SER A 1 411 ? -14.748 -41.473 26.886 1.00 54.47 411 SER A O 1
#

Radius of gyration: 30.9 Å; Cα contacts (8 Å, |Δi|>4): 333; chains: 1; bounding box: 70×68×83 Å

Foldseek 3Di:
DQCCVLLVVLLVLLQPPPVLVPAFLLRSLVSLVVSLVVVLVSLVVVCVVDPDCNVVVLVVSLCSLVPHPFDQPLEPVLCVVVCVVQVHDPCCSNPVVPCVRPVCVQRHDRLVVDDPPDPSSVVSVSNRVSSNSHSSNVSSVVSNVSSVVPPDDPPDPDDDPDDPPPLADCPLLVQQLVLLQCLVCLLVAFLVCSLVCGNPPSLVVVLVRLVVSCVRDDPVCNLVVLVVSLVSLCPRPLQDDDLCLLVVVCVVQVFDPVCPPPTPRPVLVCLRHDRLPDPPDPDPVSSVVSSVNSSSSSSNSSNVSSVVSNVSSCVVNPPPPPDDDPDPDPDDPDQDLLLVLLLCVVVCVCVDPVNVPDDLLVVLVVVCVVPVDDSVVNSVSNVVVVDDPVVDDPVSVVSNVVSVVVVVVVD

pLDDT: mean 83.67, std 15.47, range [26.84, 97.62]